Protein AF-A0A539EE06-F1 (afdb_monomer_lite)

pLDDT: mean 87.05, std 10.38, range [30.25, 98.25]

Secondary structure (DSSP, 8-state):
-TTSTT--EEEE--SSS--EEEE--SSHHHHHHHHHTTTS-BS-SS-EEEEEEETTEEEEEEEEEBSSS--EEEEEETTEEETT-BHHHHHHHHHHHHHHHHHHHHTTHHHHHT----HHHHHTTEEEEEEEE-SS--BSSTT--SB--HHHHHHHHHHHHHHHHHHHHH-HHHHHHHHHHHHHHHHHHHHHHHHHHHHHHHHTTTTT---TT-B--S---TTT-EEEEEEHHHHHHHHHHHS-TTTEEEEEE-SPPP-TTTS-HHHHHT-HHHHHHHHHH-S-SSTTT--GGG-S-SEEEEE--SSHHHHHHHHHHHHHHHHH-HHHHHTT-EEEE---SEEEEETTEEEEE-SHHHHHHHHHHHHHTTEEEESSTTSPPPPHHHHHHHHHHHHHHHHHHHHHTTTS-HHHHHHHTTSPPPPHHHHH-HHHHHHHHHHHHHHHHHH-TTSEEEEEEEE-TT-S-EEEEEEEEETTEEEEEEEEGGGGGSHHHHHHHHHHHHHTTTS-TT-EEEETTEEEE-SSHHHHHHHHHHHHHTT-EEEE--SGGGS-HHHHIIIII-TTT--EEEP--S-HHHHHHHHHHHHSS-HHHHHHHHHHHGGG-S----

Sequence (610 aa):
SFLNSGVRIELIDERGEGKSDVFEYEGGIRAFVQHLNKNKTPLHNNVFYFTAERDNIIVEVALQWNESYQESVFCFTNNIPQRDGGTHLAGFRAALTRTLNQYIDNTGVAKKAKVDTTGDDTREGLVAVLSVKVPDPKFSSQTKEKLVSSEVKGVVESTISEKLQEYLLEFPSDARAITAKIIEAARAREAARKAREMTRRKGVLDIAGLPGKLADCQEKDPALSELFLVEGDSAGGSAKQGRDRRYQAILPLKGKILNVEKARFDKMISSAEIGTLITALGCGIGREEYNPDKLRYHRVIIMTDADVDGSHIRTLLLTFFYRQMPELVERGHLYIAQPPLYKVKKGKQERYIKDDHEMSGYILQTALDGAELHVTSQAPALSPLAVEKMAQSYTTVLATITRLSRRISPAVLEKMIYMEPVSEATVKDKGLLTRWFKEIEQQLSADDLSIRYRIEVTQEGESNYCTIETTEITHSVPMVKSFGSDFFLSAEYRSIAELGRQLLGLVGEGAYIKRGEKMSPVASFKQALTWLMEEAKRGQSFQRYKGLGEMNPDQLWETTMDAAQRRLVRVQIEDVVAADEIFTTLMGDNVEPRRDFIERNALSVANLDI

Radius of gyration: 31.88 Å; chains: 1; bounding box: 74×56×91 Å

Structure (mmCIF, N/CA/C/O backbone):
data_AF-A0A539EE06-F1
#
_entry.id   AF-A0A539EE06-F1
#
loop_
_atom_site.group_PDB
_atom_site.id
_atom_site.type_symbol
_atom_site.label_atom_id
_atom_site.label_alt_id
_atom_site.label_comp_id
_atom_site.label_asym_id
_atom_site.label_entity_id
_atom_site.label_seq_id
_atom_site.pdbx_PDB_ins_code
_atom_site.Cartn_x
_atom_site.Cartn_y
_atom_site.Cartn_z
_atom_site.occupancy
_atom_site.B_iso_or_equiv
_atom_site.auth_seq_id
_atom_site.auth_comp_id
_atom_site.auth_asym_id
_atom_site.auth_atom_id
_atom_site.pdbx_PDB_model_num
ATOM 1 N N . SER A 1 1 ? 3.101 -17.396 14.926 1.00 83.06 1 SER A N 1
ATOM 2 C CA . SER A 1 1 ? 3.991 -17.740 16.051 1.00 83.06 1 SER A CA 1
ATOM 3 C C . SER A 1 1 ? 3.383 -17.322 17.392 1.00 83.06 1 SER A C 1
ATOM 5 O O . SER A 1 1 ? 3.104 -18.206 18.181 1.00 83.06 1 SER A O 1
ATOM 7 N N . PHE A 1 2 ? 3.005 -16.052 17.620 1.00 85.81 2 PHE A N 1
ATOM 8 C CA . PHE A 1 2 ? 2.425 -15.596 18.905 1.00 85.81 2 PHE A CA 1
ATOM 9 C C . PHE A 1 2 ? 1.268 -16.429 19.502 1.00 85.81 2 PHE A C 1
ATOM 11 O O . PHE A 1 2 ? 1.240 -16.644 20.706 1.00 85.81 2 PHE A O 1
ATOM 18 N N . LEU A 1 3 ? 0.310 -16.896 18.691 1.00 84.88 3 LEU A N 1
ATOM 19 C CA . LEU A 1 3 ? -0.826 -17.714 19.166 1.00 84.88 3 LEU A CA 1
ATOM 20 C C . LEU A 1 3 ? -0.429 -19.146 19.576 1.00 84.88 3 LEU A C 1
ATOM 22 O O . LEU A 1 3 ? -1.196 -19.830 20.245 1.00 84.88 3 LEU A O 1
ATOM 26 N N . ASN A 1 4 ? 0.753 -19.607 19.162 1.00 82.75 4 ASN A N 1
ATOM 27 C CA . ASN A 1 4 ? 1.250 -20.961 19.383 1.00 82.75 4 ASN A CA 1
ATOM 28 C C . ASN A 1 4 ? 2.588 -20.885 20.126 1.00 82.75 4 ASN A C 1
ATOM 30 O O . ASN A 1 4 ? 3.650 -21.029 19.518 1.00 82.75 4 ASN A O 1
ATOM 34 N N . SER A 1 5 ? 2.525 -20.626 21.434 1.00 78.06 5 SER A N 1
ATOM 35 C CA . SER A 1 5 ? 3.725 -20.589 22.276 1.00 78.06 5 SER A CA 1
ATOM 36 C C . SER A 1 5 ? 4.500 -21.910 22.171 1.00 78.06 5 SER A C 1
ATOM 38 O O . SER A 1 5 ? 3.907 -22.989 22.231 1.00 78.06 5 SER A O 1
ATOM 40 N N . GLY A 1 6 ? 5.813 -21.813 21.951 1.00 75.44 6 GLY A N 1
ATOM 41 C CA . GLY A 1 6 ? 6.714 -22.959 21.776 1.00 75.44 6 GLY A CA 1
ATOM 42 C C . GLY A 1 6 ? 6.815 -23.518 20.350 1.00 75.44 6 GLY A C 1
ATOM 43 O O . GLY A 1 6 ? 7.540 -24.485 20.134 1.00 75.44 6 GLY A O 1
ATOM 44 N N . VAL A 1 7 ? 6.123 -22.935 19.361 1.00 84.00 7 VAL A N 1
ATOM 45 C CA . VAL A 1 7 ? 6.273 -23.326 17.948 1.00 84.00 7 VAL A CA 1
ATOM 46 C C . VAL A 1 7 ? 7.217 -22.363 17.229 1.00 84.00 7 VAL A C 1
ATOM 48 O O . VAL A 1 7 ? 6.861 -21.212 16.962 1.00 84.00 7 VAL A O 1
ATOM 51 N N . ARG A 1 8 ? 8.401 -22.859 16.858 1.00 85.38 8 ARG A N 1
ATOM 52 C CA . ARG A 1 8 ? 9.356 -22.150 15.998 1.00 85.38 8 ARG A CA 1
ATOM 53 C C . ARG A 1 8 ? 8.884 -22.199 14.545 1.00 85.38 8 ARG A C 1
ATOM 55 O O . ARG A 1 8 ? 8.709 -23.276 13.980 1.00 85.38 8 ARG A O 1
ATOM 62 N N . ILE A 1 9 ? 8.678 -21.028 13.947 1.00 86.94 9 ILE A N 1
ATOM 63 C CA . ILE A 1 9 ? 8.362 -20.885 12.522 1.00 86.94 9 ILE A CA 1
ATOM 64 C C . ILE A 1 9 ? 9.550 -20.203 11.855 1.00 86.94 9 ILE A C 1
ATOM 66 O O . ILE A 1 9 ? 9.890 -19.081 12.216 1.00 86.94 9 ILE A O 1
ATOM 70 N N . GLU A 1 10 ? 10.170 -20.875 10.895 1.00 87.19 10 GLU A N 1
ATOM 71 C CA . GLU A 1 10 ? 11.279 -20.343 10.105 1.00 87.19 10 GLU A CA 1
ATOM 72 C C . GLU A 1 10 ? 10.783 -20.079 8.681 1.00 87.19 10 GLU A C 1
ATOM 74 O O . GLU A 1 10 ? 10.265 -20.981 8.020 1.00 87.19 10 GLU A O 1
ATOM 79 N N . LEU A 1 11 ? 10.878 -18.824 8.241 1.00 84.50 11 LEU A N 1
ATOM 80 C CA . LEU A 1 11 ? 10.537 -18.395 6.890 1.00 84.50 11 LEU A CA 1
ATOM 81 C C . LEU A 1 11 ? 11.832 -18.071 6.151 1.00 84.50 11 LEU A C 1
ATOM 83 O O . LEU A 1 11 ? 12.500 -17.099 6.486 1.00 84.50 11 LEU A O 1
ATOM 87 N N . ILE A 1 12 ? 12.156 -18.872 5.140 1.00 78.56 12 ILE A N 1
ATOM 88 C CA . ILE A 1 12 ? 13.342 -18.686 4.301 1.00 78.56 12 ILE A CA 1
ATOM 89 C C . ILE A 1 12 ? 12.866 -18.237 2.921 1.00 78.56 12 ILE A C 1
ATOM 91 O O . ILE A 1 12 ? 12.153 -18.975 2.241 1.00 78.56 12 ILE A O 1
ATOM 95 N N . ASP A 1 13 ? 13.242 -17.027 2.508 1.00 70.19 13 ASP A N 1
ATOM 96 C CA . ASP A 1 13 ? 13.053 -16.577 1.130 1.00 70.19 13 ASP A CA 1
ATOM 97 C C . ASP A 1 13 ? 14.279 -16.966 0.301 1.00 70.19 13 ASP A C 1
ATOM 99 O O . ASP A 1 13 ? 15.334 -16.334 0.370 1.00 70.19 13 ASP A O 1
ATOM 103 N N . GLU A 1 14 ? 14.128 -18.019 -0.500 1.00 64.06 14 GLU A N 1
ATOM 104 C CA . GLU A 1 14 ? 15.170 -18.516 -1.405 1.00 64.06 14 GLU A CA 1
ATOM 105 C C . GLU A 1 14 ? 15.429 -17.573 -2.599 1.00 64.06 14 GLU A C 1
ATOM 107 O O . GLU A 1 14 ? 16.353 -17.792 -3.384 1.00 64.06 14 GLU A O 1
ATOM 112 N N . ARG A 1 15 ? 14.637 -16.502 -2.765 1.00 56.81 15 ARG A N 1
ATOM 113 C CA . ARG A 1 15 ? 14.845 -15.486 -3.805 1.00 56.81 15 ARG A CA 1
ATOM 114 C C . ARG A 1 15 ? 15.785 -14.395 -3.278 1.00 56.81 15 ARG A C 1
ATOM 116 O O . ARG A 1 15 ? 15.513 -13.751 -2.270 1.00 56.81 15 ARG A O 1
ATOM 123 N N . GLY A 1 16 ? 16.859 -14.095 -4.009 1.00 61.44 16 GLY A N 1
ATOM 124 C CA . GLY A 1 16 ? 17.760 -12.979 -3.681 1.00 61.44 16 GLY A CA 1
ATOM 125 C C . GLY A 1 16 ? 18.808 -13.319 -2.612 1.00 61.44 16 GLY A C 1
ATOM 126 O O . GLY A 1 16 ? 19.542 -14.285 -2.770 1.00 61.44 16 GLY A O 1
ATOM 127 N N . GLU A 1 17 ? 18.936 -12.494 -1.565 1.00 55.22 17 GLU A N 1
ATOM 128 C CA . GLU A 1 17 ? 19.995 -12.592 -0.533 1.00 55.22 17 GLU A CA 1
ATOM 129 C C . GLU A 1 17 ? 19.781 -13.709 0.508 1.00 55.22 17 GLU A C 1
ATOM 131 O O . GLU A 1 17 ? 20.529 -13.779 1.478 1.00 55.22 17 GLU A O 1
ATOM 136 N N . GLY A 1 18 ? 18.778 -14.580 0.341 1.00 56.47 18 GLY A N 1
ATOM 137 C CA . GLY A 1 18 ? 18.516 -15.653 1.305 1.00 56.47 18 GLY A CA 1
ATOM 138 C C . GLY A 1 18 ? 18.054 -15.118 2.662 1.00 56.47 18 GLY A C 1
ATOM 139 O O . GLY A 1 18 ? 18.559 -15.543 3.701 1.00 56.47 18 GLY A O 1
ATOM 140 N N . LYS A 1 19 ? 17.131 -14.144 2.670 1.00 67.00 19 LYS A N 1
ATOM 141 C CA . LYS A 1 19 ? 16.569 -13.626 3.925 1.00 67.00 19 LYS A CA 1
ATOM 142 C C . LYS A 1 19 ? 15.869 -14.760 4.671 1.00 67.00 19 LYS A C 1
ATOM 144 O O . LYS A 1 19 ? 15.020 -15.442 4.104 1.00 67.00 19 LYS A O 1
ATOM 149 N N . SER A 1 20 ? 16.223 -14.924 5.940 1.00 79.12 20 SER A N 1
ATOM 150 C CA . SER A 1 20 ? 15.571 -15.854 6.855 1.00 79.12 20 SER A CA 1
ATOM 151 C C . SER A 1 20 ? 15.035 -15.080 8.051 1.00 79.12 20 SER A C 1
ATOM 153 O O . SER A 1 20 ? 15.783 -14.342 8.696 1.00 79.12 20 SER A O 1
ATOM 155 N N . ASP A 1 21 ? 13.747 -15.255 8.331 1.00 81.94 21 ASP A N 1
ATOM 156 C CA . ASP A 1 21 ? 13.087 -14.745 9.525 1.00 81.94 21 ASP A CA 1
ATOM 157 C C . ASP A 1 21 ? 12.681 -15.925 10.415 1.00 81.94 21 ASP A C 1
ATOM 159 O O . ASP A 1 21 ? 11.965 -16.840 9.997 1.00 81.94 21 ASP A O 1
ATOM 163 N N . VAL A 1 22 ? 13.124 -15.900 11.672 1.00 84.62 22 VAL A N 1
ATOM 164 C CA . VAL A 1 22 ? 12.763 -16.904 12.679 1.00 84.62 22 VAL A CA 1
ATOM 165 C C . VAL A 1 22 ? 11.781 -16.282 13.666 1.00 84.62 22 VAL A C 1
ATOM 167 O O . VAL A 1 22 ? 12.108 -15.334 14.378 1.00 84.62 22 VAL A O 1
ATOM 170 N N . PHE A 1 23 ? 10.577 -16.843 13.734 1.00 85.50 23 PHE A N 1
ATOM 171 C CA . PHE A 1 23 ? 9.515 -16.423 14.640 1.00 85.50 23 PHE A CA 1
ATOM 172 C C . PHE A 1 23 ? 9.295 -17.471 15.732 1.00 85.50 23 PHE A C 1
ATOM 174 O O . PHE A 1 23 ? 8.593 -18.468 15.533 1.00 85.50 23 PHE A O 1
ATOM 181 N N . GLU A 1 24 ? 9.827 -17.205 16.919 1.00 84.12 24 GLU A N 1
ATOM 182 C CA . GLU A 1 24 ? 9.688 -18.047 18.108 1.00 84.12 24 GLU A CA 1
ATOM 183 C C . GLU A 1 24 ? 9.358 -17.161 19.313 1.00 84.12 24 GLU A C 1
ATOM 185 O O . GLU A 1 24 ? 10.215 -16.464 19.850 1.00 84.12 24 GLU A O 1
ATOM 190 N N . TYR A 1 25 ? 8.080 -17.131 19.700 1.00 82.00 25 TYR A N 1
ATOM 191 C CA . TYR A 1 25 ? 7.610 -16.313 20.817 1.00 82.00 25 TYR A CA 1
ATOM 192 C C . TYR A 1 25 ? 7.064 -17.199 21.935 1.00 82.00 25 TYR A C 1
ATOM 194 O O . TYR A 1 25 ? 6.063 -17.890 21.755 1.00 82.00 25 TYR A O 1
ATOM 202 N N . GLU A 1 26 ? 7.675 -17.126 23.116 1.00 77.06 26 GLU A N 1
ATOM 203 C CA . GLU A 1 26 ? 7.213 -17.863 24.302 1.00 77.06 26 GLU A CA 1
ATOM 204 C C . GLU A 1 26 ? 6.085 -17.130 25.048 1.00 77.06 26 GLU A C 1
ATOM 206 O O . GLU A 1 26 ? 5.213 -17.752 25.653 1.00 77.06 26 GLU A O 1
ATOM 211 N N . GLY A 1 27 ? 6.042 -15.796 24.959 1.00 80.00 27 GLY A N 1
ATOM 212 C CA . GLY A 1 27 ? 5.110 -14.948 25.715 1.00 80.00 27 GLY A CA 1
ATOM 213 C C . GLY A 1 27 ? 3.659 -14.915 25.211 1.00 80.00 27 GLY A C 1
ATOM 214 O O . GLY A 1 27 ? 2.882 -14.079 25.678 1.00 80.00 27 GLY A O 1
ATOM 215 N N . GLY A 1 28 ? 3.288 -15.773 24.256 1.00 89.00 28 GLY A N 1
ATOM 216 C CA . GLY A 1 28 ? 1.910 -15.933 23.782 1.00 89.00 28 GLY A CA 1
ATOM 217 C C . GLY A 1 28 ? 1.269 -14.644 23.245 1.00 89.00 28 GLY A C 1
ATOM 218 O O . GLY A 1 28 ? 1.937 -13.753 22.708 1.00 89.00 28 GLY A O 1
ATOM 219 N N . ILE A 1 29 ? -0.045 -14.500 23.450 1.00 90.75 29 ILE A N 1
ATOM 220 C CA . ILE A 1 29 ? -0.785 -13.291 23.046 1.00 90.75 29 ILE A CA 1
ATOM 221 C C . ILE A 1 29 ? -0.422 -12.048 23.876 1.00 90.75 29 ILE A C 1
ATOM 223 O O . ILE A 1 29 ? -0.629 -10.924 23.418 1.00 90.75 29 ILE A O 1
ATOM 227 N N . ARG A 1 30 ? 0.177 -12.215 25.064 1.00 92.44 30 ARG A N 1
ATOM 228 C CA . ARG A 1 30 ? 0.706 -11.092 25.854 1.00 92.44 30 ARG A CA 1
ATOM 229 C C . ARG A 1 30 ? 1.873 -10.424 25.127 1.00 92.44 30 ARG A C 1
ATOM 231 O O . ARG A 1 30 ? 1.878 -9.202 24.988 1.00 92.44 30 ARG A O 1
ATOM 238 N N . ALA A 1 31 ? 2.814 -11.220 24.615 1.00 90.12 31 ALA A N 1
ATOM 239 C CA . ALA A 1 31 ? 3.896 -10.721 23.766 1.00 90.12 31 ALA A CA 1
ATOM 240 C C . ALA A 1 31 ? 3.361 -10.119 22.459 1.00 90.12 31 ALA A C 1
ATOM 242 O O . ALA A 1 31 ? 3.919 -9.142 21.964 1.00 90.12 31 ALA A O 1
ATOM 243 N N . PHE A 1 32 ? 2.246 -10.640 21.934 1.00 91.50 32 PHE A N 1
ATOM 244 C CA . PHE A 1 32 ? 1.622 -10.073 20.741 1.00 91.50 32 PHE A CA 1
ATOM 245 C C . PHE A 1 32 ? 1.093 -8.654 20.977 1.00 91.50 32 PHE A C 1
ATOM 247 O O . PHE A 1 32 ? 1.382 -7.757 20.194 1.00 91.50 32 PHE A O 1
ATOM 254 N N . VAL A 1 33 ? 0.386 -8.408 22.086 1.00 92.88 33 VAL A N 1
ATOM 255 C CA . VAL A 1 33 ? -0.073 -7.051 22.438 1.00 92.88 33 VAL A CA 1
ATOM 256 C C . VAL A 1 33 ? 1.105 -6.100 22.650 1.00 92.88 33 VAL A C 1
ATOM 258 O O . VAL A 1 33 ? 1.061 -4.964 22.182 1.00 92.88 33 VAL A O 1
ATOM 261 N N . GLN A 1 34 ? 2.185 -6.560 23.291 1.00 90.81 34 GLN A N 1
ATOM 262 C CA . GLN A 1 34 ? 3.411 -5.765 23.435 1.00 90.81 34 GLN A CA 1
ATOM 263 C C . GLN A 1 34 ? 4.033 -5.425 22.077 1.00 90.81 34 GLN A C 1
ATOM 265 O O . GLN A 1 34 ? 4.454 -4.291 21.860 1.00 90.81 34 GLN A O 1
ATOM 270 N N . HIS A 1 35 ? 4.052 -6.385 21.152 1.00 88.75 35 HIS A N 1
ATOM 271 C CA . HIS A 1 35 ? 4.539 -6.185 19.794 1.00 88.75 35 HIS A CA 1
ATOM 272 C C . HIS A 1 35 ? 3.683 -5.164 19.027 1.00 88.75 35 HIS A C 1
ATOM 274 O O . HIS A 1 35 ? 4.225 -4.211 18.474 1.00 88.75 35 HIS A O 1
ATOM 280 N N . LEU A 1 36 ? 2.353 -5.285 19.081 1.00 87.44 36 LEU A N 1
ATOM 281 C CA . LEU A 1 36 ? 1.414 -4.343 18.455 1.00 87.44 36 LEU A CA 1
ATOM 282 C C . LEU A 1 36 ? 1.504 -2.926 19.046 1.00 87.44 36 LEU A C 1
ATOM 284 O O . LEU A 1 36 ? 1.245 -1.937 18.359 1.00 87.44 36 LEU A O 1
ATOM 288 N N . ASN A 1 37 ? 1.886 -2.812 20.319 1.00 88.12 37 ASN A N 1
ATOM 289 C CA . ASN A 1 37 ? 2.131 -1.533 20.979 1.00 88.12 37 ASN A CA 1
ATOM 290 C C . ASN A 1 37 ? 3.569 -1.017 20.823 1.00 88.12 37 ASN A C 1
ATOM 292 O O . ASN A 1 37 ? 3.838 0.084 21.283 1.00 88.12 37 ASN A O 1
ATOM 296 N N . LYS A 1 38 ? 4.488 -1.726 20.148 1.00 84.62 38 LYS A N 1
ATOM 297 C CA . LYS A 1 38 ? 5.899 -1.308 20.010 1.00 84.62 38 LYS A CA 1
ATOM 298 C C . LYS A 1 38 ? 6.057 0.093 19.405 1.00 84.62 38 LYS A C 1
ATOM 300 O O . LYS A 1 38 ? 6.939 0.847 19.809 1.00 84.62 38 LYS A O 1
ATOM 305 N N . ASN A 1 39 ? 5.185 0.445 18.460 1.00 78.88 39 ASN A N 1
ATOM 306 C CA . ASN A 1 39 ? 5.190 1.742 17.776 1.00 78.88 39 ASN A CA 1
ATOM 307 C C . ASN A 1 39 ? 4.173 2.741 18.367 1.00 78.88 39 ASN A C 1
ATOM 309 O O . ASN A 1 39 ? 3.957 3.807 17.791 1.00 78.88 39 ASN A O 1
ATOM 313 N N . LYS A 1 40 ? 3.547 2.408 19.504 1.00 84.88 40 LYS A N 1
ATOM 314 C CA . LYS A 1 40 ? 2.561 3.227 20.228 1.00 84.88 40 LYS A CA 1
ATOM 315 C C . LYS A 1 40 ? 3.107 3.536 21.631 1.00 84.88 40 LYS A C 1
ATOM 317 O O . LYS A 1 40 ? 3.981 2.829 22.116 1.00 84.88 40 LYS A O 1
ATOM 322 N N . THR A 1 41 ? 2.601 4.572 22.300 1.00 86.75 41 THR A N 1
ATOM 323 C CA . THR A 1 41 ? 2.978 4.880 23.695 1.00 86.75 41 THR A CA 1
ATOM 324 C C . THR A 1 41 ? 1.979 4.221 24.649 1.00 86.75 41 THR A C 1
ATOM 326 O O . THR A 1 41 ? 0.831 4.673 24.696 1.00 86.75 41 THR A O 1
ATOM 329 N N . PRO A 1 42 ? 2.338 3.149 25.384 1.00 91.69 42 PRO A N 1
ATOM 330 C CA . PRO A 1 42 ? 1.418 2.502 26.314 1.00 91.69 42 PRO A CA 1
ATOM 331 C C . PRO A 1 42 ? 1.058 3.427 27.479 1.00 91.69 42 PRO A C 1
ATOM 333 O O . PRO A 1 42 ? 1.911 4.130 28.009 1.00 91.69 42 PRO A O 1
ATOM 336 N N . LEU A 1 43 ? -0.202 3.386 27.908 1.00 91.31 43 LEU A N 1
ATOM 337 C CA . LEU A 1 43 ? -0.712 4.203 29.011 1.00 91.31 43 LEU A CA 1
ATOM 338 C C . LEU A 1 43 ? -0.298 3.643 30.384 1.00 91.31 43 LEU A C 1
ATOM 340 O O . LEU A 1 43 ? -0.201 4.374 31.366 1.00 91.31 43 LEU A O 1
ATOM 344 N N . HIS A 1 44 ? -0.085 2.330 30.456 1.00 91.38 44 HIS A N 1
ATOM 345 C CA . HIS A 1 44 ? 0.301 1.602 31.660 1.00 91.38 44 HIS A CA 1
ATOM 346 C C . HIS A 1 44 ? 1.238 0.442 31.300 1.00 91.38 44 HIS A C 1
ATOM 348 O O . HIS A 1 44 ? 1.170 -0.114 30.201 1.00 91.38 44 HIS A O 1
ATOM 354 N N . ASN A 1 45 ? 2.112 0.061 32.236 1.00 86.75 45 ASN A N 1
ATOM 355 C CA . ASN A 1 45 ? 3.159 -0.940 31.994 1.00 86.75 45 ASN A CA 1
ATOM 356 C C . ASN A 1 45 ? 2.625 -2.378 31.999 1.00 86.75 45 ASN A C 1
ATOM 358 O O . ASN A 1 45 ? 3.124 -3.229 31.260 1.00 86.75 45 ASN A O 1
ATOM 362 N N . ASN A 1 46 ? 1.622 -2.672 32.831 1.00 90.50 46 ASN A N 1
ATOM 363 C CA . ASN A 1 46 ? 1.121 -4.034 32.974 1.00 90.50 46 ASN A CA 1
ATOM 364 C C . ASN A 1 46 ? 0.100 -4.334 31.877 1.00 90.50 46 ASN A C 1
ATOM 366 O O . ASN A 1 46 ? -0.991 -3.773 31.872 1.00 90.50 46 ASN A O 1
ATOM 370 N N . VAL A 1 47 ? 0.440 -5.236 30.959 1.00 93.38 47 VAL A N 1
ATOM 371 C CA . VAL A 1 47 ? -0.532 -5.802 30.014 1.00 93.38 47 VAL A CA 1
ATOM 372 C C . VAL A 1 47 ? -1.515 -6.664 30.800 1.00 93.38 47 VAL A C 1
ATOM 374 O O . VAL A 1 47 ? -1.092 -7.610 31.468 1.00 93.38 47 VAL A O 1
ATOM 377 N N . PHE A 1 48 ? -2.808 -6.352 30.706 1.00 95.88 48 PHE A N 1
ATOM 378 C CA . PHE A 1 48 ? -3.855 -7.205 31.254 1.00 95.88 48 PHE A CA 1
ATOM 379 C C . PHE A 1 48 ? -3.871 -8.509 30.466 1.00 95.88 48 PHE A C 1
ATOM 381 O O . PHE A 1 48 ? -3.988 -8.484 29.241 1.00 95.88 48 PHE A O 1
ATOM 388 N N . TYR A 1 49 ? -3.737 -9.633 31.160 1.00 96.25 49 TYR A N 1
ATOM 389 C CA . TYR A 1 49 ? -3.700 -10.954 30.553 1.00 96.25 49 TYR A CA 1
ATOM 390 C C . TYR A 1 49 ? -4.392 -11.968 31.453 1.00 96.25 49 TYR A C 1
ATOM 392 O O . TYR A 1 49 ? -4.131 -12.002 32.655 1.00 96.25 49 TYR A O 1
ATOM 400 N N . PHE A 1 50 ? -5.222 -12.824 30.863 1.00 96.00 50 PHE A N 1
ATOM 401 C CA . PHE A 1 50 ? -5.732 -14.007 31.543 1.00 96.00 50 PHE A CA 1
ATOM 402 C C . PHE A 1 50 ? -6.025 -15.145 30.564 1.00 96.00 50 PHE A C 1
ATOM 404 O O . PHE A 1 50 ? -6.284 -14.932 29.377 1.00 96.00 50 PHE A O 1
ATOM 411 N N . THR A 1 51 ? -6.054 -16.356 31.114 1.00 95.31 51 THR A N 1
ATOM 412 C CA . THR A 1 51 ? -6.611 -17.550 30.479 1.00 95.31 51 THR A CA 1
ATOM 413 C C . THR A 1 51 ? -7.645 -18.136 31.428 1.00 95.31 51 THR A C 1
ATOM 415 O O . THR A 1 51 ? -7.364 -18.313 32.613 1.00 95.31 51 THR A O 1
ATOM 418 N N . ALA A 1 52 ? -8.841 -18.418 30.928 1.00 95.50 52 ALA A N 1
ATOM 419 C CA . ALA A 1 52 ? -9.901 -19.057 31.694 1.00 95.50 52 ALA A CA 1
ATOM 420 C C . ALA A 1 52 ? -10.592 -20.119 30.841 1.00 95.50 52 ALA A C 1
ATOM 422 O O . ALA A 1 52 ? -10.724 -19.957 29.631 1.00 95.50 52 ALA A O 1
ATOM 423 N N . GLU A 1 53 ? -11.066 -21.182 31.478 1.00 95.06 53 GLU A N 1
ATOM 424 C CA . GLU A 1 53 ? -11.873 -22.214 30.838 1.00 95.06 53 GLU A CA 1
ATOM 425 C C . GLU A 1 53 ? -13.230 -22.290 31.535 1.00 95.06 53 GLU A C 1
ATOM 427 O O . GLU A 1 53 ? -13.310 -22.362 32.763 1.00 95.06 53 GLU A O 1
ATOM 432 N N . ARG A 1 54 ? -14.306 -22.227 30.750 1.00 93.69 54 ARG A N 1
ATOM 433 C CA . ARG A 1 54 ? -15.683 -22.363 31.234 1.00 93.69 54 ARG A CA 1
ATOM 434 C C . ARG A 1 54 ? -16.515 -22.998 30.125 1.00 93.69 54 ARG A C 1
ATOM 436 O O . ARG A 1 54 ? -16.366 -22.633 28.964 1.00 93.69 54 ARG A O 1
ATOM 443 N N . ASP A 1 55 ? -17.349 -23.971 30.476 1.00 90.94 55 ASP A N 1
ATOM 444 C CA . ASP A 1 55 ? -18.204 -24.707 29.532 1.00 90.94 55 ASP A CA 1
ATOM 445 C C . ASP A 1 55 ? -17.440 -25.311 28.330 1.00 90.94 55 ASP A C 1
ATOM 447 O O . ASP A 1 55 ? -17.897 -25.245 27.191 1.00 90.94 55 ASP A O 1
ATOM 451 N N . ASN A 1 56 ? -16.250 -25.883 28.575 1.00 92.88 56 ASN A N 1
ATOM 452 C CA . ASN A 1 56 ? -15.311 -26.400 27.560 1.00 92.88 56 ASN A CA 1
ATOM 453 C C . ASN A 1 56 ? -14.846 -25.360 26.521 1.00 92.88 56 ASN A C 1
ATOM 455 O O . ASN A 1 56 ? -14.326 -25.722 25.465 1.00 92.88 56 ASN A O 1
ATOM 459 N N . ILE A 1 57 ? -15.032 -24.068 26.798 1.00 95.06 57 ILE A N 1
ATOM 460 C CA . ILE A 1 57 ? -14.536 -22.965 25.982 1.00 95.06 57 ILE A CA 1
ATOM 461 C C . ILE A 1 57 ? -13.381 -22.310 26.733 1.00 95.06 57 ILE A C 1
ATOM 463 O O . ILE A 1 57 ? -13.547 -21.807 27.847 1.00 95.06 57 ILE A O 1
ATOM 467 N N . ILE A 1 58 ? -12.206 -22.291 26.105 1.00 96.19 58 ILE A N 1
ATOM 468 C CA . ILE A 1 58 ? -11.034 -21.597 26.642 1.00 96.19 58 ILE A CA 1
ATOM 469 C C . ILE A 1 58 ? -11.039 -20.179 26.083 1.00 96.19 58 ILE A C 1
ATOM 471 O O . ILE A 1 58 ? -11.070 -19.984 24.869 1.00 96.19 58 ILE A O 1
ATOM 475 N N . VAL A 1 59 ? -10.997 -19.190 26.965 1.00 96.75 59 VAL A N 1
ATOM 476 C CA . VAL A 1 59 ? -10.898 -17.769 26.636 1.00 96.75 59 VAL A CA 1
ATOM 477 C C . VAL A 1 59 ? -9.535 -17.273 27.091 1.00 96.75 59 VAL A C 1
ATOM 479 O O . VAL A 1 59 ? -9.208 -17.320 28.276 1.00 96.75 59 VAL A O 1
ATOM 482 N N . GLU A 1 60 ? -8.744 -16.794 26.143 1.00 96.69 60 GLU A N 1
ATOM 483 C CA . GLU A 1 60 ? -7.431 -16.206 26.368 1.00 96.69 60 GLU A CA 1
ATOM 484 C C . GLU A 1 60 ? -7.455 -14.768 25.842 1.00 96.69 60 GLU A C 1
ATOM 486 O O . GLU A 1 60 ? -7.738 -14.523 24.665 1.00 96.69 60 GLU A O 1
ATOM 491 N N . VAL A 1 61 ? -7.208 -13.797 26.720 1.00 97.19 61 VAL A N 1
ATOM 492 C CA . VAL A 1 61 ? -7.277 -12.372 26.375 1.00 97.19 61 VAL A CA 1
ATOM 493 C C . VAL A 1 61 ? -6.024 -11.670 26.852 1.00 97.19 61 VAL A C 1
ATOM 495 O O . VAL A 1 61 ? -5.630 -11.814 28.007 1.00 97.19 61 VAL A O 1
ATOM 498 N N . ALA A 1 62 ? -5.446 -10.857 25.972 1.00 97.00 62 ALA A N 1
ATOM 499 C CA . ALA A 1 62 ? -4.468 -9.843 26.328 1.00 97.00 62 ALA A CA 1
ATOM 500 C C . ALA A 1 62 ? -4.959 -8.477 25.849 1.00 97.00 62 ALA A C 1
ATOM 502 O O . ALA A 1 62 ? -5.443 -8.361 24.722 1.00 97.00 62 ALA A O 1
ATOM 503 N N . LEU A 1 63 ? -4.820 -7.436 26.667 1.00 96.50 63 LEU A N 1
ATOM 504 C CA . LEU A 1 63 ? -5.112 -6.066 26.248 1.00 96.50 63 LEU A CA 1
ATOM 505 C C . LEU A 1 63 ? -4.270 -5.030 26.989 1.00 96.50 63 LEU A C 1
ATOM 507 O O . LEU A 1 63 ? -3.796 -5.252 28.105 1.00 96.50 63 LEU A O 1
ATOM 511 N N . GLN A 1 64 ? -4.095 -3.880 26.350 1.00 96.19 64 GLN A N 1
ATOM 512 C CA . GLN A 1 64 ? -3.382 -2.739 26.904 1.00 96.19 64 GLN A CA 1
ATOM 513 C C . GLN A 1 64 ? -3.867 -1.453 26.230 1.00 96.19 64 GLN A C 1
ATOM 515 O O . GLN A 1 64 ? -4.016 -1.404 25.006 1.00 96.19 64 GLN A O 1
ATOM 520 N N . TRP A 1 65 ? -4.090 -0.407 27.027 1.00 96.12 65 TRP A N 1
ATOM 521 C CA . TRP A 1 65 ? -4.381 0.927 26.504 1.00 96.12 65 TRP A CA 1
ATOM 522 C C . TRP A 1 65 ? -3.090 1.669 26.162 1.00 96.12 65 TRP A C 1
ATOM 524 O O . TRP A 1 65 ? -2.064 1.525 26.827 1.00 96.12 65 TRP A O 1
ATOM 534 N N . ASN A 1 66 ? -3.162 2.513 25.142 1.00 93.50 66 ASN A N 1
ATOM 535 C CA . ASN A 1 66 ? -2.103 3.420 24.720 1.00 93.50 66 ASN A CA 1
ATOM 536 C C . ASN A 1 66 ? -2.655 4.844 24.538 1.00 93.50 66 ASN A C 1
ATOM 538 O O . ASN A 1 66 ? -3.850 5.097 24.690 1.00 93.50 66 ASN A O 1
ATOM 542 N N . GLU A 1 67 ? -1.789 5.802 24.235 1.00 88.88 67 GLU A N 1
ATOM 543 C CA . GLU A 1 67 ? -2.172 7.210 24.061 1.00 88.88 67 GLU A CA 1
ATOM 544 C C . GLU A 1 67 ? -2.912 7.500 22.744 1.00 88.88 67 GLU A C 1
ATOM 546 O O . GLU A 1 67 ? -3.497 8.572 22.604 1.00 88.88 67 GLU A O 1
ATOM 551 N N . SER A 1 68 ? -2.958 6.546 21.806 1.00 86.69 68 SER A N 1
ATOM 552 C CA . SER A 1 68 ? -3.653 6.723 20.528 1.00 86.69 68 SER A CA 1
ATOM 553 C C . SER A 1 68 ? -5.178 6.772 20.691 1.00 86.69 68 SER A C 1
ATOM 555 O O . SER A 1 68 ? -5.728 6.553 21.775 1.00 86.69 68 SER A O 1
ATOM 557 N N . TYR A 1 69 ? -5.866 7.060 19.589 1.00 83.00 69 TYR A N 1
ATOM 558 C CA . TYR A 1 69 ? -7.322 7.233 19.551 1.00 83.00 69 TYR A CA 1
ATOM 559 C C . TYR A 1 69 ? -8.046 6.068 18.878 1.00 83.00 69 TYR A C 1
ATOM 561 O O . TYR A 1 69 ? -9.269 6.057 18.789 1.00 83.00 69 TYR A O 1
ATOM 569 N N . GLN A 1 70 ? -7.299 5.092 18.368 1.00 81.44 70 GLN A N 1
ATOM 570 C CA . GLN A 1 70 ? -7.859 3.999 17.589 1.00 81.44 70 GLN A CA 1
ATOM 571 C C . GLN A 1 70 ? -8.035 2.752 18.451 1.00 81.44 70 GLN A C 1
ATOM 573 O O . GLN A 1 70 ? -7.221 2.460 19.326 1.00 81.44 70 GLN A O 1
ATOM 578 N N . GLU A 1 71 ? -9.112 2.021 18.184 1.00 89.06 71 GLU A N 1
ATOM 579 C CA . GLU A 1 71 ? -9.333 0.682 18.723 1.00 89.06 71 GLU A CA 1
ATOM 580 C C . GLU A 1 71 ? -8.744 -0.344 17.748 1.00 89.06 71 GLU A C 1
ATOM 582 O O . GLU A 1 71 ? -9.135 -0.376 16.581 1.00 89.06 71 GLU A O 1
ATOM 587 N N . SER A 1 72 ? -7.867 -1.220 18.239 1.00 90.06 72 SER A N 1
ATOM 588 C CA . SER A 1 72 ? -7.335 -2.365 17.492 1.00 90.06 72 SER A CA 1
ATOM 589 C C . SER A 1 72 ? -7.637 -3.651 18.263 1.00 90.06 72 SER A C 1
ATOM 591 O O . SER A 1 72 ? -6.931 -3.992 19.212 1.00 90.06 72 SER A O 1
ATOM 593 N N . VAL A 1 73 ? -8.694 -4.371 17.879 1.00 93.25 73 VAL A N 1
ATOM 594 C CA . VAL A 1 73 ? -9.066 -5.649 18.509 1.00 93.25 73 VAL A CA 1
ATOM 595 C C . VAL A 1 73 ? -8.936 -6.778 17.498 1.00 93.25 73 VAL A C 1
ATOM 597 O O . VAL A 1 73 ? -9.701 -6.850 16.540 1.00 93.25 73 VAL A O 1
ATOM 600 N N . PHE A 1 74 ? -7.989 -7.680 17.738 1.00 93.56 74 PHE A N 1
ATOM 601 C CA . PHE A 1 74 ? -7.735 -8.842 16.893 1.00 93.56 74 PHE A CA 1
ATOM 602 C C . PHE A 1 74 ? -8.440 -10.066 17.472 1.00 93.56 74 PHE A C 1
ATOM 604 O O . PHE A 1 74 ? -8.177 -10.471 18.606 1.00 93.56 74 PHE A O 1
ATOM 611 N N . CYS A 1 75 ? -9.353 -10.638 16.691 1.00 94.69 75 CYS A N 1
ATOM 612 C CA . CYS A 1 75 ? -10.199 -11.750 17.106 1.00 94.69 75 CYS A CA 1
ATOM 613 C C . CYS A 1 75 ? -9.725 -13.059 16.475 1.00 94.69 75 CYS A C 1
ATOM 615 O O . CYS A 1 75 ? -9.530 -13.125 15.260 1.00 94.69 75 CYS A O 1
ATOM 617 N N . PHE A 1 76 ? -9.578 -14.097 17.296 1.00 95.19 76 PHE A N 1
ATOM 618 C CA . PHE A 1 76 ? -9.178 -15.432 16.874 1.00 95.19 76 PHE A CA 1
ATOM 619 C C . PHE A 1 76 ? -10.071 -16.497 17.503 1.00 95.19 76 PHE A C 1
ATOM 621 O O . PHE A 1 76 ? -10.343 -16.476 18.702 1.00 95.19 76 PHE A O 1
ATOM 628 N N . THR A 1 77 ? -10.455 -17.482 16.700 1.00 95.62 77 THR A N 1
ATOM 629 C CA . THR A 1 77 ? -11.181 -18.679 17.125 1.00 95.62 77 THR A CA 1
ATOM 630 C C . THR A 1 77 ? -10.423 -19.889 16.607 1.00 95.62 77 THR A C 1
ATOM 632 O O . THR A 1 77 ? -10.265 -20.039 15.396 1.00 95.62 77 THR A O 1
ATOM 635 N N . ASN A 1 78 ? -9.937 -20.750 17.504 1.00 93.56 78 ASN A N 1
ATOM 636 C CA . ASN A 1 78 ? -9.115 -21.918 17.157 1.00 93.56 78 ASN A CA 1
ATOM 637 C C . ASN A 1 78 ? -7.932 -21.556 16.228 1.00 93.56 78 ASN A C 1
ATOM 639 O O . ASN A 1 78 ? -7.708 -22.217 15.217 1.00 93.56 78 ASN A O 1
ATOM 643 N N . ASN A 1 79 ? -7.198 -20.484 16.558 1.00 90.19 79 ASN A N 1
ATOM 644 C CA . ASN A 1 79 ? -6.071 -19.927 15.787 1.00 90.19 79 ASN A CA 1
ATOM 645 C C . ASN A 1 79 ? -6.409 -19.359 14.394 1.00 90.19 79 ASN A C 1
ATOM 647 O O . ASN A 1 79 ? -5.500 -18.992 13.651 1.00 90.19 79 ASN A O 1
ATOM 651 N N . ILE A 1 80 ? -7.688 -19.249 14.034 1.00 89.50 80 ILE A N 1
ATOM 652 C CA . ILE A 1 80 ? -8.131 -18.650 12.770 1.00 89.50 80 ILE A CA 1
ATOM 653 C C . ILE A 1 80 ? -8.534 -17.197 13.038 1.00 89.50 80 ILE A C 1
ATOM 655 O O . ILE A 1 80 ? -9.339 -16.990 13.948 1.00 89.50 80 ILE A O 1
ATOM 659 N N . PRO A 1 81 ? -8.029 -16.202 12.284 1.00 91.56 81 PRO A N 1
ATOM 660 C CA . PRO A 1 81 ? -8.434 -14.806 12.443 1.00 91.56 81 PRO A CA 1
ATOM 661 C C . PRO A 1 81 ? -9.866 -14.566 11.947 1.00 91.56 81 PRO A C 1
ATOM 663 O O . PRO A 1 81 ? -10.242 -15.033 10.873 1.00 91.56 81 PRO A O 1
ATOM 666 N N . GLN A 1 82 ? -10.647 -13.793 12.702 1.00 90.44 82 GLN A N 1
ATOM 667 C CA . GLN A 1 82 ? -11.968 -13.293 12.302 1.00 90.44 82 GLN A CA 1
ATOM 668 C C . GLN A 1 82 ? -11.887 -11.789 12.041 1.00 90.44 82 GLN A C 1
ATOM 670 O O . GLN A 1 82 ? -11.815 -11.003 12.987 1.00 90.44 82 GLN A O 1
ATOM 675 N N . ARG A 1 83 ? -11.919 -11.385 10.765 1.00 82.06 83 ARG A N 1
ATOM 676 C CA . ARG A 1 83 ? -11.869 -9.966 10.360 1.00 82.06 83 ARG A CA 1
ATOM 677 C C . ARG A 1 83 ? -13.115 -9.199 10.801 1.00 82.06 83 ARG A C 1
ATOM 679 O O . ARG A 1 83 ? -12.997 -8.142 11.410 1.00 82.06 83 ARG A O 1
ATOM 686 N N . ASP A 1 84 ? -14.287 -9.805 10.631 1.00 82.69 84 ASP A N 1
ATOM 687 C CA . ASP A 1 84 ? -15.586 -9.223 11.001 1.00 82.69 84 ASP A CA 1
ATOM 688 C C . ASP A 1 84 ? -15.920 -9.420 12.493 1.00 82.69 84 ASP A C 1
ATOM 690 O O . ASP A 1 84 ? -17.019 -9.096 12.965 1.00 82.69 84 ASP A O 1
ATOM 694 N N . GLY A 1 85 ? -15.002 -10.027 13.252 1.00 90.25 85 GLY A N 1
ATOM 695 C CA . GLY A 1 85 ? -15.207 -10.410 14.642 1.00 90.25 85 GLY A CA 1
ATOM 696 C C . GLY A 1 85 ? -16.310 -11.460 14.799 1.00 90.25 85 GLY A C 1
ATOM 697 O O . GLY A 1 85 ? -16.225 -12.575 14.286 1.00 90.25 85 GLY A O 1
ATOM 698 N N . GLY A 1 86 ? -17.351 -11.152 15.576 1.00 93.56 86 GLY A N 1
ATOM 699 C CA . GLY A 1 86 ? -18.475 -12.064 15.809 1.00 93.56 86 GLY A CA 1
ATOM 700 C C . GLY A 1 86 ? -19.027 -12.017 17.230 1.00 93.56 86 GLY A C 1
ATOM 701 O O . GLY A 1 86 ? -18.891 -11.020 17.940 1.00 93.56 86 GLY A O 1
ATOM 702 N N . THR A 1 87 ? -19.652 -13.113 17.658 1.00 95.50 87 THR A N 1
ATOM 703 C CA . THR A 1 87 ? -20.307 -13.237 18.975 1.00 95.50 87 THR A CA 1
ATOM 704 C C . THR A 1 87 ? -19.347 -13.032 20.148 1.00 95.50 87 THR A C 1
ATOM 706 O O . THR A 1 87 ? -19.662 -12.281 21.069 1.00 95.50 87 THR A O 1
ATOM 709 N N . HIS A 1 88 ? -18.156 -13.628 20.086 1.00 95.56 88 HIS A N 1
ATOM 710 C CA . HIS A 1 88 ? -17.052 -13.404 21.025 1.00 95.56 88 HIS A CA 1
ATOM 711 C C . HIS A 1 88 ? -16.641 -11.924 21.148 1.00 95.56 88 HIS A C 1
ATOM 713 O O . HIS A 1 88 ? -16.605 -11.406 22.262 1.00 95.56 88 HIS A O 1
ATOM 719 N N . LEU A 1 89 ? -16.426 -11.206 20.036 1.00 95.62 89 LEU A N 1
ATOM 720 C CA . LEU A 1 89 ? -16.118 -9.767 20.058 1.00 95.62 89 LEU A CA 1
ATOM 721 C C . LEU A 1 89 ? -17.250 -8.946 20.692 1.00 95.62 89 LEU A C 1
ATOM 723 O O . LEU A 1 89 ? -16.998 -8.028 21.472 1.00 95.62 89 LEU A O 1
ATOM 727 N N . ALA A 1 90 ? -18.506 -9.277 20.383 1.00 94.94 90 ALA A N 1
ATOM 728 C CA . ALA A 1 90 ? -19.659 -8.610 20.983 1.00 94.94 90 ALA A CA 1
ATOM 729 C C . ALA A 1 90 ? -19.720 -8.828 22.507 1.00 94.94 90 ALA A C 1
ATOM 731 O O . ALA A 1 90 ? -19.992 -7.880 23.243 1.00 94.94 90 ALA A O 1
ATOM 732 N N . GLY A 1 91 ? -19.435 -10.049 22.979 1.00 95.50 91 GLY A N 1
ATOM 733 C CA . GLY A 1 91 ? -19.323 -10.368 24.408 1.00 95.50 91 GLY A CA 1
ATOM 734 C C . GLY A 1 91 ? -18.178 -9.612 25.083 1.00 95.50 91 GLY A C 1
ATOM 735 O O . GLY A 1 91 ? -18.383 -8.987 26.121 1.00 95.50 91 GLY A O 1
ATOM 736 N N . PHE A 1 92 ? -17.006 -9.571 24.441 1.00 96.94 92 PHE A N 1
ATOM 737 C CA . PHE A 1 92 ? -15.844 -8.810 24.904 1.00 96.94 92 PHE A CA 1
ATOM 738 C C . PHE A 1 92 ? -16.162 -7.323 25.079 1.00 96.94 92 PHE A C 1
ATOM 740 O O . PHE A 1 92 ? -15.947 -6.761 26.153 1.00 96.94 92 PHE A O 1
ATOM 747 N N . ARG A 1 93 ? -16.737 -6.687 24.050 1.00 95.31 93 ARG A N 1
ATOM 748 C CA . ARG A 1 93 ? -17.081 -5.258 24.089 1.00 95.31 93 ARG A CA 1
ATOM 749 C C . ARG A 1 93 ? -18.123 -4.948 25.163 1.00 95.31 93 ARG A C 1
ATOM 751 O O . ARG A 1 93 ? -17.986 -3.941 25.853 1.00 95.31 93 ARG A O 1
ATOM 758 N N . ALA A 1 94 ? -19.137 -5.801 25.315 1.00 94.88 94 ALA A N 1
ATOM 759 C CA . ALA A 1 94 ? -20.175 -5.626 26.327 1.00 94.88 94 ALA A CA 1
ATOM 760 C C . ALA A 1 94 ? -19.607 -5.719 27.754 1.00 94.88 94 ALA A C 1
ATOM 762 O O . ALA A 1 94 ? -19.866 -4.831 28.570 1.00 94.88 94 ALA A O 1
ATOM 763 N N . ALA A 1 95 ? -18.797 -6.746 28.035 1.00 96.25 95 ALA A N 1
ATOM 764 C CA . ALA A 1 95 ? -18.161 -6.927 29.339 1.00 96.25 95 ALA A CA 1
ATOM 765 C C . ALA A 1 95 ? -17.228 -5.770 29.690 1.00 96.25 95 ALA A C 1
ATOM 767 O O . ALA A 1 95 ? -17.338 -5.206 30.777 1.00 96.25 95 ALA A O 1
ATOM 768 N N . LEU A 1 96 ? -16.360 -5.383 28.751 1.00 96.06 96 LEU A N 1
ATOM 769 C CA . LEU A 1 96 ? -15.406 -4.295 28.931 1.00 96.06 96 LEU A CA 1
ATOM 770 C C . LEU A 1 96 ? -16.118 -2.986 29.303 1.00 96.06 96 LEU A C 1
ATOM 772 O O . LEU A 1 96 ? -15.798 -2.369 30.318 1.00 96.06 96 LEU A O 1
ATOM 776 N N . THR A 1 97 ? -17.123 -2.590 28.515 1.00 94.38 97 THR A N 1
ATOM 777 C CA . THR A 1 97 ? -17.878 -1.355 28.755 1.00 94.38 97 THR A CA 1
ATOM 778 C C . THR A 1 97 ? -18.620 -1.394 30.090 1.00 94.38 97 THR A C 1
ATOM 780 O O . THR A 1 97 ? -18.546 -0.432 30.852 1.00 94.38 97 THR A O 1
ATOM 783 N N . ARG A 1 98 ? -19.305 -2.501 30.411 1.00 95.12 98 ARG A N 1
ATOM 784 C CA . ARG A 1 98 ? -20.054 -2.628 31.670 1.00 95.12 98 ARG A CA 1
ATOM 785 C C . ARG A 1 98 ? -19.133 -2.551 32.887 1.00 95.12 98 ARG A C 1
ATOM 787 O O . ARG A 1 98 ? -19.413 -1.779 33.800 1.00 95.12 98 ARG A O 1
ATOM 794 N N . THR A 1 99 ? -18.046 -3.321 32.896 1.00 95.50 99 THR A N 1
ATOM 795 C CA . THR A 1 99 ? -17.128 -3.401 34.041 1.00 95.50 99 THR A CA 1
ATOM 796 C C . THR A 1 99 ? -16.401 -2.075 34.277 1.00 95.50 99 THR A C 1
ATOM 798 O O . THR A 1 99 ? -16.311 -1.626 35.419 1.00 95.50 99 THR A O 1
ATOM 801 N N . LEU A 1 100 ? -15.943 -1.398 33.217 1.00 94.94 100 LEU A N 1
ATOM 802 C CA . LEU A 1 100 ? -15.282 -0.095 33.350 1.00 94.94 100 LEU A CA 1
ATOM 803 C C . LEU A 1 100 ? -16.245 0.995 33.826 1.00 94.94 100 LEU A C 1
ATOM 805 O O . LEU A 1 100 ? -15.894 1.750 34.731 1.00 94.94 100 LEU A O 1
ATOM 809 N N . ASN A 1 101 ? -17.465 1.052 33.286 1.00 92.06 101 ASN A N 1
ATOM 810 C CA . ASN A 1 101 ? -18.471 2.016 33.742 1.00 92.06 101 ASN A CA 1
ATOM 811 C C . ASN A 1 101 ? -18.837 1.790 35.214 1.00 92.06 101 ASN A C 1
ATOM 813 O O . ASN A 1 101 ? -18.827 2.735 35.998 1.00 92.06 101 ASN A O 1
ATOM 817 N N . GLN A 1 102 ? -19.048 0.535 35.623 1.00 92.62 102 GLN A N 1
ATOM 818 C CA . GLN A 1 102 ? -19.317 0.202 37.022 1.00 92.62 102 GLN A CA 1
ATOM 819 C C . GLN A 1 102 ? -18.167 0.634 37.946 1.00 92.62 102 GLN A C 1
ATOM 821 O O . GLN A 1 102 ? -18.406 1.172 39.028 1.00 92.62 102 GLN A O 1
ATOM 826 N N . TYR A 1 103 ? -16.913 0.445 37.526 1.00 92.50 103 TYR A N 1
ATOM 827 C CA . TYR A 1 103 ? -15.751 0.906 38.286 1.00 92.50 103 TYR A CA 1
ATOM 828 C C . TYR A 1 103 ? -15.691 2.442 38.384 1.00 92.50 103 TYR A C 1
ATOM 830 O O . TYR A 1 103 ? -15.451 2.989 39.464 1.00 92.50 103 TYR A O 1
ATOM 838 N N . ILE A 1 104 ? -15.952 3.155 37.285 1.00 90.56 104 ILE A N 1
ATOM 839 C CA . ILE A 1 104 ? -15.987 4.628 37.233 1.00 90.56 104 ILE A CA 1
ATOM 840 C C . ILE A 1 104 ? -17.087 5.197 38.145 1.00 90.56 104 ILE A C 1
ATOM 842 O O . ILE A 1 104 ? -16.857 6.186 38.853 1.00 90.56 104 ILE A O 1
ATOM 846 N N . ASP A 1 105 ? -18.261 4.566 38.162 1.00 88.44 105 ASP A N 1
ATOM 847 C CA . ASP A 1 105 ? -19.392 4.967 38.999 1.00 88.44 105 ASP A CA 1
ATOM 848 C C . ASP A 1 105 ? -19.108 4.730 40.484 1.00 88.44 105 ASP A C 1
ATOM 850 O O . ASP A 1 105 ? -19.299 5.634 41.306 1.00 88.44 105 ASP A O 1
ATOM 854 N N . ASN A 1 106 ? -18.576 3.552 40.826 1.00 88.50 106 ASN A N 1
ATOM 855 C CA . ASN A 1 106 ? -18.237 3.177 42.201 1.00 88.50 106 ASN A CA 1
ATOM 856 C C . ASN A 1 106 ? -17.124 4.054 42.793 1.00 88.50 106 ASN A C 1
ATOM 858 O O . ASN A 1 106 ? -17.153 4.382 43.978 1.00 88.50 106 ASN A O 1
ATOM 862 N N . THR A 1 107 ? -16.156 4.473 41.974 1.00 86.25 107 THR A N 1
ATOM 863 C CA . THR A 1 107 ? -15.071 5.381 42.391 1.00 86.25 107 THR A CA 1
ATOM 864 C C . THR A 1 107 ? -15.484 6.860 42.390 1.00 86.25 107 THR A C 1
ATOM 866 O O . THR A 1 107 ? -14.736 7.722 42.860 1.00 86.25 107 THR A O 1
ATOM 869 N N . GLY A 1 108 ? -16.683 7.185 41.887 1.00 80.75 108 GLY A N 1
ATOM 870 C CA . GLY A 1 108 ? -17.236 8.541 41.854 1.00 80.75 108 GLY A CA 1
ATOM 871 C C . GLY A 1 108 ? -16.549 9.488 40.862 1.00 80.75 108 GLY A C 1
ATOM 872 O O . GLY A 1 108 ? -16.739 10.707 40.945 1.00 80.75 108 GLY A O 1
ATOM 873 N N . VAL A 1 109 ? -15.750 8.962 39.929 1.00 78.75 109 VAL A N 1
ATOM 874 C CA . VAL A 1 109 ? -14.978 9.759 38.961 1.00 78.75 109 VAL A CA 1
ATOM 875 C C . VAL A 1 109 ? -15.903 10.437 37.940 1.00 78.75 109 VAL A C 1
ATOM 877 O O . VAL A 1 109 ? -15.744 11.634 37.685 1.00 78.75 109 VAL A O 1
ATOM 880 N N . ALA A 1 110 ? -16.930 9.739 37.438 1.00 73.62 110 ALA A N 1
ATOM 881 C CA . ALA A 1 110 ? -17.907 10.309 36.497 1.00 73.62 110 ALA A CA 1
ATOM 882 C C . ALA A 1 110 ? -18.674 11.503 37.089 1.00 73.62 110 ALA A C 1
ATOM 884 O O . ALA A 1 110 ? -18.785 12.555 36.456 1.00 73.62 110 ALA A O 1
ATOM 885 N N . LYS A 1 111 ? -19.123 11.401 38.349 1.00 75.12 111 LYS A N 1
ATOM 886 C CA . LYS A 1 111 ? -19.844 12.489 39.042 1.00 75.12 111 LYS A CA 1
ATOM 887 C C . LYS A 1 111 ? -19.005 13.763 39.164 1.00 75.12 111 LYS A C 1
ATOM 889 O O . LYS A 1 111 ? -19.534 14.862 39.010 1.00 75.12 111 LYS A O 1
ATOM 894 N N . LYS A 1 112 ? -17.694 13.630 39.402 1.00 78.38 112 LYS A N 1
ATOM 895 C CA . LYS A 1 112 ? -16.758 14.769 39.414 1.00 78.38 112 LYS A CA 1
ATOM 896 C C . LYS A 1 112 ? -16.568 15.360 38.018 1.00 78.38 112 LYS A C 1
ATOM 898 O O . LYS A 1 112 ? -16.434 16.574 37.881 1.00 78.38 112 LYS A O 1
ATOM 903 N N . ALA A 1 113 ? -16.556 14.515 36.990 1.00 77.81 113 ALA A N 1
ATOM 904 C CA . ALA A 1 113 ? -16.338 14.937 35.615 1.00 77.81 113 ALA A CA 1
ATOM 905 C C . ALA A 1 113 ? -17.584 15.520 34.925 1.00 77.81 113 ALA A C 1
ATOM 907 O O . ALA A 1 113 ? -17.401 16.269 33.967 1.00 77.81 113 ALA A O 1
ATOM 908 N N . LYS A 1 114 ? -18.798 15.223 35.422 1.00 82.25 114 LYS A N 1
ATOM 909 C CA . LYS A 1 114 ? -20.105 15.604 34.844 1.00 82.25 114 LYS A CA 1
ATOM 910 C C . LYS A 1 114 ? -20.267 15.179 33.377 1.00 82.25 114 LYS A C 1
ATOM 912 O O . LYS A 1 114 ? -20.785 15.943 32.564 1.00 82.25 114 LYS A O 1
ATOM 917 N N . VAL A 1 115 ? -19.780 13.988 33.040 1.00 83.00 115 VAL A N 1
ATOM 918 C CA . VAL A 1 115 ? -19.858 13.418 31.692 1.00 83.00 115 VAL A CA 1
ATOM 919 C C . VAL A 1 115 ? -20.219 11.945 31.802 1.00 83.00 115 VAL A C 1
ATOM 921 O O . VAL A 1 115 ? -19.618 11.234 32.606 1.00 83.00 115 VAL A O 1
ATOM 924 N N . ASP A 1 116 ? -21.173 11.517 30.980 1.00 85.62 116 ASP A N 1
ATOM 925 C CA . ASP A 1 116 ? -21.557 10.115 30.848 1.00 85.62 116 ASP A CA 1
ATOM 926 C C . ASP A 1 116 ? -20.605 9.407 29.881 1.00 85.62 116 ASP A C 1
ATOM 928 O O . ASP A 1 116 ? -20.299 9.931 28.805 1.00 85.62 116 ASP A O 1
ATOM 932 N N . THR A 1 117 ? -20.138 8.219 30.259 1.00 87.62 117 THR A N 1
ATOM 933 C CA . THR A 1 117 ? -19.230 7.396 29.455 1.00 87.62 117 THR A CA 1
ATOM 934 C C . THR A 1 117 ? -20.004 6.386 28.615 1.00 87.62 117 THR A C 1
ATOM 936 O O . THR A 1 117 ? -20.950 5.740 29.065 1.00 87.62 117 THR A O 1
ATOM 939 N N . THR A 1 118 ? -19.583 6.226 27.367 1.00 89.12 118 THR A N 1
ATOM 940 C CA . THR A 1 118 ? -20.144 5.264 26.412 1.00 89.12 118 THR A CA 1
ATOM 941 C C . THR A 1 118 ? -19.150 4.145 26.130 1.00 89.12 118 THR A C 1
ATOM 943 O O . THR A 1 118 ? -17.979 4.213 26.504 1.00 89.12 118 THR A O 1
ATOM 946 N N . GLY A 1 119 ? -19.597 3.094 25.438 1.00 87.31 119 GLY A N 1
ATOM 947 C CA . GLY A 1 119 ? -18.706 1.995 25.083 1.00 87.31 119 GLY A CA 1
ATOM 948 C C . GLY A 1 119 ? -17.541 2.414 24.186 1.00 87.31 119 GLY A C 1
ATOM 949 O O . GLY A 1 119 ? -16.448 1.876 24.340 1.00 87.31 119 GLY A O 1
ATOM 950 N N . ASP A 1 120 ? -17.737 3.374 23.284 1.00 86.06 120 ASP A N 1
ATOM 951 C CA . ASP A 1 120 ? -16.653 3.850 22.421 1.00 86.06 120 ASP A CA 1
ATOM 952 C C . ASP A 1 120 ? -15.578 4.589 23.222 1.00 86.06 120 ASP A C 1
ATOM 954 O O . ASP A 1 120 ? -14.395 4.318 23.029 1.00 86.06 120 ASP A O 1
ATOM 958 N N . ASP A 1 121 ? -15.982 5.386 24.218 1.00 90.81 121 ASP A N 1
ATOM 959 C CA . ASP A 1 121 ? -15.049 6.065 25.127 1.00 90.81 121 ASP A CA 1
ATOM 960 C C . ASP A 1 121 ? -14.167 5.046 25.883 1.00 90.81 121 ASP A C 1
ATOM 962 O O . ASP A 1 121 ? -12.982 5.281 26.108 1.00 90.81 121 ASP A O 1
ATOM 966 N N . THR A 1 122 ? -14.720 3.876 26.241 1.00 92.81 122 THR A N 1
ATOM 967 C CA . THR A 1 122 ? -13.964 2.811 26.937 1.00 92.81 122 THR A CA 1
ATOM 968 C C . THR A 1 122 ? -12.923 2.103 26.064 1.00 92.81 122 THR A C 1
ATOM 970 O O . THR A 1 122 ? -11.979 1.507 26.586 1.00 92.81 122 THR A O 1
ATOM 973 N N . ARG A 1 123 ? -13.094 2.149 24.738 1.00 93.38 123 ARG A N 1
ATOM 974 C CA . ARG A 1 123 ? -12.271 1.416 23.763 1.00 93.38 123 ARG A CA 1
ATOM 975 C C . ARG A 1 123 ? -11.271 2.302 23.024 1.00 93.38 123 ARG A C 1
ATOM 977 O O . ARG A 1 123 ? -10.435 1.780 22.291 1.00 93.38 123 ARG A O 1
ATOM 984 N N . GLU A 1 124 ? -11.332 3.617 23.209 1.00 90.94 124 GLU A N 1
ATOM 985 C CA . GLU A 1 124 ? -10.384 4.546 22.600 1.00 90.94 124 GLU A CA 1
ATOM 986 C C . GLU A 1 124 ? -8.942 4.214 23.027 1.00 90.94 124 GLU A C 1
ATOM 988 O O . GLU A 1 124 ? -8.633 4.131 24.218 1.00 90.94 124 GLU A O 1
ATOM 993 N N . GLY A 1 125 ? -8.052 4.000 22.052 1.00 91.19 125 GLY A N 1
ATOM 994 C CA . GLY A 1 125 ? -6.650 3.642 22.293 1.00 91.19 125 GLY A CA 1
ATOM 995 C C . GLY A 1 125 ? -6.435 2.236 22.858 1.00 91.19 125 GLY A C 1
ATOM 996 O O . GLY A 1 125 ? -5.366 1.957 23.401 1.00 91.19 125 GLY A O 1
ATOM 997 N N . LEU A 1 126 ? -7.437 1.358 22.787 1.00 95.31 126 LEU A N 1
ATOM 998 C CA . LEU A 1 126 ? -7.326 -0.030 23.220 1.00 95.31 126 LEU A CA 1
ATOM 999 C C . LEU A 1 126 ? -6.678 -0.887 22.130 1.00 95.31 126 LEU A C 1
ATOM 1001 O O . LEU A 1 126 ? -7.176 -0.945 21.006 1.00 95.31 126 LEU A O 1
ATOM 1005 N N . VAL A 1 127 ? -5.633 -1.630 22.494 1.00 95.56 127 VAL A N 1
ATOM 1006 C CA . VAL A 1 127 ? -5.135 -2.763 21.706 1.00 95.56 127 VAL A CA 1
ATOM 1007 C C . VAL A 1 127 ? -5.456 -4.044 22.458 1.00 95.56 127 VAL A C 1
ATOM 1009 O O . VAL A 1 127 ? -5.068 -4.188 23.618 1.00 95.56 127 VAL A O 1
ATOM 1012 N N . ALA A 1 128 ? -6.164 -4.969 21.814 1.00 96.12 128 ALA A N 1
ATOM 1013 C CA . ALA A 1 128 ? -6.532 -6.245 22.411 1.00 96.12 128 ALA A CA 1
ATOM 1014 C C . ALA A 1 128 ? -6.385 -7.407 21.426 1.00 96.12 128 ALA A C 1
ATOM 1016 O O . ALA A 1 128 ? -6.649 -7.278 20.232 1.00 96.12 128 ALA A O 1
ATOM 1017 N N . VAL A 1 129 ? -6.009 -8.563 21.960 1.00 96.69 129 VAL A N 1
ATOM 1018 C CA . VAL A 1 129 ? -6.021 -9.852 21.273 1.00 96.69 129 VAL A CA 1
ATOM 1019 C C . VAL A 1 129 ? -6.963 -10.764 22.050 1.00 96.69 129 VAL A C 1
ATOM 1021 O O . VAL A 1 129 ? -6.729 -11.049 23.225 1.00 96.69 129 VAL A O 1
ATOM 1024 N N . LEU A 1 130 ? -8.038 -11.193 21.393 1.00 96.69 130 LEU A N 1
ATOM 1025 C CA . LEU A 1 130 ? -9.042 -12.113 21.922 1.00 96.69 130 LEU A CA 1
ATOM 1026 C C . LEU A 1 130 ? -8.904 -13.445 21.190 1.00 96.69 130 LEU A C 1
ATOM 1028 O O . LEU A 1 130 ? -9.237 -13.528 20.010 1.00 96.69 130 LEU A O 1
ATOM 1032 N N . SER A 1 131 ? -8.436 -14.476 21.887 1.00 96.38 131 SER A N 1
ATOM 1033 C CA . SER A 1 131 ? -8.321 -15.836 21.364 1.00 96.38 131 SER A CA 1
ATOM 1034 C C . SER A 1 131 ? -9.271 -16.759 22.118 1.00 96.38 131 SER A C 1
ATOM 1036 O O . SER A 1 131 ? -9.197 -16.885 23.339 1.00 96.38 131 SER A O 1
ATOM 1038 N N . VAL A 1 132 ? -10.189 -17.400 21.398 1.00 96.44 132 VAL A N 1
ATOM 1039 C CA . VAL A 1 132 ? -11.110 -18.389 21.966 1.00 96.44 132 VAL A CA 1
ATOM 1040 C C . VAL A 1 132 ? -10.853 -19.766 21.364 1.00 96.44 132 VAL A C 1
ATOM 1042 O O . VAL A 1 132 ? -10.677 -19.907 20.151 1.00 96.44 132 VAL A O 1
ATOM 1045 N N . LYS A 1 133 ? -10.841 -20.802 22.203 1.00 95.75 133 LYS A N 1
ATOM 1046 C CA . LYS A 1 133 ? -10.816 -22.201 21.767 1.00 95.75 133 LYS A CA 1
ATOM 1047 C C . LYS A 1 133 ? -12.174 -22.810 22.055 1.00 95.75 133 LYS A C 1
ATOM 1049 O O . LYS A 1 133 ? -12.594 -22.859 23.207 1.00 95.75 133 LYS A O 1
ATOM 1054 N N . VAL A 1 134 ? -12.871 -23.203 20.996 1.00 95.06 134 VAL A N 1
ATOM 1055 C CA . VAL A 1 134 ? -14.283 -23.599 21.043 1.00 95.06 134 VAL A CA 1
ATOM 1056 C C . VAL A 1 134 ? -14.437 -24.976 20.395 1.00 95.06 134 VAL A C 1
ATOM 1058 O O . VAL A 1 134 ? -13.921 -25.167 19.285 1.00 95.06 134 VAL A O 1
ATOM 1061 N N . PRO A 1 135 ? -15.142 -25.926 21.038 1.00 90.50 135 PRO A N 1
ATOM 1062 C CA . PRO A 1 135 ? -15.545 -27.170 20.399 1.00 90.50 135 PRO A CA 1
ATOM 1063 C C . PRO A 1 135 ? -16.647 -26.883 19.369 1.00 90.50 135 PRO A C 1
ATOM 1065 O O . PRO A 1 135 ? -17.641 -26.244 19.690 1.00 90.50 135 PRO A O 1
ATOM 1068 N N . ASP A 1 136 ? -16.457 -27.347 18.132 1.00 90.69 136 ASP A N 1
ATOM 1069 C CA . ASP A 1 136 ? -17.409 -27.189 17.014 1.00 90.69 136 ASP A CA 1
ATOM 1070 C C . ASP A 1 136 ? -17.879 -25.732 16.742 1.00 90.69 136 ASP A C 1
ATOM 1072 O O . ASP A 1 136 ? -19.064 -25.405 16.853 1.00 90.69 136 ASP A O 1
ATOM 1076 N N . PRO A 1 137 ? -16.961 -24.803 16.397 1.00 93.81 137 PRO A N 1
ATOM 1077 C CA . PRO A 1 137 ? -17.310 -23.403 16.161 1.00 93.81 137 PRO A CA 1
ATOM 1078 C C . PRO A 1 137 ? -18.145 -23.214 14.888 1.00 93.81 137 PRO A C 1
ATOM 1080 O O . PRO A 1 137 ? -17.827 -23.753 13.825 1.00 93.81 137 PRO A O 1
ATOM 1083 N N . LYS A 1 138 ? -19.160 -22.345 14.960 1.00 93.81 138 LYS A N 1
ATOM 1084 C CA . LYS A 1 138 ? -20.008 -21.984 13.814 1.00 93.81 138 LYS A CA 1
ATOM 1085 C C . LYS A 1 138 ? -19.603 -20.633 13.235 1.00 93.81 138 LYS A C 1
ATOM 1087 O O . LYS A 1 138 ? -19.570 -19.631 13.953 1.00 93.81 138 LYS A O 1
ATOM 1092 N N . PHE A 1 139 ? -19.370 -20.592 11.925 1.00 94.06 139 PHE A N 1
ATOM 1093 C CA . PHE A 1 139 ? -19.003 -19.381 11.185 1.00 94.06 139 PHE A CA 1
ATOM 1094 C C . PHE A 1 139 ? -20.070 -19.001 10.155 1.00 94.06 139 PHE A C 1
ATOM 1096 O O . PHE A 1 139 ? -20.825 -19.856 9.696 1.00 94.06 139 PHE A O 1
ATOM 1103 N N . SER A 1 140 ? -20.131 -17.720 9.783 1.00 88.94 140 SER A N 1
ATOM 1104 C CA . SER A 1 140 ? -21.068 -17.220 8.763 1.00 88.94 140 SER A CA 1
ATOM 1105 C C . SER A 1 140 ? -20.723 -17.654 7.335 1.00 88.94 140 SER A C 1
ATOM 1107 O O . SER A 1 140 ? -21.602 -17.675 6.477 1.00 88.94 140 SER A O 1
ATOM 1109 N N . SER A 1 141 ? -19.451 -17.952 7.065 1.00 87.62 141 SER A N 1
ATOM 1110 C CA . SER A 1 141 ? -18.920 -18.231 5.730 1.00 87.62 141 SER A CA 1
ATOM 1111 C C . SER A 1 141 ? -17.780 -19.252 5.776 1.00 87.62 141 SER A C 1
ATOM 1113 O O . SER A 1 141 ? -17.183 -19.508 6.826 1.00 87.62 141 SER A O 1
ATOM 1115 N N . GLN A 1 142 ? -17.427 -19.790 4.605 1.00 83.06 142 GLN A N 1
ATOM 1116 C CA . GLN A 1 142 ? -16.266 -20.669 4.436 1.00 83.06 142 GLN A CA 1
ATOM 1117 C C . GLN A 1 142 ? -14.936 -19.963 4.741 1.00 83.06 142 GLN A C 1
ATOM 1119 O O . GLN A 1 142 ? -14.001 -20.604 5.216 1.00 83.06 142 GLN A O 1
ATOM 1124 N N . THR A 1 143 ? -14.850 -18.650 4.500 1.00 80.94 143 THR A N 1
ATOM 1125 C CA . THR A 1 143 ? -13.675 -17.831 4.838 1.00 80.94 143 THR A CA 1
ATOM 1126 C C . THR A 1 143 ? -13.527 -17.605 6.344 1.00 80.94 143 THR A C 1
ATOM 1128 O O . THR A 1 143 ? -12.494 -17.113 6.784 1.00 80.94 143 THR A O 1
ATOM 1131 N N . LYS A 1 144 ? -14.518 -18.030 7.149 1.00 89.06 144 LYS A N 1
ATOM 1132 C CA . LYS A 1 144 ? -14.518 -17.972 8.620 1.00 89.06 144 LYS A CA 1
ATOM 1133 C C . LYS A 1 144 ? -14.283 -16.561 9.168 1.00 89.06 144 LYS A C 1
ATOM 1135 O O . LYS A 1 144 ? -13.697 -16.396 10.235 1.00 89.06 144 LYS A O 1
ATOM 1140 N N . GLU A 1 145 ? -14.785 -15.556 8.452 1.00 85.75 145 GLU A N 1
ATOM 1141 C CA . GLU A 1 145 ? -14.603 -14.135 8.776 1.00 85.75 145 GLU A CA 1
ATOM 1142 C C . GLU A 1 145 ? -15.357 -13.705 10.036 1.00 85.75 145 GLU A C 1
ATOM 1144 O O . GLU A 1 145 ? -14.869 -12.836 10.757 1.00 85.75 145 GLU A O 1
ATOM 1149 N N . LYS A 1 146 ? -16.500 -14.344 10.340 1.00 92.00 146 LYS A N 1
ATOM 1150 C CA . LYS A 1 146 ? -17.346 -14.013 11.494 1.00 92.00 146 LYS A CA 1
ATOM 1151 C C . LYS A 1 146 ? -17.791 -15.242 12.282 1.00 92.00 146 LYS A C 1
ATOM 1153 O O . LYS A 1 146 ? -18.386 -16.166 11.723 1.00 92.00 146 LYS A O 1
ATOM 1158 N N . LEU A 1 147 ? -17.579 -15.219 13.600 1.00 93.94 147 LEU A N 1
ATOM 1159 C CA . LEU A 1 147 ? -18.092 -16.241 14.525 1.00 93.94 147 LEU A CA 1
ATOM 1160 C C . LEU A 1 147 ? -19.566 -15.981 14.877 1.00 93.94 147 LEU A C 1
ATOM 1162 O O . LEU A 1 147 ? -19.912 -14.880 15.317 1.00 93.94 147 LEU A O 1
ATOM 1166 N N . VAL A 1 148 ? -20.419 -17.002 14.746 1.00 95.50 148 VAL A N 1
ATOM 1167 C CA . VAL A 1 148 ? -21.868 -16.923 15.029 1.00 95.50 148 VAL A CA 1
ATOM 1168 C C . VAL A 1 148 ? -22.335 -17.822 16.183 1.00 95.50 148 VAL A C 1
ATOM 1170 O O . VAL A 1 148 ? -23.509 -17.786 16.541 1.00 95.50 148 VAL A O 1
ATOM 1173 N N . SER A 1 149 ? -21.431 -18.582 16.810 1.00 92.31 149 SER A N 1
ATOM 1174 C CA . SER A 1 149 ? -21.700 -19.382 18.017 1.00 92.31 149 SER A CA 1
ATOM 1175 C C . SER A 1 149 ? -22.166 -18.511 19.192 1.00 92.31 149 SER A C 1
ATOM 1177 O O . SER A 1 149 ? -21.385 -17.744 19.761 1.00 92.31 149 SER A O 1
ATOM 1179 N N . SER A 1 150 ? -23.448 -18.598 19.551 1.00 91.62 150 SER A N 1
ATOM 1180 C CA . SER A 1 150 ? -24.092 -17.752 20.568 1.00 91.62 150 SER A CA 1
ATOM 1181 C C . SER A 1 150 ? -23.614 -18.028 21.995 1.00 91.62 150 SER A C 1
ATOM 1183 O O . SER A 1 150 ? -23.473 -17.100 22.789 1.00 91.62 150 SER A O 1
ATOM 1185 N N . GLU A 1 151 ? -23.320 -19.288 22.298 1.00 92.31 151 GLU A N 1
ATOM 1186 C CA . GLU A 1 151 ? -22.834 -19.798 23.581 1.00 92.31 151 GLU A CA 1
ATOM 1187 C C . GLU A 1 151 ? -21.510 -19.142 23.999 1.00 92.31 151 GLU A C 1
ATOM 1189 O O . GLU A 1 151 ? -21.313 -18.802 25.165 1.00 92.31 151 GLU A O 1
ATOM 1194 N N . VAL A 1 152 ? -20.654 -18.828 23.022 1.00 95.00 152 VAL A N 1
ATOM 1195 C CA . VAL A 1 152 ? -19.351 -18.190 23.249 1.00 95.00 152 VAL A CA 1
ATOM 1196 C C . VAL A 1 152 ? -19.507 -16.781 23.824 1.00 95.00 152 VAL A C 1
ATOM 1198 O O . VAL A 1 152 ? -18.683 -16.353 24.630 1.00 95.00 152 VAL A O 1
ATOM 1201 N N . LYS A 1 153 ? -20.575 -16.053 23.460 1.00 95.31 153 LYS A N 1
ATOM 1202 C CA . LYS A 1 153 ? -20.792 -14.676 23.932 1.00 95.31 153 LYS A CA 1
ATOM 1203 C C . LYS A 1 153 ? -20.882 -14.620 25.457 1.00 95.31 153 LYS A C 1
ATOM 1205 O O . LYS A 1 153 ? -20.201 -13.800 26.063 1.00 95.31 153 LYS A O 1
ATOM 1210 N N . GLY A 1 154 ? -21.710 -15.478 26.059 1.00 94.88 154 GLY A N 1
ATOM 1211 C CA . GLY A 1 154 ? -21.935 -15.486 27.508 1.00 94.88 154 GLY A CA 1
ATOM 1212 C C . GLY A 1 154 ? -20.680 -15.877 28.287 1.00 94.88 154 GLY A C 1
ATOM 1213 O O . GLY A 1 154 ? -20.337 -15.228 29.277 1.00 94.88 154 GLY A O 1
ATOM 1214 N N . VAL A 1 155 ? -19.947 -16.878 27.790 1.00 95.88 155 VAL A N 1
ATOM 1215 C CA . VAL A 1 155 ? -18.685 -17.318 28.396 1.00 95.88 155 VAL A CA 1
ATOM 1216 C C . VAL A 1 155 ? -17.653 -16.192 28.383 1.00 95.88 155 VAL A C 1
ATOM 1218 O O . VAL A 1 155 ? -17.153 -15.827 29.446 1.00 95.88 155 VAL A O 1
ATOM 1221 N N . VAL A 1 156 ? -17.397 -15.585 27.219 1.00 96.56 156 VAL A N 1
ATOM 1222 C CA . VAL A 1 156 ? -16.447 -14.469 27.072 1.00 96.56 156 VAL A CA 1
ATOM 1223 C C . VAL A 1 156 ? -16.855 -13.271 27.930 1.00 96.56 156 VAL A C 1
ATOM 1225 O O . VAL A 1 156 ? -16.019 -12.682 28.609 1.00 96.56 156 VAL A O 1
ATOM 1228 N N . GLU A 1 157 ? -18.142 -12.918 27.942 1.00 96.12 157 GLU A N 1
ATOM 1229 C CA . GLU A 1 157 ? -18.630 -11.776 28.715 1.00 96.12 157 GLU A CA 1
ATOM 1230 C C . GLU A 1 157 ? -18.408 -11.977 30.226 1.00 96.12 157 GLU A C 1
ATOM 1232 O O . GLU A 1 157 ? -17.941 -11.075 30.923 1.00 96.12 157 GLU A O 1
ATOM 1237 N N . SER A 1 158 ? -18.706 -13.176 30.730 1.00 96.12 158 SER A N 1
ATOM 1238 C CA . SER A 1 158 ? -18.579 -13.493 32.154 1.00 96.12 158 SER A CA 1
ATOM 1239 C C . SER A 1 158 ? -17.124 -13.554 32.632 1.00 96.12 158 SER A C 1
ATOM 1241 O O . SER A 1 158 ? -16.814 -12.998 33.685 1.00 96.12 158 SER A O 1
ATOM 1243 N N . THR A 1 159 ? -16.222 -14.173 31.860 1.00 96.75 159 THR A N 1
ATOM 1244 C CA . THR A 1 159 ? -14.804 -14.312 32.233 1.00 96.75 159 THR A CA 1
ATOM 1245 C C . THR A 1 159 ? -14.076 -12.973 32.201 1.00 96.75 159 THR A C 1
ATOM 1247 O O . THR A 1 159 ? -13.309 -12.674 33.115 1.00 96.75 159 THR A O 1
ATOM 1250 N N . ILE A 1 160 ? -14.366 -12.121 31.211 1.00 96.25 160 ILE A N 1
ATOM 1251 C CA . ILE A 1 160 ? -13.790 -10.773 31.140 1.00 96.25 160 ILE A CA 1
ATOM 1252 C C . ILE A 1 160 ? -14.289 -9.911 32.290 1.00 96.25 160 ILE A C 1
ATOM 1254 O O . ILE A 1 160 ? -13.475 -9.241 32.917 1.00 96.25 160 ILE A O 1
ATOM 1258 N N . SER A 1 161 ? -15.596 -9.906 32.581 1.00 96.31 161 SER A N 1
ATOM 1259 C CA . SER A 1 161 ? -16.123 -9.081 33.672 1.00 96.31 161 SER A CA 1
ATOM 1260 C C . SER A 1 161 ? -15.485 -9.439 35.017 1.00 96.31 161 SER A C 1
ATOM 1262 O O . SER A 1 161 ? -15.103 -8.529 35.748 1.00 96.31 161 SER A O 1
ATOM 1264 N N . GLU A 1 162 ? -15.325 -10.733 35.305 1.00 96.38 162 GLU A N 1
ATOM 1265 C CA . GLU A 1 162 ? -14.676 -11.245 36.519 1.00 96.38 162 GLU A CA 1
ATOM 1266 C C . GLU A 1 162 ? -13.199 -10.824 36.589 1.00 96.38 162 GLU A C 1
ATOM 1268 O O . GLU A 1 162 ? -12.793 -10.112 37.510 1.00 96.38 162 GLU A O 1
ATOM 1273 N N . LYS A 1 163 ? -12.400 -11.179 35.574 1.00 97.31 163 LYS A N 1
ATOM 1274 C CA . LYS A 1 163 ? -10.948 -10.937 35.586 1.00 97.31 163 LYS A CA 1
ATOM 1275 C C . LYS A 1 163 ? -10.571 -9.470 35.467 1.00 97.31 163 LYS A C 1
ATOM 1277 O O . LYS A 1 163 ? -9.620 -9.027 36.105 1.00 97.31 163 LYS A O 1
ATOM 1282 N N . LEU A 1 164 ? -11.325 -8.687 34.702 1.00 96.06 164 LEU A N 1
ATOM 1283 C CA . LEU A 1 164 ? -11.088 -7.251 34.611 1.00 96.06 164 LEU A CA 1
ATOM 1284 C C . LEU A 1 164 ? -11.410 -6.546 35.933 1.00 96.06 164 LEU A C 1
ATOM 1286 O O . LEU A 1 164 ? -10.700 -5.618 36.311 1.00 96.06 164 LEU A O 1
ATOM 1290 N N . GLN A 1 165 ? -12.443 -6.987 36.656 1.00 95.56 165 GLN A N 1
ATOM 1291 C CA . GLN A 1 165 ? -12.754 -6.434 37.971 1.00 95.56 165 GLN A CA 1
ATOM 1292 C C . GLN A 1 165 ? -11.649 -6.743 38.991 1.00 95.56 165 GLN A C 1
ATOM 1294 O O . GLN A 1 165 ? -11.254 -5.837 39.723 1.00 95.56 165 GLN A O 1
ATOM 1299 N N . GLU A 1 166 ? -11.126 -7.975 39.005 1.00 95.56 166 GLU A N 1
ATOM 1300 C CA . GLU A 1 166 ? -9.952 -8.352 39.812 1.00 95.56 166 GLU A CA 1
ATOM 1301 C C . GLU A 1 166 ? -8.760 -7.432 39.497 1.00 95.56 166 GLU A C 1
ATOM 1303 O O . GLU A 1 166 ? -8.235 -6.765 40.388 1.00 95.56 166 GLU A O 1
ATOM 1308 N N . TYR A 1 167 ? -8.410 -7.280 38.218 1.00 96.19 167 TYR A N 1
ATOM 1309 C CA . TYR A 1 167 ? -7.283 -6.449 37.787 1.00 96.19 167 TYR A CA 1
ATOM 1310 C C . TYR A 1 167 ? -7.414 -4.969 38.181 1.00 96.19 167 TYR A C 1
ATOM 1312 O O . TYR A 1 167 ? -6.452 -4.363 38.654 1.00 96.19 167 TYR A O 1
ATOM 1320 N N . LEU A 1 168 ? -8.598 -4.366 38.023 1.00 94.25 168 LEU A N 1
ATOM 1321 C CA . LEU A 1 168 ? -8.817 -2.958 38.384 1.00 94.25 168 LEU A CA 1
ATOM 1322 C C . LEU A 1 168 ? -8.695 -2.703 39.898 1.00 94.25 168 LEU A C 1
ATOM 1324 O O . LEU A 1 168 ? -8.436 -1.568 40.312 1.00 94.25 168 LEU A O 1
ATOM 1328 N N . LEU A 1 169 ? -8.902 -3.736 40.720 1.00 92.44 169 LEU A N 1
ATOM 1329 C CA . LEU A 1 169 ? -8.713 -3.683 42.169 1.00 92.44 169 LEU A CA 1
ATOM 1330 C C . LEU A 1 169 ? -7.256 -3.959 42.565 1.00 92.44 169 LEU A C 1
ATOM 1332 O O . LEU A 1 169 ? -6.736 -3.281 43.450 1.00 92.44 169 LEU A O 1
ATOM 1336 N N . GLU A 1 170 ? -6.592 -4.904 41.896 1.00 94.75 170 GLU A N 1
ATOM 1337 C CA . GLU A 1 170 ? -5.191 -5.268 42.145 1.00 94.75 170 GLU A CA 1
ATOM 1338 C C . GLU A 1 170 ? -4.193 -4.195 41.687 1.00 94.75 170 GLU A C 1
ATOM 1340 O O . GLU A 1 170 ? -3.171 -3.988 42.344 1.00 94.75 170 GLU A O 1
ATOM 1345 N N . PHE A 1 171 ? -4.502 -3.458 40.610 1.00 94.31 171 PHE A N 1
ATOM 1346 C CA . PHE A 1 171 ? -3.617 -2.444 40.022 1.00 94.31 171 PHE A CA 1
ATOM 1347 C C . PHE A 1 171 ? -4.235 -1.026 40.017 1.00 94.31 171 PHE A C 1
ATOM 1349 O O . PHE A 1 171 ? -4.582 -0.490 38.959 1.00 94.31 171 PHE A O 1
ATOM 1356 N N . PRO A 1 172 ? -4.326 -0.334 41.176 1.00 91.88 172 PRO A N 1
ATOM 1357 C CA . PRO A 1 172 ? -4.962 0.986 41.267 1.00 91.88 172 PRO A CA 1
ATOM 1358 C C . PRO A 1 172 ? -4.276 2.115 40.480 1.00 91.88 172 PRO A C 1
ATOM 1360 O O . PRO A 1 172 ? -4.912 3.128 40.180 1.00 91.88 172 PRO A O 1
ATOM 1363 N N . SER A 1 173 ? -2.971 2.027 40.186 1.00 92.62 173 SER A N 1
ATOM 1364 C CA . SER A 1 173 ? -2.304 3.005 39.304 1.00 92.62 173 SER A CA 1
ATOM 1365 C C . SER A 1 173 ? -2.836 2.908 37.882 1.00 92.62 173 SER A C 1
ATOM 1367 O O . SER A 1 173 ? -3.212 3.922 37.297 1.00 92.62 173 SER A O 1
ATOM 1369 N N . ASP A 1 174 ? -2.923 1.684 37.373 1.00 94.19 174 ASP A N 1
ATOM 1370 C CA . ASP A 1 174 ? -3.289 1.388 35.994 1.00 94.19 174 ASP A CA 1
ATOM 1371 C C . ASP A 1 174 ? -4.776 1.683 35.800 1.00 94.19 174 ASP A C 1
ATOM 1373 O O . ASP A 1 174 ? -5.150 2.396 34.872 1.00 94.19 174 ASP A O 1
ATOM 1377 N N . ALA A 1 175 ? -5.616 1.277 36.758 1.00 93.56 175 ALA A N 1
ATOM 1378 C CA . ALA A 1 175 ? -7.036 1.613 36.780 1.00 93.56 175 ALA A CA 1
ATOM 1379 C C . ALA A 1 175 ? -7.287 3.135 36.754 1.00 93.56 175 ALA A C 1
ATOM 1381 O O . ALA A 1 175 ? -8.157 3.616 36.024 1.00 93.56 175 ALA A O 1
ATOM 1382 N N . ARG A 1 176 ? -6.503 3.931 37.500 1.00 91.75 176 ARG A N 1
ATOM 1383 C CA . ARG A 1 176 ? -6.591 5.404 37.454 1.00 91.75 176 ARG A CA 1
ATOM 1384 C C . ARG A 1 176 ? -6.180 5.973 36.098 1.00 91.75 176 ARG A C 1
ATOM 1386 O O . ARG A 1 176 ? -6.855 6.873 35.609 1.00 91.75 176 ARG A O 1
ATOM 1393 N N . ALA A 1 177 ? -5.112 5.457 35.493 1.00 93.25 177 ALA A N 1
ATOM 1394 C CA . ALA A 1 177 ? -4.676 5.899 34.171 1.00 93.25 177 ALA A CA 1
ATOM 1395 C C . ALA A 1 177 ? -5.742 5.590 33.103 1.00 93.25 177 ALA A C 1
ATOM 1397 O O . ALA A 1 177 ? -6.155 6.487 32.367 1.00 93.25 177 ALA A O 1
ATOM 1398 N N . ILE A 1 178 ? -6.262 4.357 33.092 1.00 94.38 178 ILE A N 1
ATOM 1399 C CA . ILE A 1 178 ? -7.322 3.907 32.177 1.00 94.38 178 ILE A CA 1
ATOM 1400 C C . ILE A 1 178 ? -8.571 4.780 32.336 1.00 94.38 178 ILE A C 1
ATOM 1402 O O . ILE A 1 178 ? -9.056 5.356 31.365 1.00 94.38 178 ILE A O 1
ATOM 1406 N N . THR A 1 179 ? -9.074 4.948 33.562 1.00 92.75 179 THR A N 1
ATOM 1407 C CA . THR A 1 179 ? -10.273 5.768 33.808 1.00 92.75 179 THR A CA 1
ATOM 1408 C C . THR A 1 179 ? -10.077 7.239 33.440 1.00 92.75 179 THR A C 1
ATOM 1410 O O . THR A 1 179 ? -10.994 7.843 32.886 1.00 92.75 179 THR A O 1
ATOM 1413 N N . ALA A 1 180 ? -8.896 7.820 33.676 1.00 91.44 180 ALA A N 1
ATOM 1414 C CA . ALA A 1 180 ? -8.591 9.186 33.254 1.00 91.44 180 ALA A CA 1
ATOM 1415 C C . ALA A 1 180 ? -8.675 9.345 31.727 1.00 91.44 180 ALA A C 1
ATOM 1417 O O . ALA A 1 180 ? -9.326 10.282 31.258 1.00 91.44 180 ALA A O 1
ATOM 1418 N N . LYS A 1 181 ? -8.103 8.402 30.964 1.00 92.75 181 LYS A N 1
ATOM 1419 C CA . LYS A 1 181 ? -8.189 8.387 29.496 1.00 92.75 181 LYS A CA 1
ATOM 1420 C C . LYS A 1 181 ? -9.638 8.284 29.010 1.00 92.75 181 LYS A C 1
ATOM 1422 O O . LYS A 1 181 ? -10.045 9.054 28.147 1.00 92.75 181 LYS A O 1
ATOM 1427 N N . ILE A 1 182 ? -10.441 7.398 29.602 1.00 93.38 182 ILE A N 1
ATOM 1428 C CA . ILE A 1 182 ? -11.860 7.222 29.234 1.00 93.38 182 ILE A CA 1
ATOM 1429 C C . ILE A 1 182 ? -12.655 8.516 29.462 1.00 93.38 182 ILE A C 1
ATOM 1431 O O . ILE A 1 182 ? -13.466 8.918 28.628 1.00 93.38 182 ILE A O 1
ATOM 1435 N N . ILE A 1 183 ? -12.417 9.201 30.582 1.00 91.44 183 ILE A N 1
ATOM 1436 C CA . ILE A 1 183 ? -13.083 10.473 30.891 1.00 91.44 183 ILE A CA 1
ATOM 1437 C C . ILE A 1 183 ? -12.645 11.584 29.930 1.00 91.44 183 ILE A C 1
ATOM 1439 O O . ILE A 1 183 ? -13.461 12.433 29.560 1.00 91.44 183 ILE A O 1
ATOM 1443 N N . GLU A 1 184 ? -11.376 11.600 29.524 1.00 89.00 184 GLU A N 1
ATOM 1444 C CA . GLU A 1 184 ? -10.877 12.530 28.513 1.00 89.00 184 GLU A CA 1
ATOM 1445 C C . GLU A 1 184 ? -11.561 12.306 27.156 1.00 89.00 184 GLU A C 1
ATOM 1447 O O . GLU A 1 184 ? -12.075 13.268 26.577 1.00 89.00 184 GLU A O 1
ATOM 1452 N N . ALA A 1 185 ? -11.651 11.050 26.706 1.00 88.62 185 ALA A N 1
ATOM 1453 C CA . ALA A 1 185 ? -12.352 10.664 25.482 1.00 88.62 185 ALA A CA 1
ATOM 1454 C C . ALA A 1 185 ? -13.830 11.093 25.523 1.00 88.62 185 ALA A C 1
ATOM 1456 O O . ALA A 1 185 ? -14.313 11.794 24.630 1.00 88.62 185 ALA A O 1
ATOM 1457 N N . ALA A 1 186 ? -14.527 10.802 26.627 1.00 89.38 186 ALA A N 1
ATOM 1458 C CA . ALA A 1 186 ? -15.931 11.169 26.798 1.00 89.38 186 ALA A CA 1
ATOM 1459 C C . ALA A 1 186 ? -16.150 12.697 26.791 1.00 89.38 186 ALA A C 1
ATOM 1461 O O . ALA A 1 186 ? -17.109 13.200 26.196 1.00 89.38 186 ALA A O 1
ATOM 1462 N N . ARG A 1 187 ? -15.243 13.470 27.409 1.00 86.12 187 ARG A N 1
ATOM 1463 C CA . ARG A 1 187 ? -15.273 14.944 27.361 1.00 86.12 187 ARG A CA 1
ATOM 1464 C C . ARG A 1 187 ? -15.067 15.469 25.946 1.00 86.12 187 ARG A C 1
ATOM 1466 O O . ARG A 1 187 ? -15.787 16.383 25.537 1.00 86.12 187 ARG A O 1
ATOM 1473 N N . ALA A 1 188 ? -14.107 14.907 25.214 1.00 82.88 188 ALA A N 1
ATOM 1474 C CA . ALA A 1 188 ? -13.840 15.277 23.829 1.00 82.88 188 ALA A CA 1
ATOM 1475 C C . ALA A 1 188 ? -15.053 14.977 22.933 1.00 82.88 188 ALA A C 1
ATOM 1477 O O . ALA A 1 188 ? -15.474 15.844 22.163 1.00 82.88 188 ALA A O 1
ATOM 1478 N N . ARG A 1 189 ? -15.692 13.811 23.101 1.00 85.81 189 ARG A N 1
ATOM 1479 C CA . ARG A 1 189 ? -16.931 13.438 22.402 1.00 85.81 189 ARG A CA 1
ATOM 1480 C C . ARG A 1 189 ? -18.068 14.421 22.679 1.00 85.81 189 ARG A C 1
ATOM 1482 O O . ARG A 1 189 ? -18.690 14.907 21.737 1.00 85.81 189 ARG A O 1
ATOM 1489 N N . GLU A 1 190 ? -18.333 14.758 23.941 1.00 84.06 190 GLU A N 1
ATOM 1490 C CA . GLU A 1 190 ? -19.383 15.725 24.296 1.00 84.06 190 GLU A CA 1
ATOM 1491 C C . GLU A 1 190 ? -19.098 17.133 23.751 1.00 84.06 190 GLU A C 1
ATOM 1493 O O . GLU A 1 190 ? -20.012 17.819 23.283 1.00 84.06 190 GLU A O 1
ATOM 1498 N N . ALA A 1 191 ? -17.834 17.567 23.761 1.00 79.56 191 ALA A N 1
ATOM 1499 C CA . ALA A 1 191 ? -17.427 18.828 23.148 1.00 79.56 191 ALA A CA 1
ATOM 1500 C C . ALA A 1 191 ? -17.659 18.816 21.627 1.00 79.56 191 ALA A C 1
ATOM 1502 O O . ALA A 1 191 ? -18.240 19.759 21.084 1.00 79.56 191 ALA A O 1
ATOM 1503 N N . ALA A 1 192 ? -17.288 17.724 20.951 1.00 72.56 192 ALA A N 1
ATOM 1504 C CA . ALA A 1 192 ? -17.509 17.539 19.521 1.00 72.56 192 ALA A CA 1
ATOM 1505 C C . ALA A 1 192 ? -19.003 17.502 19.170 1.00 72.56 192 ALA A C 1
ATOM 1507 O O . ALA A 1 192 ? -19.426 18.160 18.219 1.00 72.56 192 ALA A O 1
ATOM 1508 N N . ARG A 1 193 ? -19.824 16.794 19.958 1.00 78.06 193 ARG A N 1
ATOM 1509 C CA . ARG A 1 193 ? -21.284 16.742 19.791 1.00 78.06 193 ARG A CA 1
ATOM 1510 C C . ARG A 1 193 ? -21.901 18.133 19.893 1.00 78.06 193 ARG A C 1
ATOM 1512 O O . ARG A 1 193 ? -22.644 18.532 19.002 1.00 78.06 193 ARG A O 1
ATOM 1519 N N . LYS A 1 194 ? -21.536 18.912 20.916 1.00 77.69 194 LYS A N 1
ATOM 1520 C CA . LYS A 1 194 ? -22.003 20.301 21.077 1.00 77.69 194 LYS A CA 1
ATOM 1521 C C . LYS A 1 194 ? -21.563 21.196 19.919 1.00 77.69 194 LYS A C 1
ATOM 1523 O O . LYS A 1 194 ? -22.366 21.988 19.428 1.00 77.69 194 LYS A O 1
ATOM 1528 N N . ALA A 1 195 ? -20.319 21.060 19.456 1.00 66.25 195 ALA A N 1
ATOM 1529 C CA . ALA A 1 195 ? -19.815 21.805 18.304 1.00 66.25 195 ALA A CA 1
ATOM 1530 C C . ALA A 1 195 ? -20.604 21.481 17.022 1.00 66.25 195 ALA A C 1
ATOM 1532 O O . ALA A 1 195 ? -20.996 22.404 16.300 1.00 66.25 195 ALA A O 1
ATOM 1533 N N . ARG A 1 196 ? -20.909 20.195 16.784 1.00 63.56 196 ARG A N 1
ATOM 1534 C CA . ARG A 1 196 ? -21.746 19.727 15.665 1.00 63.56 196 ARG A CA 1
ATOM 1535 C C . ARG A 1 196 ? -23.193 20.187 15.777 1.00 63.56 196 ARG A C 1
ATOM 1537 O O . ARG A 1 196 ? -23.749 20.675 14.803 1.00 63.56 196 ARG A O 1
ATOM 1544 N N . GLU A 1 197 ? -23.823 20.074 16.944 1.00 68.75 197 GLU A N 1
ATOM 1545 C CA . GLU A 1 197 ? -25.209 20.520 17.143 1.00 68.75 197 GLU A CA 1
ATOM 1546 C C . GLU A 1 197 ? -25.352 22.037 16.944 1.00 68.75 197 GLU A C 1
ATOM 1548 O O . GLU A 1 197 ? -26.323 22.486 16.334 1.00 68.75 197 GLU A O 1
ATOM 1553 N N . MET A 1 198 ? -24.372 22.837 17.384 1.00 54.69 198 MET A N 1
ATOM 1554 C CA . MET A 1 198 ? -24.353 24.285 17.140 1.00 54.69 198 MET A CA 1
ATOM 1555 C C . MET A 1 198 ? -24.223 24.638 15.651 1.00 54.69 198 MET A C 1
ATOM 1557 O O . MET A 1 198 ? -24.864 25.586 15.194 1.00 54.69 198 MET A O 1
ATOM 1561 N N . THR A 1 199 ? -23.440 23.878 14.880 1.00 52.94 199 THR A N 1
ATOM 1562 C CA . THR A 1 199 ? -23.336 24.055 13.419 1.00 52.94 199 THR A CA 1
ATOM 1563 C C . THR A 1 199 ? -24.582 23.542 12.696 1.00 52.94 199 THR A C 1
ATOM 1565 O O . THR A 1 199 ? -25.090 24.220 11.806 1.00 52.94 199 THR A O 1
ATOM 1568 N N . ARG A 1 200 ? -25.158 22.417 13.137 1.00 50.62 200 ARG A N 1
ATOM 1569 C CA . ARG A 1 200 ? -26.395 21.841 12.588 1.00 50.62 200 ARG A CA 1
ATOM 1570 C C . ARG A 1 200 ? -27.601 22.753 12.811 1.00 50.62 200 ARG A C 1
ATOM 1572 O O . ARG A 1 200 ? -28.378 22.941 11.885 1.00 50.62 200 ARG A O 1
ATOM 1579 N N . ARG A 1 201 ? -27.728 23.383 13.988 1.00 45.97 201 ARG A N 1
ATOM 1580 C CA . ARG A 1 201 ? -28.793 24.363 14.288 1.00 45.97 201 ARG A CA 1
ATOM 1581 C C . ARG A 1 201 ? -28.685 25.645 13.460 1.00 45.97 201 ARG A C 1
ATOM 1583 O O . ARG A 1 201 ? -29.718 26.201 13.111 1.00 45.97 201 ARG A O 1
ATOM 1590 N N . LYS A 1 202 ? -27.474 26.094 13.108 1.00 47.41 202 LYS A N 1
ATOM 1591 C CA . LYS A 1 202 ? -27.287 27.198 12.146 1.00 47.41 202 LYS A CA 1
ATOM 1592 C C . LYS A 1 202 ? -27.583 26.781 10.697 1.00 47.41 202 LYS A C 1
ATOM 1594 O O . LYS A 1 202 ? -27.957 27.630 9.903 1.00 47.41 202 LYS A O 1
ATOM 1599 N N . GLY A 1 203 ? -27.448 25.495 10.365 1.00 40.38 203 GLY A N 1
ATOM 1600 C CA . GLY A 1 203 ? -27.594 24.967 9.006 1.00 40.38 203 GLY A CA 1
ATOM 1601 C C . GLY A 1 203 ? -28.989 24.481 8.590 1.00 40.38 203 GLY A C 1
ATOM 1602 O O . GLY A 1 203 ? -29.178 24.184 7.416 1.00 40.38 203 GLY A O 1
ATOM 1603 N N . VAL A 1 204 ? -29.988 24.408 9.481 1.00 37.19 204 VAL A N 1
ATOM 1604 C CA . VAL A 1 204 ? -31.345 23.931 9.104 1.00 37.19 204 VAL A CA 1
ATOM 1605 C C . VAL A 1 204 ? -32.006 24.817 8.032 1.00 37.19 204 VAL A C 1
ATOM 1607 O O . VAL A 1 204 ? -32.866 24.340 7.300 1.00 37.19 204 VAL A O 1
ATOM 1610 N N . LEU A 1 205 ? -31.573 26.074 7.884 1.00 38.09 205 LEU A N 1
ATOM 1611 C CA . LEU A 1 205 ? -32.036 26.974 6.820 1.00 38.09 205 LEU A CA 1
ATOM 1612 C C . LEU A 1 205 ? -31.189 26.928 5.526 1.00 38.09 205 LEU A C 1
ATOM 1614 O O . LEU A 1 205 ? -31.674 27.416 4.514 1.00 38.09 205 LEU A O 1
ATOM 1618 N N . ASP A 1 206 ? -29.997 26.306 5.520 1.00 40.28 206 ASP A N 1
ATOM 1619 C CA . ASP A 1 206 ? -29.033 26.365 4.393 1.00 40.28 206 ASP A CA 1
ATOM 1620 C C . ASP A 1 206 ? -28.548 24.995 3.847 1.00 40.28 206 ASP A C 1
ATOM 1622 O O . ASP A 1 206 ? -27.891 24.936 2.806 1.00 40.28 206 ASP A O 1
ATOM 1626 N N . ILE A 1 207 ? -28.861 23.856 4.485 1.00 38.53 207 ILE A N 1
ATOM 1627 C CA . ILE A 1 207 ? -28.338 22.527 4.084 1.00 38.53 207 ILE A CA 1
ATOM 1628 C C . ILE A 1 207 ? -29.337 21.771 3.190 1.00 38.53 207 ILE A C 1
ATOM 1630 O O . ILE A 1 207 ? -29.850 20.707 3.527 1.00 38.53 207 ILE A O 1
ATOM 1634 N N . ALA A 1 208 ? -29.591 22.323 2.007 1.00 40.25 208 ALA A N 1
ATOM 1635 C CA . ALA A 1 208 ? -29.930 21.527 0.820 1.00 40.25 208 ALA A CA 1
ATOM 1636 C C . ALA A 1 208 ? -28.805 21.576 -0.237 1.00 40.25 208 ALA A C 1
ATOM 1638 O O . ALA A 1 208 ? -28.926 20.989 -1.311 1.00 40.25 208 ALA A O 1
ATOM 1639 N N . GLY A 1 209 ? -27.700 22.272 0.054 1.00 48.19 209 GLY A N 1
ATOM 1640 C CA . GLY A 1 209 ? -26.562 22.400 -0.846 1.00 48.19 209 GLY A CA 1
ATOM 1641 C C . GLY A 1 209 ? -25.532 21.304 -0.611 1.00 48.19 209 GLY A C 1
ATOM 1642 O O . GLY A 1 209 ? -24.846 21.298 0.410 1.00 48.19 209 GLY A O 1
ATOM 1643 N N . LEU A 1 210 ? -25.375 20.410 -1.590 1.00 58.12 210 LEU A N 1
ATOM 1644 C CA . LEU A 1 210 ? -24.120 19.682 -1.796 1.00 58.12 210 LEU A CA 1
ATOM 1645 C C . LEU A 1 210 ? -22.941 20.671 -1.687 1.00 58.12 210 LEU A C 1
ATOM 1647 O O . LEU A 1 210 ? -23.101 21.834 -2.072 1.00 58.12 210 LEU A O 1
ATOM 1651 N N . PRO A 1 211 ? -21.762 20.253 -1.191 1.00 62.59 211 PRO A N 1
ATOM 1652 C CA . PRO A 1 211 ? -20.622 21.154 -1.080 1.00 62.59 211 PRO A CA 1
ATOM 1653 C C . PRO A 1 211 ? -20.377 21.850 -2.420 1.00 62.59 211 PRO A C 1
ATOM 1655 O O . PRO A 1 211 ? -20.283 21.169 -3.436 1.00 62.59 211 PRO A O 1
ATOM 1658 N N . GLY A 1 212 ? -20.234 23.179 -2.445 1.00 66.94 212 GLY A N 1
ATOM 1659 C CA . GLY A 1 212 ? -20.067 23.931 -3.703 1.00 66.94 212 GLY A CA 1
ATOM 1660 C C . GLY A 1 212 ? -18.859 23.497 -4.553 1.00 66.94 212 GLY A C 1
ATOM 1661 O O . GLY A 1 212 ? -18.774 23.838 -5.729 1.00 66.94 212 GLY A O 1
ATOM 1662 N N . LYS A 1 213 ? -17.938 22.719 -3.965 1.00 81.69 213 LYS A N 1
ATOM 1663 C CA . LYS A 1 213 ? -16.803 22.075 -4.639 1.00 81.69 213 LYS A CA 1
ATOM 1664 C C . LYS A 1 213 ? -17.174 20.809 -5.420 1.00 81.69 213 LYS A C 1
ATOM 1666 O O . LYS A 1 213 ? -16.513 20.504 -6.407 1.00 81.69 213 LYS A O 1
ATOM 1671 N N . LEU A 1 214 ? -18.181 20.058 -4.973 1.00 91.19 214 LEU A N 1
ATOM 1672 C CA . LEU A 1 214 ? -18.579 18.801 -5.598 1.00 91.19 214 LEU A CA 1
ATOM 1673 C C . LEU A 1 214 ? -19.320 19.101 -6.900 1.00 91.19 214 LEU A C 1
ATOM 1675 O O . LEU A 1 214 ? -20.426 19.640 -6.901 1.00 91.19 214 LEU A O 1
ATOM 1679 N N . ALA A 1 215 ? -18.730 18.697 -8.018 1.00 93.06 215 ALA A N 1
ATOM 1680 C CA . ALA A 1 215 ? -19.457 18.608 -9.268 1.00 93.06 215 ALA A CA 1
ATOM 1681 C C . ALA A 1 215 ? -20.154 17.242 -9.298 1.00 93.06 215 ALA A C 1
ATOM 1683 O O . ALA A 1 215 ? -19.515 16.231 -9.566 1.00 93.06 215 ALA A O 1
ATOM 1684 N N . ASP A 1 216 ? -21.452 17.194 -9.015 1.00 93.12 216 ASP A N 1
ATOM 1685 C CA . ASP A 1 216 ? -22.217 15.938 -8.978 1.00 93.12 216 ASP A CA 1
ATOM 1686 C C . ASP A 1 216 ? -22.503 15.387 -10.395 1.00 93.12 216 ASP A C 1
ATOM 1688 O O . ASP A 1 216 ? -22.338 16.113 -11.389 1.00 93.12 216 ASP A O 1
ATOM 1692 N N . CYS A 1 217 ? -22.906 14.118 -10.490 1.00 92.44 217 CYS A N 1
ATOM 1693 C CA . CYS A 1 217 ? -23.406 13.478 -11.710 1.00 92.44 217 CYS A CA 1
ATOM 1694 C C . CYS A 1 217 ? -24.944 13.493 -11.781 1.00 92.44 217 CYS A C 1
ATOM 1696 O O . CYS A 1 217 ? -25.640 13.827 -10.818 1.00 92.44 217 CYS A O 1
ATOM 1698 N N . GLN A 1 218 ? -25.485 13.185 -12.961 1.00 91.56 218 GLN A N 1
ATOM 1699 C CA . GLN A 1 218 ? -26.935 13.115 -13.184 1.00 91.56 218 GLN A CA 1
ATOM 1700 C C . GLN A 1 218 ? -27.531 11.793 -12.691 1.00 91.56 218 GLN A C 1
ATOM 1702 O O . GLN A 1 218 ? -28.657 11.783 -12.194 1.00 91.56 218 GLN A O 1
ATOM 1707 N N . GLU A 1 219 ? -26.764 10.712 -12.810 1.00 93.06 219 GLU A N 1
ATOM 1708 C CA . GLU A 1 219 ? -27.110 9.374 -12.353 1.00 93.06 219 GLU A CA 1
ATOM 1709 C C . GLU A 1 219 ? -27.301 9.356 -10.834 1.00 93.06 219 GLU A C 1
ATOM 1711 O O . GLU A 1 219 ? -26.602 10.046 -10.084 1.00 93.06 219 GLU A O 1
ATOM 1716 N N . LYS A 1 220 ? -28.311 8.603 -10.398 1.00 88.31 220 LYS A N 1
ATOM 1717 C CA . LYS A 1 220 ? -28.679 8.436 -8.991 1.00 88.31 220 LYS A CA 1
ATOM 1718 C C . LYS A 1 220 ? -28.482 7.011 -8.509 1.00 88.31 220 LYS A C 1
ATOM 1720 O O . LYS A 1 220 ? -28.418 6.830 -7.297 1.00 88.31 220 LYS A O 1
ATOM 1725 N N . ASP A 1 221 ? -28.372 6.039 -9.414 1.00 90.81 221 ASP A N 1
ATOM 1726 C CA . ASP A 1 221 ? -27.979 4.681 -9.056 1.00 90.81 221 ASP A CA 1
ATOM 1727 C C . ASP A 1 221 ? -26.498 4.659 -8.627 1.00 90.81 221 ASP A C 1
ATOM 1729 O O . ASP A 1 221 ? -25.608 4.921 -9.453 1.00 90.81 221 ASP A O 1
ATOM 1733 N N . PRO A 1 222 ? -26.192 4.326 -7.358 1.00 92.12 222 PRO A N 1
ATOM 1734 C CA . PRO A 1 222 ? -24.817 4.235 -6.887 1.00 92.12 222 PRO A CA 1
ATOM 1735 C C . PRO A 1 222 ? -23.966 3.225 -7.659 1.00 92.12 222 PRO A C 1
ATOM 1737 O O . PRO A 1 222 ? -22.762 3.439 -7.791 1.00 92.12 222 PRO A O 1
ATOM 1740 N N . ALA A 1 223 ? -24.562 2.154 -8.198 1.00 94.12 223 ALA A N 1
ATOM 1741 C CA . ALA A 1 223 ? -23.845 1.109 -8.928 1.00 94.12 223 ALA A CA 1
ATOM 1742 C C . ALA A 1 223 ? -23.286 1.584 -10.273 1.00 94.12 223 ALA A C 1
ATOM 1744 O O . ALA A 1 223 ? -22.269 1.064 -10.738 1.00 94.12 223 ALA A O 1
ATOM 1745 N N . LEU A 1 224 ? -23.941 2.574 -10.876 1.00 93.62 224 LEU A N 1
ATOM 1746 C CA . LEU A 1 224 ? -23.542 3.174 -12.147 1.00 93.62 224 LEU A CA 1
ATOM 1747 C C . LEU A 1 224 ? -22.715 4.450 -11.953 1.00 93.62 224 LEU A C 1
ATOM 1749 O O . LEU A 1 224 ? -22.031 4.877 -12.880 1.00 93.62 224 LEU A O 1
ATOM 1753 N N . SER A 1 225 ? -22.756 5.039 -10.757 1.00 95.81 225 SER A N 1
ATOM 1754 C CA . SER A 1 225 ? -22.142 6.331 -10.464 1.00 95.81 225 SER A CA 1
ATOM 1755 C C . SER A 1 225 ? -20.697 6.209 -9.970 1.00 95.81 225 SER A C 1
ATOM 1757 O O . SER A 1 225 ? -20.333 5.312 -9.204 1.00 95.81 225 SER A O 1
ATOM 1759 N N . GLU A 1 226 ? -19.868 7.169 -10.372 1.00 97.81 226 GLU A N 1
ATOM 1760 C CA . GLU A 1 226 ? -18.438 7.223 -10.065 1.00 97.81 226 GLU A CA 1
ATOM 1761 C C . GLU A 1 226 ? -18.076 8.551 -9.408 1.00 97.81 226 GLU A C 1
ATOM 1763 O O . GLU A 1 226 ? -18.584 9.597 -9.802 1.00 97.81 226 GLU A O 1
ATOM 1768 N N . LEU A 1 227 ? -17.159 8.526 -8.445 1.00 97.69 227 LEU A N 1
ATOM 1769 C CA . LEU A 1 227 ? -16.614 9.717 -7.804 1.00 97.69 227 LEU A CA 1
ATOM 1770 C C . LEU A 1 227 ? -15.101 9.760 -7.993 1.00 97.69 227 LEU A C 1
ATOM 1772 O O . LEU A 1 227 ? -14.395 8.899 -7.478 1.00 97.69 227 LEU A O 1
ATOM 1776 N N . PHE A 1 228 ? -14.603 10.793 -8.665 1.00 97.50 228 PHE A N 1
ATOM 1777 C CA . PHE A 1 228 ? -13.173 11.070 -8.770 1.00 97.50 228 PHE A CA 1
ATOM 1778 C C . PHE A 1 228 ? -12.743 12.047 -7.677 1.00 97.50 228 PHE A C 1
ATOM 1780 O O . PHE A 1 228 ? -13.248 13.170 -7.601 1.00 97.50 228 PHE A O 1
ATOM 1787 N N . LEU A 1 229 ? -11.791 11.620 -6.851 1.00 96.38 229 LEU A N 1
ATOM 1788 C CA . LEU A 1 229 ? -11.091 12.458 -5.882 1.00 96.38 229 LEU A CA 1
ATOM 1789 C C . LEU A 1 229 ? -9.832 12.999 -6.553 1.00 96.38 229 LEU A C 1
ATOM 1791 O O . LEU A 1 229 ? -8.928 12.221 -6.858 1.00 96.38 229 LEU A O 1
ATOM 1795 N N . VAL A 1 230 ? -9.804 14.306 -6.816 1.00 93.69 230 VAL A N 1
ATOM 1796 C CA . VAL A 1 230 ? -8.775 14.932 -7.658 1.00 93.69 230 VAL A CA 1
ATOM 1797 C C . VAL A 1 230 ? -7.906 15.879 -6.846 1.00 93.69 230 VAL A C 1
ATOM 1799 O O . VAL A 1 230 ? -8.408 16.637 -6.014 1.00 93.69 230 VAL A O 1
ATOM 1802 N N . GLU A 1 231 ? -6.603 15.845 -7.099 1.00 90.19 231 GLU A N 1
ATOM 1803 C CA . GLU A 1 231 ? -5.630 16.742 -6.483 1.00 90.19 231 GLU A CA 1
ATOM 1804 C C . GLU A 1 231 ? -5.744 18.175 -7.034 1.00 90.19 231 GLU A C 1
ATOM 1806 O O . GLU A 1 231 ? -5.430 18.460 -8.187 1.00 90.19 231 GLU A O 1
ATOM 1811 N N . GLY A 1 232 ? -6.202 19.103 -6.192 1.00 87.25 232 GLY A N 1
ATOM 1812 C CA . GLY A 1 232 ? -6.257 20.530 -6.499 1.00 87.25 232 GLY A CA 1
ATOM 1813 C C . GLY A 1 232 ? -7.387 20.967 -7.441 1.00 87.25 232 GLY A C 1
ATOM 1814 O O . GLY A 1 232 ? -8.020 20.187 -8.154 1.00 87.25 232 GLY A O 1
ATOM 1815 N N . ASP A 1 233 ? -7.638 22.280 -7.461 1.00 85.06 233 ASP A N 1
ATOM 1816 C CA . ASP A 1 233 ? -8.670 22.882 -8.319 1.00 85.06 233 ASP A CA 1
ATOM 1817 C C . ASP A 1 233 ? -8.289 22.854 -9.807 1.00 85.06 233 ASP A C 1
ATOM 1819 O O . ASP A 1 233 ? -9.177 22.854 -10.656 1.00 85.06 233 ASP A O 1
ATOM 1823 N N . SER A 1 234 ? -6.989 22.837 -10.130 1.00 84.44 234 SER A N 1
ATOM 1824 C CA . SER A 1 234 ? -6.498 22.846 -11.515 1.00 84.44 234 SER A CA 1
ATOM 1825 C C . SER A 1 234 ? -6.886 21.557 -12.242 1.00 84.44 234 SER A C 1
ATOM 1827 O O . SER A 1 234 ? -7.686 21.587 -13.180 1.00 84.44 234 SER A O 1
ATOM 1829 N N . ALA A 1 235 ? -6.427 20.406 -11.736 1.00 86.81 235 ALA A N 1
ATOM 1830 C CA . ALA A 1 235 ? -6.814 19.106 -12.274 1.00 86.81 235 ALA A CA 1
ATOM 1831 C C . ALA A 1 235 ? -8.321 18.853 -12.098 1.00 86.81 235 ALA A C 1
ATOM 1833 O O . ALA A 1 235 ? -8.962 18.301 -12.993 1.00 86.81 235 ALA A O 1
ATOM 1834 N N . GLY A 1 236 ? -8.926 19.334 -11.002 1.00 90.44 236 GLY A N 1
ATOM 1835 C CA . GLY A 1 236 ? -10.378 19.304 -10.809 1.00 90.44 236 GLY A CA 1
ATOM 1836 C C . GLY A 1 236 ? -11.159 20.048 -11.901 1.00 90.44 236 GLY A C 1
ATOM 1837 O O . GLY A 1 236 ? -12.221 19.588 -12.323 1.00 90.44 236 GLY A O 1
ATOM 1838 N N . GLY A 1 237 ? -10.629 21.167 -12.402 1.00 90.75 237 GLY A N 1
ATOM 1839 C CA . GLY A 1 237 ? -11.190 21.934 -13.512 1.00 90.75 237 GLY A CA 1
ATOM 1840 C C . GLY A 1 237 ? -11.158 21.164 -14.831 1.00 90.75 237 GLY A C 1
ATOM 1841 O O . GLY A 1 237 ? -12.200 21.044 -15.481 1.00 90.75 237 GLY A O 1
ATOM 1842 N N . SER A 1 238 ? -10.004 20.594 -15.190 1.00 91.56 238 SER A N 1
ATOM 1843 C CA . SER A 1 238 ? -9.854 19.757 -16.390 1.00 91.56 238 SER A CA 1
ATOM 1844 C C . SER A 1 238 ? -10.734 18.507 -16.323 1.00 91.56 238 SER A C 1
ATOM 1846 O O . SER A 1 238 ? -11.466 18.217 -17.270 1.00 91.56 238 SER A O 1
ATOM 1848 N N . ALA A 1 239 ? -10.760 17.822 -15.175 1.00 94.00 239 ALA A N 1
ATOM 1849 C CA . ALA A 1 239 ? -11.608 16.653 -14.950 1.00 94.00 239 ALA A CA 1
ATOM 1850 C C . ALA A 1 239 ? -13.100 17.000 -15.042 1.00 94.00 239 ALA A C 1
ATOM 1852 O O . ALA A 1 239 ? -13.876 16.275 -15.658 1.00 94.00 239 ALA A O 1
ATOM 1853 N N . LYS A 1 240 ? -13.525 18.144 -14.490 1.00 94.19 240 LYS A N 1
ATOM 1854 C CA . LYS A 1 240 ? -14.918 18.605 -14.590 1.00 94.19 240 LYS A CA 1
ATOM 1855 C C . LYS A 1 240 ? -15.348 18.876 -16.033 1.00 94.19 240 LYS A C 1
ATOM 1857 O O . LYS A 1 240 ? -16.519 18.663 -16.346 1.00 94.19 240 LYS A O 1
ATOM 1862 N N . GLN A 1 241 ? -14.438 19.366 -16.874 1.00 93.56 241 GLN A N 1
ATOM 1863 C CA . GLN A 1 241 ? -14.704 19.641 -18.287 1.00 93.56 241 GLN A CA 1
ATOM 1864 C C . GLN A 1 241 ? -14.712 18.363 -19.137 1.00 93.56 241 GLN A C 1
ATOM 1866 O O . GLN A 1 241 ? -15.577 18.237 -19.997 1.00 93.56 241 GLN A O 1
ATOM 1871 N N . GLY A 1 242 ? -13.791 17.427 -18.879 1.00 92.56 242 GLY A N 1
ATOM 1872 C CA . GLY A 1 242 ? -13.627 16.205 -19.677 1.00 92.56 242 GLY A CA 1
ATOM 1873 C C . GLY A 1 242 ? -14.543 15.041 -19.286 1.00 92.56 242 GLY A C 1
ATOM 1874 O O . GLY A 1 242 ? -14.712 14.114 -20.067 1.00 92.56 242 GLY A O 1
ATOM 1875 N N . ARG A 1 243 ? -15.142 15.058 -18.090 1.00 95.25 243 ARG A N 1
ATOM 1876 C CA . ARG A 1 243 ? -15.979 13.952 -17.594 1.00 95.25 243 ARG A CA 1
ATOM 1877 C C . ARG A 1 243 ? -17.240 13.705 -18.421 1.00 95.25 243 ARG A C 1
ATOM 1879 O O . ARG A 1 243 ? -17.873 14.640 -18.921 1.00 95.25 243 ARG A O 1
ATOM 1886 N N . ASP A 1 244 ? -17.754 12.481 -18.331 1.00 95.94 244 ASP A N 1
ATOM 1887 C CA . ASP A 1 244 ? -19.161 12.234 -18.633 1.00 95.94 244 ASP A CA 1
ATOM 1888 C C . ASP A 1 244 ? -20.036 12.629 -17.434 1.00 95.94 244 ASP A C 1
ATOM 1890 O O . ASP A 1 244 ? -20.169 11.914 -16.437 1.00 95.94 244 ASP A O 1
ATOM 1894 N N . ARG A 1 245 ? -20.685 13.793 -17.546 1.00 95.56 245 ARG A N 1
ATOM 1895 C CA . ARG A 1 245 ? -21.604 14.330 -16.527 1.00 95.56 245 ARG A CA 1
ATOM 1896 C C . ARG A 1 245 ? -22.786 13.413 -16.200 1.00 95.56 245 ARG A C 1
ATOM 1898 O O . ARG A 1 245 ? -23.453 13.660 -15.195 1.00 95.56 245 ARG A O 1
ATOM 1905 N N . ARG A 1 246 ? -23.083 12.416 -17.043 1.00 95.31 246 ARG A N 1
ATOM 1906 C CA . ARG A 1 246 ? -24.155 11.451 -16.788 1.00 95.31 246 ARG A CA 1
ATOM 1907 C C . ARG A 1 246 ? -23.857 10.667 -15.523 1.00 95.31 246 ARG A C 1
ATOM 1909 O O . ARG A 1 246 ? -24.694 10.682 -14.636 1.00 95.31 246 ARG A O 1
ATOM 1916 N N . TYR A 1 247 ? -22.663 10.093 -15.389 1.00 95.94 247 TYR A N 1
ATOM 1917 C CA . TYR A 1 247 ? -22.362 9.151 -14.305 1.00 95.94 247 TYR A CA 1
ATOM 1918 C C . TYR A 1 247 ? -21.098 9.474 -13.490 1.00 95.94 247 TYR A C 1
ATOM 1920 O O . TYR A 1 247 ? -20.847 8.817 -12.486 1.00 95.94 247 TYR A O 1
ATOM 1928 N N . GLN A 1 248 ? -20.310 10.490 -13.865 1.00 97.75 248 GLN A N 1
ATOM 1929 C CA . GLN A 1 248 ? -19.064 10.832 -13.166 1.00 97.75 248 GLN A CA 1
ATOM 1930 C C . GLN A 1 248 ? -19.178 12.125 -12.356 1.00 97.75 248 GLN A C 1
ATOM 1932 O O . GLN A 1 248 ? -19.400 13.211 -12.899 1.00 97.75 248 GLN A O 1
ATOM 1937 N N . ALA A 1 249 ? -18.966 12.024 -11.049 1.00 97.06 249 ALA A N 1
ATOM 1938 C CA . ALA A 1 249 ? -18.829 13.128 -10.112 1.00 97.06 249 ALA A CA 1
ATOM 1939 C C . ALA A 1 249 ? -17.348 13.455 -9.860 1.00 97.06 249 ALA A C 1
ATOM 1941 O O . ALA A 1 249 ? -16.506 12.561 -9.830 1.00 97.06 249 ALA A O 1
ATOM 1942 N N . ILE A 1 250 ? -17.025 14.737 -9.666 1.00 96.56 250 ILE A N 1
ATOM 1943 C CA . ILE A 1 250 ? -15.657 15.212 -9.403 1.00 96.56 250 ILE A CA 1
ATOM 1944 C C . ILE A 1 250 ? -15.639 15.960 -8.077 1.00 96.56 250 ILE A C 1
ATOM 1946 O O . ILE A 1 250 ? -16.401 16.916 -7.893 1.00 96.56 250 ILE A O 1
ATOM 1950 N N . LEU A 1 251 ? -14.737 15.560 -7.184 1.00 95.50 251 LEU A N 1
ATOM 1951 C CA . LEU A 1 251 ? -14.449 16.256 -5.941 1.00 95.50 251 LEU A CA 1
ATOM 1952 C C . LEU A 1 251 ? -12.972 16.687 -5.898 1.00 95.50 251 LEU A C 1
ATOM 1954 O O . LEU A 1 251 ? -12.102 15.857 -5.625 1.00 95.50 251 LEU A O 1
ATOM 1958 N N . PRO A 1 252 ? -12.681 17.976 -6.144 1.00 93.00 252 PRO A N 1
ATOM 1959 C CA . PRO A 1 252 ? -11.345 18.536 -5.968 1.00 93.00 252 PRO A CA 1
ATOM 1960 C C . PRO A 1 252 ? -10.989 18.669 -4.482 1.00 93.00 252 PRO A C 1
ATOM 1962 O O . PRO A 1 252 ? -11.786 19.189 -3.693 1.00 93.00 252 PRO A O 1
ATOM 1965 N N . LEU A 1 253 ? -9.781 18.247 -4.114 1.00 89.69 253 LEU A N 1
ATOM 1966 C CA . LEU A 1 253 ? -9.233 18.333 -2.760 1.00 89.69 253 LEU A CA 1
ATOM 1967 C C . LEU A 1 253 ? -8.127 19.387 -2.712 1.00 89.69 253 LEU A C 1
ATOM 1969 O O . LEU A 1 253 ? -7.235 19.399 -3.560 1.00 89.69 253 LEU A O 1
ATOM 1973 N N . LYS A 1 254 ? -8.178 20.296 -1.731 1.00 82.81 254 LYS A N 1
ATOM 1974 C CA . LYS A 1 254 ? -7.177 21.368 -1.605 1.00 82.81 254 LYS A CA 1
ATOM 1975 C C . LYS A 1 254 ? -6.090 21.016 -0.602 1.00 82.81 254 LYS A C 1
ATOM 1977 O O . LYS A 1 254 ? -6.366 20.874 0.587 1.00 82.81 254 LYS A O 1
ATOM 1982 N N . GLY A 1 255 ? -4.846 21.019 -1.074 1.00 80.75 255 GLY A N 1
ATOM 1983 C CA . GLY A 1 255 ? -3.674 20.789 -0.237 1.00 80.75 255 GLY A CA 1
ATOM 1984 C C . GLY A 1 255 ? -3.630 19.377 0.348 1.00 80.75 255 GLY A C 1
ATOM 1985 O O . GLY A 1 255 ? -4.351 18.474 -0.073 1.00 80.75 255 GLY A O 1
ATOM 1986 N N . LYS A 1 256 ? -2.755 19.186 1.337 1.00 84.38 256 LYS A N 1
ATOM 1987 C CA . LYS A 1 256 ? -2.581 17.895 2.010 1.00 84.38 256 LYS A CA 1
ATOM 1988 C C . LYS A 1 256 ? -3.725 17.659 2.990 1.00 84.38 256 LYS A C 1
ATOM 1990 O O . LYS A 1 256 ? -4.026 18.507 3.830 1.00 84.38 256 LYS A O 1
ATOM 1995 N N . ILE A 1 257 ? -4.345 16.489 2.888 1.00 87.31 257 ILE A N 1
ATOM 1996 C CA . ILE A 1 257 ? -5.409 16.065 3.799 1.00 87.31 257 ILE A CA 1
ATOM 1997 C C . ILE A 1 257 ? -4.821 15.862 5.199 1.00 87.31 257 ILE A C 1
ATOM 1999 O O . ILE A 1 257 ? -3.661 15.484 5.364 1.00 87.31 257 ILE A O 1
ATOM 2003 N N . LEU A 1 258 ? -5.626 16.115 6.228 1.00 89.25 258 LEU A N 1
ATOM 2004 C CA . LEU A 1 258 ? -5.236 15.832 7.603 1.00 89.25 258 LEU A CA 1
ATOM 2005 C C . LEU A 1 258 ? -4.921 14.337 7.763 1.00 89.25 258 LEU A C 1
ATOM 2007 O O . LEU A 1 258 ? -5.751 13.487 7.447 1.00 89.25 258 LEU A O 1
ATOM 2011 N N . ASN A 1 259 ? -3.747 14.022 8.307 1.00 90.62 259 ASN A N 1
ATOM 2012 C CA . ASN A 1 259 ? -3.399 12.652 8.659 1.00 90.62 259 ASN A CA 1
ATOM 2013 C C . ASN A 1 259 ? -4.281 12.165 9.821 1.00 90.62 259 ASN A C 1
ATOM 2015 O O . ASN A 1 259 ? -4.101 12.589 10.965 1.00 90.62 259 ASN A O 1
ATOM 2019 N N . VAL A 1 260 ? -5.219 11.270 9.515 1.00 88.31 260 VAL A N 1
ATOM 2020 C CA . VAL A 1 260 ? -6.175 10.732 10.492 1.00 88.31 260 VAL A CA 1
ATOM 2021 C C . VAL A 1 260 ? -5.578 9.697 11.441 1.00 88.31 260 VAL A C 1
ATOM 2023 O O . VAL A 1 260 ? -6.190 9.403 12.459 1.00 88.31 260 VAL A O 1
ATOM 2026 N N . GLU A 1 261 ? -4.377 9.184 11.162 1.00 85.69 261 GLU A N 1
ATOM 2027 C CA . GLU A 1 261 ? -3.671 8.298 12.096 1.00 85.69 261 GLU A CA 1
ATOM 2028 C C . GLU A 1 261 ? -3.276 9.048 13.375 1.00 85.69 261 GLU A C 1
ATOM 2030 O O . GLU A 1 261 ? -3.374 8.515 14.475 1.00 85.69 261 GLU A O 1
ATOM 2035 N N . LYS A 1 262 ? -2.877 10.317 13.224 1.00 81.12 262 LYS A N 1
ATOM 2036 C CA . LYS A 1 262 ? -2.397 11.186 14.312 1.00 81.12 262 LYS A CA 1
ATOM 2037 C C . LYS A 1 262 ? -3.489 12.058 14.925 1.00 81.12 262 LYS A C 1
ATOM 2039 O O . LYS A 1 262 ? -3.288 12.698 15.957 1.00 81.12 262 LYS A O 1
ATOM 2044 N N . ALA A 1 263 ? -4.619 12.198 14.238 1.00 82.12 263 ALA A N 1
ATOM 2045 C CA . ALA A 1 263 ? -5.662 13.137 14.617 1.00 82.12 263 ALA A CA 1
ATOM 2046 C C . ALA A 1 263 ? -6.780 12.447 15.399 1.00 82.12 263 ALA A C 1
ATOM 2048 O O . ALA A 1 263 ? -7.279 11.397 15.006 1.00 82.12 263 ALA A O 1
ATOM 2049 N N . ARG A 1 264 ? -7.232 13.099 16.474 1.00 76.19 264 ARG A N 1
ATOM 2050 C CA . ARG A 1 264 ? -8.474 12.737 17.161 1.00 76.19 264 ARG A CA 1
ATOM 2051 C C . ARG A 1 264 ? -9.685 12.920 16.244 1.00 76.19 264 ARG A C 1
ATOM 2053 O O . ARG A 1 264 ? -9.681 13.754 15.333 1.00 76.19 264 ARG A O 1
ATOM 2060 N N . PHE A 1 265 ? -10.751 12.178 16.535 1.00 77.00 265 PHE A N 1
ATOM 2061 C CA . PHE A 1 265 ? -11.991 12.180 15.756 1.00 77.00 265 PHE A CA 1
ATOM 2062 C C . PHE A 1 265 ? -12.666 13.565 15.674 1.00 77.00 265 PHE A C 1
ATOM 2064 O O . PHE A 1 265 ? -13.213 13.940 14.637 1.00 77.00 265 PHE A O 1
ATOM 2071 N N . ASP A 1 266 ? -12.601 14.369 16.736 1.00 72.50 266 ASP A N 1
ATOM 2072 C CA . ASP A 1 266 ? -13.133 15.737 16.780 1.00 72.50 266 ASP A CA 1
ATOM 2073 C C . ASP A 1 266 ? -12.375 16.689 15.840 1.00 72.50 266 ASP A C 1
ATOM 2075 O O . ASP A 1 266 ? -12.994 17.420 15.061 1.00 72.50 266 ASP A O 1
ATOM 2079 N N . LYS A 1 267 ? -11.038 16.624 15.845 1.00 79.12 267 LYS A N 1
ATOM 2080 C CA . LYS A 1 267 ? -10.171 17.383 14.932 1.00 79.12 267 LYS A CA 1
ATOM 2081 C C . LYS A 1 267 ? -10.335 16.933 13.480 1.00 79.12 267 LYS A C 1
ATOM 2083 O O . LYS A 1 267 ? -10.248 17.742 12.561 1.00 79.12 267 LYS A O 1
ATOM 2088 N N . MET A 1 268 ? -10.584 15.645 13.269 1.00 82.50 268 MET A N 1
ATOM 2089 C CA . MET A 1 268 ? -10.866 15.099 11.948 1.00 82.50 268 MET A CA 1
ATOM 2090 C C . MET A 1 268 ? -12.146 15.699 11.355 1.00 82.50 268 MET A C 1
ATOM 2092 O O . MET A 1 268 ? -12.161 16.072 10.187 1.00 82.50 268 MET A O 1
ATOM 2096 N N . ILE A 1 269 ? -13.203 15.852 12.154 1.00 76.94 269 ILE A N 1
ATOM 2097 C CA . ILE A 1 269 ? -14.508 16.328 11.664 1.00 76.94 269 ILE A CA 1
ATOM 2098 C C . ILE A 1 269 ? -14.593 17.850 11.568 1.00 76.94 269 ILE A C 1
ATOM 2100 O O . ILE A 1 269 ? -15.388 18.370 10.788 1.00 76.94 269 ILE A O 1
ATOM 2104 N N . SER A 1 270 ? -13.737 18.580 12.283 1.00 77.00 270 SER A N 1
ATOM 2105 C CA . SER A 1 270 ? -13.565 20.016 12.047 1.00 77.00 270 SER A CA 1
ATOM 2106 C C . SER A 1 270 ? -12.797 20.333 10.755 1.00 77.00 270 SER A C 1
ATOM 2108 O O . SER A 1 270 ? -12.816 21.480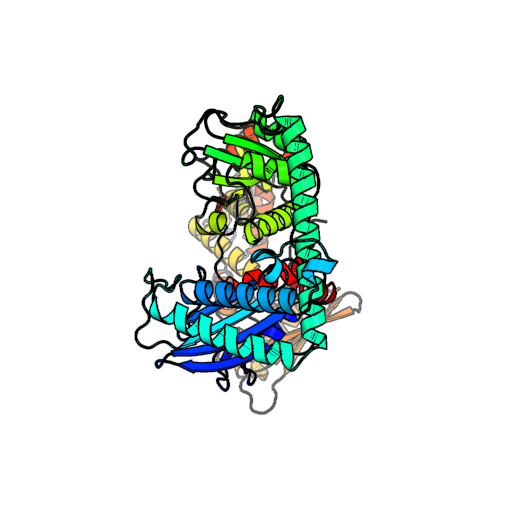 10.307 1.00 77.00 270 SER A O 1
ATOM 2110 N N . SER A 1 271 ? -12.160 19.340 10.117 1.00 83.94 271 SER A N 1
ATOM 2111 C CA . SER A 1 271 ? -11.503 19.515 8.819 1.00 83.94 271 SER A CA 1
ATOM 2112 C C . SER A 1 271 ? -12.524 19.693 7.694 1.00 83.94 271 SER A C 1
ATOM 2114 O O . SER A 1 271 ? -13.347 18.815 7.430 1.00 83.94 271 SER A O 1
ATOM 2116 N N . ALA A 1 272 ? -12.424 20.813 6.977 1.00 82.81 272 ALA A N 1
ATOM 2117 C CA . ALA A 1 272 ? -13.321 21.138 5.871 1.00 82.81 272 ALA A CA 1
ATOM 2118 C C . ALA A 1 272 ? -13.230 20.132 4.708 1.00 82.81 272 ALA A C 1
ATOM 2120 O O . ALA A 1 272 ? -14.260 19.760 4.144 1.00 82.81 272 ALA A O 1
ATOM 2121 N N . GLU A 1 273 ? -12.024 19.663 4.361 1.00 86.00 273 GLU A N 1
ATOM 2122 C CA . GLU A 1 273 ? -11.830 18.695 3.268 1.00 86.00 273 GLU A CA 1
ATOM 2123 C C . GLU A 1 273 ? -12.431 17.328 3.627 1.00 86.00 273 GLU A C 1
ATOM 2125 O O . GLU A 1 273 ? -13.145 16.738 2.819 1.00 86.00 273 GLU A O 1
ATOM 2130 N N . ILE A 1 274 ? -12.231 16.862 4.867 1.00 87.25 274 ILE A N 1
ATOM 2131 C CA . ILE A 1 274 ? -12.802 15.590 5.336 1.00 87.25 274 ILE A CA 1
ATOM 2132 C C . ILE A 1 274 ? -14.327 15.694 5.444 1.00 87.25 274 ILE A C 1
ATOM 2134 O O . ILE A 1 274 ? -15.033 14.810 4.963 1.00 87.25 274 ILE A O 1
ATOM 2138 N N . GLY A 1 275 ? -14.858 16.790 5.997 1.00 84.19 275 GLY A N 1
ATOM 2139 C CA . GLY A 1 275 ? -16.304 17.026 6.048 1.00 84.19 275 GLY A CA 1
ATOM 2140 C C . GLY A 1 275 ? -16.946 17.047 4.656 1.00 84.19 275 GLY A C 1
ATOM 2141 O O . GLY A 1 275 ? -18.009 16.458 4.446 1.00 84.19 275 GLY A O 1
ATOM 2142 N N . THR A 1 276 ? -16.267 17.655 3.680 1.00 86.19 276 THR A N 1
ATOM 2143 C CA . THR A 1 276 ? -16.693 17.664 2.273 1.00 86.19 276 THR A CA 1
ATOM 2144 C C . THR A 1 276 ? -16.694 16.252 1.682 1.00 86.19 276 THR A C 1
ATOM 2146 O O . THR A 1 276 ? -17.677 15.862 1.052 1.00 86.19 276 THR A O 1
ATOM 2149 N N . LEU A 1 277 ? -15.636 15.472 1.921 1.00 90.50 277 LEU A N 1
ATOM 2150 C CA . LEU A 1 277 ? -15.512 14.088 1.458 1.00 90.50 277 LEU A CA 1
ATOM 2151 C C . LEU A 1 277 ? -16.620 13.190 2.027 1.00 90.50 277 LEU A C 1
ATOM 2153 O O . LEU A 1 277 ? -17.291 12.494 1.270 1.00 90.50 277 LEU A O 1
ATOM 2157 N N . ILE A 1 278 ? -16.874 13.257 3.337 1.00 88.62 278 ILE A N 1
ATOM 2158 C CA . ILE A 1 278 ? -17.941 12.487 4.000 1.00 88.62 278 ILE A CA 1
ATOM 2159 C C . ILE A 1 278 ? -19.311 12.846 3.414 1.00 88.62 278 ILE A C 1
ATOM 2161 O O . ILE A 1 278 ? -20.114 11.964 3.104 1.00 88.62 278 ILE A O 1
ATOM 2165 N N . THR A 1 279 ? -19.568 14.142 3.219 1.00 85.94 279 THR A N 1
ATOM 2166 C CA . THR A 1 279 ? -20.828 14.632 2.639 1.00 85.94 279 THR A CA 1
ATOM 2167 C C . THR A 1 279 ? -20.999 14.163 1.191 1.00 85.94 279 THR A C 1
ATOM 2169 O O . THR A 1 279 ? -22.104 13.806 0.778 1.00 85.94 279 THR A O 1
ATOM 2172 N N . ALA A 1 280 ? -19.913 14.133 0.413 1.00 90.44 280 ALA A N 1
ATOM 2173 C CA . ALA A 1 280 ? -19.934 13.621 -0.951 1.00 90.44 280 ALA A CA 1
ATOM 2174 C C . ALA A 1 280 ? -20.248 12.119 -0.979 1.00 90.44 280 ALA A C 1
ATOM 2176 O O . ALA A 1 280 ? -21.149 11.720 -1.710 1.00 90.44 280 ALA A O 1
ATOM 2177 N N . LEU A 1 281 ? -19.576 11.308 -0.156 1.00 92.06 281 LEU A N 1
ATOM 2178 C CA . LEU A 1 281 ? -19.777 9.855 -0.093 1.00 92.06 281 LEU A CA 1
ATOM 2179 C C . LEU A 1 281 ? -21.184 9.469 0.390 1.00 92.06 281 LEU A C 1
ATOM 2181 O O . LEU A 1 281 ? -21.750 8.493 -0.097 1.00 92.06 281 LEU A O 1
ATOM 2185 N N . GLY A 1 282 ? -21.764 10.236 1.319 1.00 87.81 282 GLY A N 1
ATOM 2186 C CA . GLY A 1 282 ? -23.146 10.065 1.787 1.00 87.81 282 GLY A CA 1
ATOM 2187 C C . GLY A 1 282 ? -23.375 8.909 2.769 1.00 87.81 282 GLY A C 1
ATOM 2188 O O . GLY A 1 282 ? -24.477 8.766 3.294 1.00 87.81 282 GLY A O 1
ATOM 2189 N N . CYS A 1 283 ? -22.338 8.130 3.077 1.00 87.75 283 CYS A N 1
ATOM 2190 C CA . CYS A 1 283 ? -22.398 7.017 4.022 1.00 87.75 283 CYS A CA 1
ATOM 2191 C C . CYS A 1 283 ? -22.248 7.433 5.494 1.00 87.75 283 CYS A C 1
ATOM 2193 O O . CYS A 1 283 ? -22.340 6.572 6.356 1.00 87.75 283 CYS A O 1
ATOM 2195 N N . GLY A 1 284 ? -22.017 8.714 5.809 1.00 83.50 284 GLY A N 1
ATOM 2196 C CA . GLY A 1 284 ? -21.713 9.160 7.178 1.00 83.50 284 GLY A CA 1
ATOM 2197 C C . GLY A 1 284 ? -20.299 8.772 7.631 1.00 83.50 284 GLY A C 1
ATOM 2198 O O . GLY A 1 284 ? -19.505 8.273 6.835 1.00 83.50 284 GLY A O 1
ATOM 2199 N N . ILE A 1 285 ? -19.959 9.036 8.897 1.00 82.62 285 ILE A N 1
ATOM 2200 C CA . ILE A 1 285 ? -18.674 8.643 9.500 1.00 82.62 285 ILE A CA 1
ATOM 2201 C C . ILE A 1 285 ? -18.846 8.280 10.977 1.00 82.62 285 ILE A C 1
ATOM 2203 O O . ILE A 1 285 ? -19.683 8.854 11.674 1.00 82.62 285 ILE A O 1
ATOM 2207 N N . GLY A 1 286 ? -17.997 7.381 11.474 1.00 73.56 286 GLY A N 1
ATOM 2208 C CA . GLY A 1 286 ? -18.037 6.923 12.861 1.00 73.56 286 GLY A CA 1
ATOM 2209 C C . GLY A 1 286 ? -19.184 5.950 13.123 1.00 73.56 286 GLY A C 1
ATOM 2210 O O . GLY A 1 286 ? -20.123 5.831 12.347 1.00 73.56 286 GLY A O 1
ATOM 2211 N N . ARG A 1 287 ? -19.113 5.231 14.239 1.00 66.00 287 ARG A N 1
ATOM 2212 C CA . ARG A 1 287 ? -19.910 4.013 14.463 1.00 66.00 287 ARG A CA 1
ATOM 2213 C C . ARG A 1 287 ? -21.425 4.207 14.506 1.00 66.00 287 ARG A C 1
ATOM 2215 O O . ARG A 1 287 ? -22.148 3.270 14.194 1.00 66.00 287 ARG A O 1
ATOM 2222 N N . GLU A 1 288 ? -21.901 5.388 14.895 1.00 66.75 288 GLU A N 1
ATOM 2223 C CA . GLU A 1 288 ? -23.340 5.658 15.036 1.00 66.75 288 GLU A CA 1
ATOM 2224 C C . GLU A 1 288 ? -24.003 6.130 13.732 1.00 66.75 288 GLU A C 1
ATOM 2226 O O . GLU A 1 288 ? -25.182 5.862 13.510 1.00 66.75 288 GLU A O 1
ATOM 2231 N N . GLU A 1 289 ? -23.265 6.834 12.867 1.00 76.44 289 GLU A N 1
ATOM 2232 C CA . GLU A 1 289 ? -23.811 7.436 11.640 1.00 76.44 289 GLU A CA 1
ATOM 2233 C C . GLU A 1 289 ? -23.342 6.728 10.363 1.00 76.44 289 GLU A C 1
ATOM 2235 O O . GLU A 1 289 ? -23.978 6.879 9.317 1.00 76.44 289 GLU A O 1
ATOM 2240 N N . TYR A 1 290 ? -22.246 5.967 10.435 1.00 86.69 290 TYR A N 1
ATOM 2241 C CA . TYR A 1 290 ? -21.672 5.284 9.287 1.00 86.69 290 TYR A CA 1
ATOM 2242 C C . TYR A 1 290 ? -22.536 4.103 8.845 1.00 86.69 290 TYR A C 1
ATOM 2244 O O . TYR A 1 290 ? -22.792 3.164 9.598 1.00 86.69 290 TYR A O 1
ATOM 2252 N N . ASN A 1 291 ? -22.969 4.149 7.591 1.00 87.12 291 ASN A N 1
ATOM 2253 C CA . ASN A 1 291 ? -23.670 3.073 6.922 1.00 87.12 291 ASN A CA 1
ATOM 2254 C C . ASN A 1 291 ? -23.113 2.908 5.495 1.00 87.12 291 ASN A C 1
ATOM 2256 O O . ASN A 1 291 ? -23.404 3.749 4.635 1.00 87.12 291 ASN A O 1
ATOM 2260 N N . PRO A 1 292 ? -22.363 1.827 5.213 1.00 90.44 292 PRO A N 1
ATOM 2261 C CA . PRO A 1 292 ? -21.775 1.593 3.895 1.00 90.44 292 PRO A CA 1
ATOM 2262 C C . PRO A 1 292 ? -22.821 1.372 2.790 1.00 90.44 292 PRO A C 1
ATOM 2264 O O . PRO A 1 292 ? -22.530 1.641 1.629 1.00 90.44 292 PRO A O 1
ATOM 2267 N N . ASP A 1 293 ? -24.048 0.956 3.117 1.00 90.38 293 ASP A N 1
ATOM 2268 C CA . ASP A 1 293 ? -25.126 0.749 2.135 1.00 90.38 293 ASP A CA 1
ATOM 2269 C C . ASP A 1 293 ? -25.713 2.071 1.613 1.00 90.38 293 ASP A C 1
ATOM 2271 O O . ASP A 1 293 ? -26.413 2.092 0.605 1.00 90.38 293 ASP A O 1
ATOM 2275 N N . LYS A 1 294 ? -25.426 3.193 2.286 1.00 91.62 294 LYS A N 1
ATOM 2276 C CA . LYS A 1 294 ? -25.813 4.543 1.842 1.00 91.62 294 LYS A CA 1
ATOM 2277 C C . LYS A 1 294 ? -24.761 5.210 0.956 1.00 91.62 294 LYS A C 1
ATOM 2279 O O . LYS A 1 294 ? -24.877 6.403 0.667 1.00 91.62 294 LYS A O 1
ATOM 2284 N N . LEU A 1 295 ? -23.718 4.479 0.561 1.00 94.69 295 LEU A N 1
ATOM 2285 C CA . LEU A 1 295 ? -22.692 4.997 -0.330 1.00 94.69 295 LEU A CA 1
ATOM 2286 C C . LEU A 1 295 ? -23.324 5.467 -1.645 1.00 94.69 295 LEU A C 1
ATOM 2288 O O . LEU A 1 295 ? -24.029 4.722 -2.315 1.00 94.69 295 LEU A O 1
ATOM 2292 N N . ARG A 1 296 ? -23.045 6.713 -2.028 1.00 94.12 296 ARG A N 1
ATOM 2293 C CA . ARG A 1 296 ? -23.615 7.332 -3.234 1.00 94.12 296 ARG A CA 1
ATOM 2294 C C . ARG A 1 296 ? -22.943 6.914 -4.541 1.00 94.12 296 ARG A C 1
ATOM 2296 O O . ARG A 1 296 ? -23.537 7.093 -5.595 1.00 94.12 296 ARG A O 1
ATOM 2303 N N . TYR A 1 297 ? -21.718 6.395 -4.474 1.00 96.62 297 TYR A N 1
ATOM 2304 C CA . TYR A 1 297 ? -20.909 6.033 -5.639 1.00 96.62 297 TYR A CA 1
ATOM 2305 C C . TYR A 1 297 ? -20.183 4.717 -5.366 1.00 96.62 297 TYR A C 1
ATOM 2307 O O . TYR A 1 297 ? -19.292 4.676 -4.522 1.00 96.62 297 TYR A O 1
ATOM 2315 N N . HIS A 1 298 ? -20.515 3.645 -6.084 1.00 96.19 298 HIS A N 1
ATOM 2316 C CA . HIS A 1 298 ? -19.868 2.337 -5.909 1.00 96.19 298 HIS A CA 1
ATOM 2317 C C . HIS A 1 298 ? -18.455 2.276 -6.502 1.00 96.19 298 HIS A C 1
ATOM 2319 O O . HIS A 1 298 ? -17.755 1.276 -6.326 1.00 96.19 298 HIS A O 1
ATOM 2325 N N . ARG A 1 299 ? -18.022 3.327 -7.205 1.00 97.38 299 ARG A N 1
ATOM 2326 C CA . ARG A 1 299 ? -16.646 3.492 -7.678 1.00 97.38 299 ARG A CA 1
ATOM 2327 C C . ARG A 1 299 ? -16.102 4.829 -7.202 1.00 97.38 299 ARG A C 1
ATOM 2329 O O . ARG A 1 299 ? -16.392 5.872 -7.781 1.00 97.38 299 ARG A O 1
ATOM 2336 N N . VAL A 1 300 ? -15.297 4.785 -6.152 1.00 98.06 300 VAL A N 1
ATOM 2337 C CA . VAL A 1 300 ? -14.528 5.920 -5.646 1.00 98.06 300 VAL A CA 1
ATOM 2338 C C . VAL A 1 300 ? -13.111 5.794 -6.193 1.00 98.06 300 VAL A C 1
ATOM 2340 O O . VAL A 1 300 ? -12.403 4.840 -5.881 1.00 98.06 300 VAL A O 1
ATOM 2343 N N . ILE A 1 301 ? -12.708 6.728 -7.048 1.00 98.25 301 ILE A N 1
ATOM 2344 C CA . ILE A 1 301 ? -11.458 6.686 -7.805 1.00 98.25 301 ILE A CA 1
ATOM 2345 C C . ILE A 1 301 ? -10.549 7.814 -7.313 1.00 98.25 301 ILE A C 1
ATOM 2347 O O . ILE A 1 301 ? -10.875 8.993 -7.444 1.00 98.25 301 ILE A O 1
ATOM 2351 N N . ILE A 1 302 ? -9.395 7.458 -6.757 1.00 97.12 302 ILE A N 1
ATOM 2352 C CA . ILE A 1 302 ? -8.338 8.399 -6.385 1.00 97.12 302 ILE A CA 1
ATOM 2353 C C . ILE A 1 302 ? -7.525 8.720 -7.640 1.00 97.12 302 ILE A C 1
ATOM 2355 O O . ILE A 1 302 ? -6.910 7.827 -8.226 1.00 97.12 302 ILE A O 1
ATOM 2359 N N . MET A 1 303 ? -7.524 9.988 -8.046 1.00 94.50 303 MET A N 1
ATOM 2360 C CA . MET A 1 303 ? -6.815 10.486 -9.221 1.00 94.50 303 MET A CA 1
ATOM 2361 C C . MET A 1 303 ? -5.873 11.620 -8.797 1.00 94.50 303 MET A C 1
ATOM 2363 O O . MET A 1 303 ? -6.265 12.784 -8.726 1.00 94.50 303 MET A O 1
ATOM 2367 N N . THR A 1 304 ? -4.641 11.244 -8.460 1.00 91.06 304 THR A N 1
ATOM 2368 C CA . THR A 1 304 ? -3.562 12.138 -8.004 1.00 91.06 304 THR A CA 1
ATOM 2369 C C . THR A 1 304 ? -2.452 12.214 -9.042 1.00 91.06 304 THR A C 1
ATOM 2371 O O . THR A 1 304 ? -2.345 11.320 -9.889 1.00 91.06 304 THR A O 1
ATOM 2374 N N . ASP A 1 305 ? -1.603 13.233 -8.939 1.00 87.00 305 ASP A N 1
ATOM 2375 C CA . ASP A 1 305 ? -0.458 13.385 -9.831 1.00 87.00 305 ASP A CA 1
ATOM 2376 C C . ASP A 1 305 ? 0.584 12.273 -9.606 1.00 87.00 305 ASP A C 1
ATOM 2378 O O . ASP A 1 305 ? 0.620 11.599 -8.566 1.00 87.00 305 ASP A O 1
ATOM 2382 N N . ALA A 1 306 ? 1.408 12.031 -10.629 1.00 80.50 306 ALA A N 1
ATOM 2383 C CA . ALA A 1 306 ? 2.463 11.018 -10.617 1.00 80.50 306 ALA A CA 1
ATOM 2384 C C . ALA A 1 306 ? 3.762 11.546 -9.982 1.00 80.50 306 ALA A C 1
ATOM 2386 O O . ALA A 1 306 ? 4.846 11.144 -10.390 1.00 80.50 306 ALA A O 1
ATOM 2387 N N . ASP A 1 307 ? 3.643 12.437 -8.998 1.00 82.56 307 ASP A N 1
ATOM 2388 C CA . ASP A 1 307 ? 4.753 13.072 -8.299 1.00 82.56 307 ASP A CA 1
ATOM 2389 C C . ASP A 1 307 ? 4.775 12.697 -6.798 1.00 82.56 307 ASP A C 1
ATOM 2391 O O . ASP A 1 307 ? 4.049 11.813 -6.306 1.00 82.56 307 ASP A O 1
ATOM 2395 N N . VAL A 1 308 ? 5.668 13.351 -6.052 1.00 82.06 308 VAL A N 1
ATOM 2396 C CA . VAL A 1 308 ? 5.845 13.132 -4.611 1.00 82.06 308 VAL A CA 1
ATOM 2397 C C . VAL A 1 308 ? 4.649 13.615 -3.786 1.00 82.06 308 VAL A C 1
ATOM 2399 O O . VAL A 1 308 ? 4.312 12.988 -2.776 1.00 82.06 308 VAL A O 1
ATOM 2402 N N . ASP A 1 309 ? 3.988 14.698 -4.200 1.00 84.50 309 ASP A N 1
ATOM 2403 C CA . ASP A 1 309 ? 2.860 15.278 -3.473 1.00 84.50 309 ASP A CA 1
ATOM 2404 C C . ASP A 1 309 ? 1.580 14.466 -3.710 1.00 84.50 309 ASP A C 1
ATOM 2406 O O . ASP A 1 309 ? 0.903 14.106 -2.740 1.00 84.50 309 ASP A O 1
ATOM 2410 N N . GLY A 1 310 ? 1.333 14.025 -4.941 1.00 87.88 310 GLY A N 1
ATOM 2411 C CA . GLY A 1 310 ? 0.256 13.110 -5.291 1.00 87.88 310 GLY A CA 1
ATOM 2412 C C . GLY A 1 310 ? 0.401 11.756 -4.605 1.00 87.88 310 GLY A C 1
ATOM 2413 O O . GLY A 1 310 ? -0.564 11.232 -4.038 1.00 87.88 310 GLY A O 1
ATOM 2414 N N . SER A 1 311 ? 1.622 11.215 -4.519 1.00 88.38 311 SER A N 1
ATOM 2415 C CA . SER A 1 311 ? 1.895 9.998 -3.738 1.00 88.38 311 SER A CA 1
ATOM 2416 C C . SER A 1 311 ? 1.607 10.181 -2.241 1.00 88.38 311 SER A C 1
ATOM 2418 O O . SER A 1 311 ? 1.085 9.268 -1.588 1.00 88.38 311 SER A O 1
ATOM 2420 N N . HIS A 1 312 ? 1.881 11.364 -1.689 1.00 89.56 312 HIS A N 1
ATOM 2421 C CA . HIS A 1 312 ? 1.568 11.697 -0.301 1.00 89.56 312 HIS A CA 1
ATOM 2422 C C . HIS A 1 312 ? 0.052 11.827 -0.076 1.00 89.56 312 HIS A C 1
ATOM 2424 O O . HIS A 1 312 ? -0.480 11.213 0.852 1.00 89.56 312 HIS A O 1
ATOM 2430 N N . ILE A 1 313 ? -0.672 12.553 -0.934 1.00 91.62 313 ILE A N 1
ATOM 2431 C CA . ILE A 1 313 ? -2.136 12.688 -0.851 1.00 91.62 313 ILE A CA 1
ATOM 2432 C C . ILE A 1 313 ? -2.815 11.328 -0.996 1.00 91.62 313 ILE A C 1
ATOM 2434 O O . ILE A 1 313 ? -3.703 10.998 -0.205 1.00 91.62 313 ILE A O 1
ATOM 2438 N N . ARG A 1 314 ? -2.361 10.502 -1.943 1.00 93.31 314 ARG A N 1
ATOM 2439 C CA . ARG A 1 314 ? -2.836 9.126 -2.112 1.00 93.31 314 ARG A CA 1
ATOM 2440 C C . ARG A 1 314 ? -2.655 8.318 -0.832 1.00 93.31 314 ARG A C 1
ATOM 2442 O O . ARG A 1 314 ? -3.597 7.664 -0.399 1.00 93.31 314 ARG A O 1
ATOM 2449 N N . THR A 1 315 ? -1.490 8.408 -0.191 1.00 93.56 315 THR A N 1
ATOM 2450 C CA . THR A 1 315 ? -1.229 7.722 1.084 1.00 93.56 315 THR A CA 1
ATOM 2451 C C . THR A 1 315 ? -2.178 8.206 2.185 1.00 93.56 315 THR A C 1
ATOM 2453 O O . THR A 1 315 ? -2.766 7.389 2.883 1.00 93.56 315 THR A O 1
ATOM 2456 N N . LEU A 1 316 ? -2.408 9.517 2.306 1.00 93.94 316 LEU A N 1
ATOM 2457 C CA . LEU A 1 316 ? -3.346 10.089 3.284 1.00 93.94 316 LEU A CA 1
ATOM 2458 C C . LEU A 1 316 ? -4.795 9.632 3.057 1.00 93.94 316 LEU A C 1
ATOM 2460 O O . LEU A 1 316 ? -5.491 9.314 4.022 1.00 93.94 316 LEU A O 1
ATOM 2464 N N . LEU A 1 317 ? -5.244 9.573 1.800 1.00 95.12 317 LEU A N 1
ATOM 2465 C CA . LEU A 1 317 ? -6.568 9.061 1.436 1.00 95.12 317 LEU A CA 1
ATOM 2466 C C . LEU A 1 317 ? -6.704 7.571 1.743 1.00 95.12 317 LEU A C 1
ATOM 2468 O O . LEU A 1 317 ? -7.710 7.164 2.317 1.00 95.12 317 LEU A O 1
ATOM 2472 N N . LEU A 1 318 ? -5.694 6.765 1.406 1.00 95.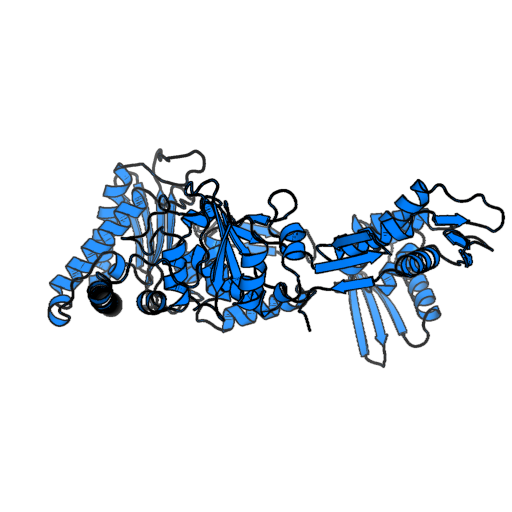25 318 LEU A N 1
ATOM 2473 C CA . LEU A 1 318 ? -5.681 5.338 1.727 1.00 95.25 318 LEU A CA 1
ATOM 2474 C C . LEU A 1 318 ? -5.771 5.116 3.239 1.00 95.25 318 LEU A C 1
ATOM 2476 O O . LEU A 1 318 ? -6.598 4.323 3.680 1.00 95.25 318 LEU A O 1
ATOM 2480 N N . THR A 1 319 ? -5.015 5.879 4.033 1.00 93.56 319 THR A N 1
ATOM 2481 C CA . THR A 1 319 ? -5.120 5.858 5.499 1.00 93.56 319 THR A CA 1
ATOM 2482 C C . THR A 1 319 ? -6.519 6.253 5.965 1.00 93.56 319 THR A C 1
ATOM 2484 O O . THR A 1 319 ? -7.076 5.604 6.845 1.00 93.56 319 THR A O 1
ATOM 2487 N N . PHE A 1 320 ? -7.125 7.288 5.372 1.00 93.19 320 PHE A N 1
ATOM 2488 C CA . PHE A 1 320 ? -8.491 7.697 5.706 1.00 93.19 320 PHE A CA 1
ATOM 2489 C C . PHE A 1 320 ? -9.507 6.578 5.466 1.00 93.19 320 PHE A C 1
ATOM 2491 O O . PHE A 1 320 ? -10.243 6.224 6.388 1.00 93.19 320 PHE A O 1
ATOM 2498 N N . PHE A 1 321 ? -9.525 5.995 4.265 1.00 94.25 321 PHE A N 1
ATOM 2499 C CA . PHE A 1 321 ? -10.452 4.913 3.938 1.00 94.25 321 PHE A CA 1
ATOM 2500 C C . PHE A 1 321 ? -10.194 3.670 4.790 1.00 94.25 321 PHE A C 1
ATOM 2502 O O . PHE A 1 321 ? -11.144 3.110 5.321 1.00 94.25 321 PHE A O 1
ATOM 2509 N N . TYR A 1 322 ? -8.933 3.289 5.002 1.00 91.75 322 TYR A N 1
ATOM 2510 C CA . TYR A 1 322 ? -8.582 2.142 5.840 1.00 91.75 322 TYR A CA 1
ATOM 2511 C C . TYR A 1 322 ? -9.036 2.315 7.297 1.00 91.75 322 TYR A C 1
ATOM 2513 O O . TYR A 1 322 ? -9.584 1.392 7.892 1.00 91.75 322 TYR A O 1
ATOM 2521 N N . ARG A 1 323 ? -8.843 3.506 7.880 1.00 87.62 323 ARG A N 1
ATOM 2522 C CA . ARG A 1 323 ? -9.156 3.759 9.296 1.00 87.62 323 ARG A CA 1
ATOM 2523 C C . ARG A 1 323 ? -10.624 4.048 9.570 1.00 87.62 323 ARG A C 1
ATOM 2525 O O . ARG A 1 323 ? -11.100 3.728 10.654 1.00 87.62 323 ARG A O 1
ATOM 2532 N N . GLN A 1 324 ? -11.314 4.715 8.648 1.00 88.19 324 GLN A N 1
ATOM 2533 C CA . GLN A 1 324 ? -12.660 5.241 8.897 1.00 88.19 324 GLN A CA 1
ATOM 2534 C C . GLN A 1 324 ? -13.756 4.496 8.135 1.00 88.19 324 GLN A C 1
ATOM 2536 O O . GLN A 1 324 ? -14.913 4.572 8.539 1.00 88.19 324 GLN A O 1
ATOM 2541 N N . MET A 1 325 ? -13.415 3.839 7.023 1.00 91.12 325 MET A N 1
ATOM 2542 C CA . MET A 1 325 ? -14.371 3.214 6.105 1.00 91.12 325 MET A CA 1
ATOM 2543 C C . MET A 1 325 ? -13.825 1.899 5.500 1.00 91.12 325 MET A C 1
ATOM 2545 O O . MET A 1 325 ? -13.852 1.750 4.269 1.00 91.12 325 MET A O 1
ATOM 2549 N N . PRO A 1 326 ? -13.287 0.965 6.314 1.00 89.50 326 PRO A N 1
ATOM 2550 C CA . PRO A 1 326 ? -12.646 -0.251 5.808 1.00 89.50 326 PRO A CA 1
ATOM 2551 C C . PRO A 1 326 ? -13.596 -1.097 4.949 1.00 89.50 326 PRO A C 1
ATOM 2553 O O . PRO A 1 326 ? -13.179 -1.627 3.919 1.00 89.50 326 PRO A O 1
ATOM 2556 N N . GLU A 1 327 ? -14.891 -1.114 5.272 1.00 90.25 327 GLU A N 1
ATOM 2557 C CA . GLU A 1 327 ? -15.912 -1.868 4.544 1.00 90.25 327 GLU A CA 1
ATOM 2558 C C . GLU A 1 327 ? -16.043 -1.413 3.082 1.00 90.25 327 GLU A C 1
ATOM 2560 O O . GLU A 1 327 ? -16.395 -2.210 2.213 1.00 90.25 327 GLU A O 1
ATOM 2565 N N . LEU A 1 328 ? -15.741 -0.146 2.763 1.00 93.69 328 LEU A N 1
ATOM 2566 C CA . LEU A 1 328 ? -15.746 0.320 1.370 1.00 93.69 328 LEU A CA 1
ATOM 2567 C C . LEU A 1 328 ? -14.586 -0.271 0.566 1.00 93.69 328 LEU A C 1
ATOM 2569 O O . LEU A 1 328 ? -14.730 -0.530 -0.631 1.00 93.69 328 LEU A O 1
ATOM 2573 N N . VAL A 1 329 ? -13.442 -0.482 1.216 1.00 93.44 329 VAL A N 1
ATOM 2574 C CA . VAL A 1 329 ? -12.273 -1.112 0.597 1.00 93.44 329 VAL A CA 1
ATOM 2575 C C . VAL A 1 329 ? -12.539 -2.602 0.401 1.00 93.44 329 VAL A C 1
ATOM 2577 O O . VAL A 1 329 ? -12.319 -3.124 -0.689 1.00 93.44 329 VAL A O 1
ATOM 2580 N N . GLU A 1 330 ? -13.097 -3.270 1.409 1.00 89.81 330 GLU A N 1
ATOM 2581 C CA . GLU A 1 330 ? -13.431 -4.699 1.361 1.00 89.81 330 GLU A CA 1
ATOM 2582 C C . GLU A 1 330 ? -14.498 -5.022 0.310 1.00 89.81 330 GLU A C 1
ATOM 2584 O O . GLU A 1 330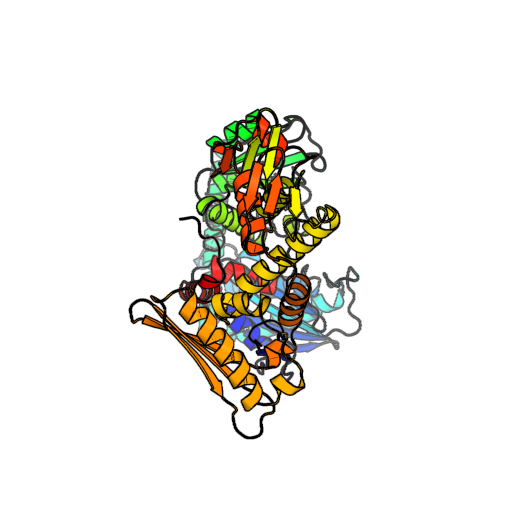 ? -14.346 -5.972 -0.459 1.00 89.81 330 GLU A O 1
ATOM 2589 N N . ARG A 1 331 ? -15.535 -4.182 0.193 1.00 92.75 331 ARG A N 1
ATOM 2590 C CA . ARG A 1 331 ? -16.550 -4.284 -0.871 1.00 92.75 331 ARG A CA 1
ATOM 2591 C C . ARG A 1 331 ? -16.006 -3.939 -2.264 1.00 92.75 331 ARG A C 1
ATOM 2593 O O . ARG A 1 331 ? -16.726 -4.061 -3.254 1.00 92.75 331 ARG A O 1
ATOM 2600 N N . GLY A 1 332 ? -14.744 -3.518 -2.369 1.00 94.56 332 GLY A N 1
ATOM 2601 C CA . GLY A 1 332 ? -14.086 -3.220 -3.636 1.00 94.56 332 GLY A CA 1
ATOM 2602 C C . GLY A 1 332 ? -14.593 -1.939 -4.297 1.00 94.56 332 GLY A C 1
ATOM 2603 O O . GLY A 1 332 ? -14.640 -1.870 -5.525 1.00 94.56 332 GLY A O 1
ATOM 2604 N N . HIS A 1 333 ? -14.987 -0.934 -3.510 1.00 97.00 333 HIS A N 1
ATOM 2605 C CA . HIS A 1 333 ? -15.454 0.356 -4.025 1.00 97.00 333 HIS A CA 1
ATOM 2606 C C . HIS A 1 333 ? -14.328 1.374 -4.243 1.00 97.00 333 HIS A C 1
ATOM 2608 O 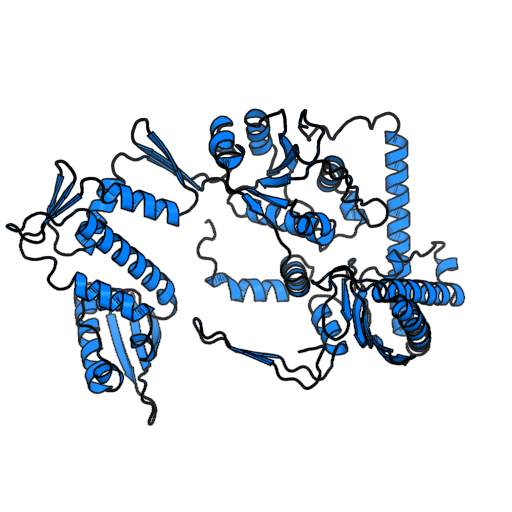O . HIS A 1 333 ? -14.562 2.383 -4.907 1.00 97.00 333 HIS A O 1
ATOM 2614 N N . LEU A 1 334 ? -13.120 1.130 -3.720 1.00 97.88 334 LEU A N 1
ATOM 2615 C CA . LEU A 1 334 ? -11.985 2.053 -3.811 1.00 97.88 334 LEU A CA 1
ATOM 2616 C C . LEU A 1 334 ? -10.994 1.660 -4.918 1.00 97.88 334 LEU A C 1
ATOM 2618 O O . LEU A 1 334 ? -10.502 0.530 -4.973 1.00 97.88 334 LEU A O 1
ATOM 2622 N N . TYR A 1 335 ? -10.663 2.628 -5.770 1.00 98.06 335 TYR A N 1
ATOM 2623 C CA . TYR A 1 335 ? -9.793 2.469 -6.931 1.00 98.06 335 TYR A CA 1
ATOM 2624 C C . TYR A 1 335 ? -8.751 3.588 -7.001 1.00 98.06 335 TYR A C 1
ATOM 2626 O O . TYR A 1 335 ? -8.975 4.693 -6.514 1.00 98.06 335 TYR A O 1
ATOM 2634 N N . ILE A 1 336 ? -7.628 3.321 -7.663 1.00 96.75 336 ILE A N 1
ATOM 2635 C CA . ILE A 1 336 ? -6.584 4.301 -7.977 1.00 96.75 336 ILE A CA 1
ATOM 2636 C C . ILE A 1 336 ? -6.472 4.393 -9.500 1.00 96.75 336 ILE A C 1
ATOM 2638 O O . ILE A 1 336 ? -6.302 3.375 -10.176 1.00 96.75 336 ILE A O 1
ATOM 2642 N N . ALA A 1 337 ? -6.577 5.605 -10.043 1.00 94.25 337 ALA A N 1
ATOM 2643 C CA . ALA A 1 337 ? -6.388 5.856 -11.467 1.00 94.25 337 ALA A CA 1
ATOM 2644 C C . ALA A 1 337 ? -4.917 5.675 -11.877 1.00 94.25 337 ALA A C 1
ATOM 2646 O O . ALA A 1 337 ? -4.007 5.917 -11.084 1.00 94.25 337 ALA A O 1
ATOM 2647 N N . GLN A 1 338 ? -4.682 5.239 -13.116 1.00 90.25 338 GLN A N 1
ATOM 2648 C CA . GLN A 1 338 ? -3.344 5.089 -13.697 1.00 90.25 338 GLN A CA 1
ATOM 2649 C C . GLN A 1 338 ? -3.226 5.961 -14.957 1.00 90.25 338 GLN A C 1
ATOM 2651 O O . GLN A 1 338 ? -3.382 5.440 -16.066 1.00 90.25 338 GLN A O 1
ATOM 2656 N N . PRO A 1 339 ? -3.015 7.283 -14.803 1.00 88.50 339 PRO A N 1
ATOM 2657 C CA . PRO A 1 339 ? -2.785 8.168 -15.939 1.00 88.50 339 PRO A CA 1
ATOM 2658 C C . PRO A 1 339 ? -1.488 7.786 -16.675 1.00 88.50 339 PRO A C 1
ATOM 2660 O O . PRO A 1 339 ? -0.582 7.205 -16.070 1.00 88.50 339 PRO A O 1
ATOM 2663 N N . PRO A 1 340 ? -1.370 8.085 -17.979 1.00 88.38 340 PRO A N 1
ATOM 2664 C CA . PRO A 1 340 ? -0.171 7.765 -18.738 1.00 88.38 340 PRO A CA 1
ATOM 2665 C C . PRO A 1 340 ? 0.998 8.679 -18.362 1.00 88.38 340 PRO A C 1
ATOM 2667 O O . PRO A 1 340 ? 0.829 9.888 -18.214 1.00 88.38 340 PRO A O 1
ATOM 2670 N N . LEU A 1 341 ? 2.203 8.115 -18.292 1.00 86.25 341 LEU A N 1
ATOM 2671 C CA . LEU A 1 341 ? 3.424 8.868 -18.008 1.00 86.25 341 LEU A CA 1
ATOM 2672 C C . LEU A 1 341 ? 3.961 9.609 -19.243 1.00 86.25 341 LEU A C 1
ATOM 2674 O O . LEU A 1 341 ? 4.564 10.675 -19.112 1.00 86.25 341 LEU A O 1
ATOM 2678 N N . TYR A 1 342 ? 3.716 9.082 -20.449 1.00 88.19 342 TYR A N 1
ATOM 2679 C CA . TYR A 1 342 ? 4.210 9.674 -21.692 1.00 88.19 342 TYR A CA 1
ATOM 2680 C C . TYR A 1 342 ? 3.143 9.788 -22.778 1.00 88.19 342 TYR A C 1
ATOM 2682 O O . TYR A 1 342 ? 2.271 8.931 -22.937 1.00 88.19 342 TYR A O 1
ATOM 2690 N N . LYS A 1 343 ? 3.303 10.812 -23.612 1.00 90.19 343 LYS A N 1
ATOM 2691 C CA . LYS A 1 343 ? 2.682 10.946 -24.925 1.00 90.19 343 LYS A CA 1
ATOM 2692 C C . LYS A 1 343 ? 3.766 10.930 -25.994 1.00 90.19 343 LYS A C 1
ATOM 2694 O O . LYS A 1 343 ? 4.680 11.754 -25.982 1.00 90.19 343 LYS A O 1
ATOM 2699 N N . VAL A 1 344 ? 3.642 10.005 -26.936 1.00 91.50 344 VAL A N 1
ATOM 2700 C CA . VAL A 1 344 ? 4.528 9.893 -28.092 1.00 91.50 344 VAL A CA 1
ATOM 2701 C C . VAL A 1 344 ? 3.789 10.340 -29.339 1.00 91.50 344 VAL A C 1
ATOM 2703 O O . VAL A 1 344 ? 2.683 9.876 -29.617 1.00 91.50 344 VAL A O 1
ATOM 2706 N N . LYS A 1 345 ? 4.404 11.241 -30.105 1.00 91.19 345 LYS A N 1
ATOM 2707 C CA . LYS A 1 345 ? 3.849 11.766 -31.351 1.00 91.19 345 LYS A CA 1
ATOM 2708 C C . LYS A 1 345 ? 4.793 11.517 -32.519 1.00 91.19 345 LYS A C 1
ATOM 2710 O O . LYS A 1 345 ? 5.942 11.957 -32.498 1.00 91.19 345 LYS A O 1
ATOM 2715 N N . LYS A 1 346 ? 4.281 10.869 -33.568 1.00 86.94 346 LYS A N 1
ATOM 2716 C CA . LYS A 1 346 ? 4.972 10.638 -34.846 1.00 86.94 346 LYS A CA 1
ATOM 2717 C C . LYS A 1 346 ? 4.089 11.146 -35.986 1.00 86.94 346 LYS A C 1
ATOM 2719 O O . LYS A 1 346 ? 3.127 10.498 -36.398 1.00 86.94 346 LYS A O 1
ATOM 2724 N N . GLY A 1 347 ? 4.385 12.346 -36.485 1.00 86.62 347 GLY A N 1
ATOM 2725 C CA . GLY A 1 347 ? 3.537 13.021 -37.473 1.00 86.62 347 GLY A CA 1
ATOM 2726 C C . GLY A 1 347 ? 2.134 13.308 -36.920 1.00 86.62 347 GLY A C 1
ATOM 2727 O O . GLY A 1 347 ? 1.989 14.084 -35.977 1.00 86.62 347 GLY A O 1
ATOM 2728 N N . LYS A 1 348 ? 1.102 12.688 -37.514 1.00 84.00 348 LYS A N 1
ATOM 2729 C CA . LYS A 1 348 ? -0.303 12.796 -37.066 1.00 84.00 348 LYS A CA 1
ATOM 2730 C C . LYS A 1 348 ? -0.722 11.718 -36.058 1.00 84.00 348 LYS A C 1
ATOM 2732 O O . LYS A 1 348 ? -1.803 11.831 -35.496 1.00 84.00 348 LYS A O 1
ATOM 2737 N N . GLN A 1 349 ? 0.088 10.678 -35.859 1.00 86.00 349 GLN A N 1
ATOM 2738 C CA . GLN A 1 349 ? -0.220 9.612 -34.908 1.00 86.00 349 GLN A CA 1
ATOM 2739 C C . GLN A 1 349 ? 0.253 10.006 -33.511 1.00 86.00 349 GLN A C 1
ATOM 2741 O O . GLN A 1 349 ? 1.389 10.455 -33.336 1.00 86.00 349 GLN A O 1
ATOM 2746 N N . GLU A 1 350 ? -0.619 9.812 -32.529 1.00 88.81 350 GLU A N 1
ATOM 2747 C CA . GLU A 1 350 ? -0.353 10.052 -31.115 1.00 88.81 350 GLU A CA 1
ATOM 2748 C C . GLU A 1 350 ? -0.629 8.759 -30.344 1.00 88.81 350 GLU A C 1
ATOM 2750 O O . GLU A 1 350 ? -1.577 8.036 -30.652 1.00 88.81 350 GLU A O 1
ATOM 2755 N N . ARG A 1 351 ? 0.227 8.437 -29.375 1.00 89.19 351 ARG A N 1
ATOM 2756 C CA . ARG A 1 351 ? 0.087 7.252 -28.529 1.00 89.19 351 ARG A CA 1
ATOM 2757 C C . ARG A 1 351 ? 0.439 7.592 -27.090 1.00 89.19 351 ARG A C 1
ATOM 2759 O O . ARG A 1 351 ? 1.448 8.246 -26.835 1.00 89.19 351 ARG A O 1
ATOM 2766 N N . TYR A 1 352 ? -0.381 7.117 -26.164 1.00 89.50 352 TYR A N 1
ATOM 2767 C CA . TYR A 1 352 ? -0.164 7.255 -24.728 1.00 89.50 352 TYR A CA 1
ATOM 2768 C C . TYR A 1 352 ? 0.509 6.003 -24.173 1.00 89.50 352 TYR A C 1
ATOM 2770 O O . TYR A 1 352 ? 0.183 4.888 -24.582 1.00 89.50 352 TYR A O 1
ATOM 2778 N N . ILE A 1 353 ? 1.472 6.194 -23.276 1.00 88.44 353 ILE A N 1
ATOM 2779 C CA . ILE A 1 353 ? 2.310 5.135 -22.711 1.00 88.44 353 ILE A CA 1
ATOM 2780 C C . ILE A 1 353 ? 2.316 5.287 -21.191 1.00 88.44 353 ILE A C 1
ATOM 2782 O O . ILE A 1 353 ? 2.552 6.385 -20.683 1.00 88.44 353 ILE A O 1
ATOM 2786 N N . LYS A 1 354 ? 2.040 4.195 -20.466 1.00 82.62 354 LYS A N 1
ATOM 2787 C CA . LYS A 1 354 ? 1.813 4.249 -19.016 1.00 82.62 354 LYS A CA 1
ATOM 2788 C C . LYS A 1 354 ? 3.089 4.368 -18.191 1.00 82.62 354 LYS A C 1
ATOM 2790 O O . LYS A 1 354 ? 3.085 5.065 -17.190 1.00 82.62 354 LYS A O 1
ATOM 2795 N N . ASP A 1 355 ? 4.142 3.664 -18.586 1.00 81.81 355 ASP A N 1
ATOM 2796 C CA . ASP A 1 355 ? 5.356 3.485 -17.793 1.00 81.81 355 ASP A CA 1
ATOM 2797 C C . ASP A 1 355 ? 6.583 3.274 -18.691 1.00 81.81 355 ASP A C 1
ATOM 2799 O O . ASP A 1 355 ? 6.478 3.114 -19.912 1.00 81.81 355 ASP A O 1
ATOM 2803 N N . ASP A 1 356 ? 7.764 3.270 -18.073 1.00 82.94 356 ASP A N 1
ATOM 2804 C CA . ASP A 1 356 ? 9.050 3.064 -18.749 1.00 82.94 356 ASP A CA 1
ATOM 2805 C C . ASP A 1 356 ? 9.152 1.706 -19.454 1.00 82.94 356 ASP A C 1
ATOM 2807 O O . ASP A 1 356 ? 9.824 1.570 -20.482 1.00 82.94 356 ASP A O 1
ATOM 2811 N N . HIS A 1 357 ? 8.468 0.688 -18.927 1.00 82.00 357 HIS A N 1
ATOM 2812 C CA . HIS A 1 357 ? 8.452 -0.644 -19.518 1.00 82.00 357 HIS A CA 1
ATOM 2813 C C . HIS A 1 357 ? 7.676 -0.645 -20.843 1.00 82.00 357 HIS A C 1
ATOM 2815 O O . HIS A 1 357 ? 8.176 -1.126 -21.862 1.00 82.00 357 HIS A O 1
ATOM 2821 N N . GLU A 1 358 ? 6.472 -0.066 -20.862 1.00 85.25 358 GLU A N 1
ATOM 2822 C CA . GLU A 1 358 ? 5.672 0.114 -22.076 1.00 85.25 358 GLU A CA 1
ATOM 2823 C C . GLU A 1 358 ? 6.391 1.038 -23.077 1.00 85.25 358 GLU A C 1
ATOM 2825 O O . GLU A 1 358 ? 6.364 0.762 -24.277 1.00 85.25 358 GLU A O 1
ATOM 2830 N N . MET A 1 359 ? 7.118 2.060 -22.602 1.00 87.44 359 MET A N 1
ATOM 2831 C CA . MET A 1 359 ? 7.965 2.916 -23.447 1.00 87.44 359 MET A CA 1
ATOM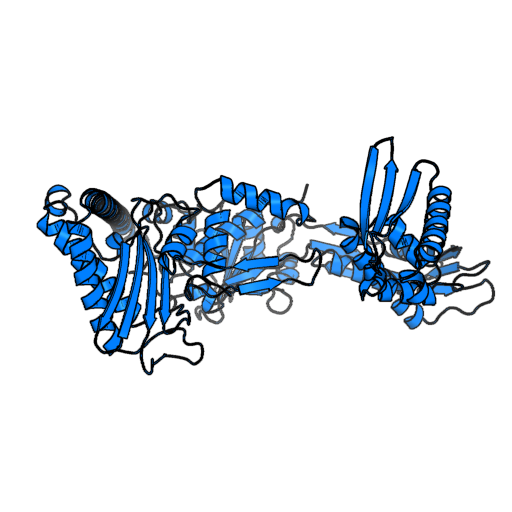 2832 C C . MET A 1 359 ? 9.075 2.119 -24.135 1.00 87.44 359 MET A C 1
ATOM 2834 O O . MET A 1 359 ? 9.256 2.215 -25.351 1.00 87.44 359 MET A O 1
ATOM 2838 N N . SER A 1 360 ? 9.802 1.307 -23.370 1.00 84.50 360 SER A N 1
ATOM 2839 C CA . SER A 1 360 ? 10.898 0.484 -23.885 1.00 84.50 360 SER A CA 1
ATOM 2840 C C . SER A 1 360 ? 10.397 -0.516 -24.927 1.00 84.50 360 SER A C 1
ATOM 2842 O O . SER A 1 360 ? 10.976 -0.618 -26.010 1.00 84.50 360 SER A O 1
ATOM 2844 N N . GLY A 1 361 ? 9.271 -1.183 -24.653 1.00 86.19 361 GLY A N 1
ATOM 2845 C CA . GLY A 1 361 ? 8.623 -2.092 -25.602 1.00 86.19 361 GLY A CA 1
ATOM 2846 C C . GLY A 1 361 ? 8.143 -1.389 -26.876 1.00 86.19 361 GLY A C 1
ATOM 2847 O O . GLY A 1 361 ? 8.369 -1.889 -27.977 1.00 86.19 361 GLY A O 1
ATOM 2848 N N . TYR A 1 362 ? 7.543 -0.201 -26.753 1.00 89.31 362 TYR A N 1
ATOM 2849 C CA . TYR A 1 362 ? 7.107 0.598 -27.901 1.00 89.31 362 TYR A CA 1
ATOM 2850 C C . TYR A 1 362 ? 8.279 1.023 -28.798 1.00 89.31 362 TYR A C 1
ATOM 2852 O O . TYR A 1 362 ? 8.201 0.905 -30.026 1.00 89.31 362 TYR A O 1
ATOM 2860 N N . ILE A 1 363 ? 9.375 1.500 -28.197 1.00 88.38 363 ILE A N 1
ATOM 2861 C CA . ILE A 1 363 ? 10.580 1.889 -28.937 1.00 88.38 363 ILE A CA 1
ATOM 2862 C C . ILE A 1 363 ? 11.176 0.669 -29.631 1.00 88.38 363 ILE A C 1
ATOM 2864 O O . ILE A 1 363 ? 11.509 0.772 -30.806 1.00 88.38 363 ILE A O 1
ATOM 2868 N N . LEU A 1 364 ? 11.263 -0.476 -28.947 1.00 88.44 364 LEU A N 1
ATOM 2869 C CA . LEU A 1 364 ? 11.784 -1.717 -29.517 1.00 88.44 364 LEU A CA 1
ATOM 2870 C C . LEU A 1 364 ? 10.957 -2.179 -30.721 1.00 88.44 364 LEU A C 1
ATOM 2872 O O . LEU A 1 364 ? 11.509 -2.415 -31.792 1.00 88.44 364 LEU A O 1
ATOM 2876 N N . GLN A 1 365 ? 9.631 -2.233 -30.582 1.00 88.62 365 GLN A N 1
ATOM 2877 C CA . GLN A 1 365 ? 8.735 -2.607 -31.677 1.00 88.62 365 GLN A CA 1
ATOM 2878 C C . GLN A 1 365 ? 8.891 -1.652 -32.866 1.00 88.62 365 GLN A C 1
ATOM 2880 O O . GLN A 1 365 ? 9.007 -2.080 -34.012 1.00 88.62 365 GLN A O 1
ATOM 2885 N N . THR A 1 366 ? 8.958 -0.349 -32.590 1.00 89.00 366 THR A N 1
ATOM 2886 C CA . THR A 1 366 ? 9.171 0.654 -33.635 1.00 89.00 366 THR A CA 1
ATOM 2887 C C . THR A 1 366 ? 10.561 0.539 -34.254 1.00 89.00 366 THR A C 1
ATOM 2889 O O . THR A 1 366 ? 10.716 0.849 -35.427 1.00 89.00 366 THR A O 1
ATOM 2892 N N . ALA A 1 367 ? 11.579 0.137 -33.497 1.00 89.56 367 ALA A N 1
ATOM 2893 C CA . ALA A 1 367 ? 12.949 -0.033 -33.970 1.00 89.56 367 ALA A CA 1
ATOM 2894 C C . ALA A 1 367 ? 13.090 -1.216 -34.930 1.00 89.56 367 ALA A C 1
ATOM 2896 O O . ALA A 1 367 ? 13.828 -1.113 -35.907 1.00 89.56 367 ALA A O 1
ATOM 2897 N N . LEU A 1 368 ? 12.352 -2.294 -34.674 1.00 89.94 368 LEU A N 1
ATOM 2898 C CA . LEU A 1 368 ? 12.357 -3.516 -35.476 1.00 89.94 368 LEU A CA 1
ATOM 2899 C C . LEU A 1 368 ? 11.508 -3.415 -36.753 1.00 89.94 368 LEU A C 1
ATOM 2901 O O . LEU A 1 368 ? 11.723 -4.183 -37.688 1.00 89.94 368 LEU A O 1
ATOM 2905 N N . ASP A 1 369 ? 10.571 -2.467 -36.817 1.00 87.81 369 ASP A N 1
ATOM 2906 C CA . ASP A 1 369 ? 9.735 -2.241 -37.998 1.00 87.81 369 ASP A CA 1
ATOM 2907 C C . ASP A 1 369 ? 10.580 -1.847 -39.226 1.00 87.81 369 ASP A C 1
ATOM 2909 O O . ASP A 1 369 ? 11.206 -0.775 -39.269 1.00 87.81 369 ASP A O 1
ATOM 2913 N N . GLY A 1 370 ? 10.612 -2.749 -40.212 1.00 85.62 370 GLY A N 1
ATOM 2914 C CA . GLY A 1 370 ? 11.408 -2.629 -41.434 1.00 85.62 370 GLY A CA 1
ATOM 2915 C C . GLY A 1 370 ? 12.922 -2.762 -41.228 1.00 85.62 370 GLY A C 1
ATOM 2916 O O . GLY A 1 370 ? 13.681 -2.252 -42.054 1.00 85.62 370 GLY A O 1
ATOM 2917 N N . ALA A 1 371 ? 13.365 -3.377 -40.126 1.00 91.69 371 ALA A N 1
ATOM 2918 C CA . ALA A 1 371 ? 14.778 -3.622 -39.857 1.00 91.69 371 ALA A CA 1
ATOM 2919 C C . ALA A 1 371 ? 15.288 -4.884 -40.577 1.00 91.69 371 ALA A C 1
ATOM 2921 O O . ALA A 1 371 ? 14.699 -5.959 -40.478 1.00 91.69 371 ALA A O 1
ATOM 2922 N N . GLU A 1 372 ? 16.425 -4.758 -41.255 1.00 92.50 372 GLU A N 1
ATOM 2923 C CA . GLU A 1 372 ? 17.116 -5.828 -41.976 1.00 92.50 372 GLU A CA 1
ATOM 2924 C C . GLU A 1 372 ? 18.539 -5.956 -41.423 1.00 92.50 372 GLU A C 1
ATOM 2926 O O . GLU A 1 372 ? 19.381 -5.080 -41.639 1.00 92.50 372 GLU A O 1
ATOM 2931 N N . LEU A 1 373 ? 18.810 -7.037 -40.683 1.00 92.12 373 LEU A N 1
ATOM 2932 C CA . LEU A 1 373 ? 20.151 -7.344 -40.180 1.00 92.12 373 LEU A CA 1
ATOM 2933 C C . LEU A 1 373 ? 20.874 -8.275 -41.153 1.00 92.12 373 LEU A C 1
ATOM 2935 O O . LEU A 1 373 ? 20.457 -9.418 -41.347 1.00 92.12 373 LEU A O 1
ATOM 2939 N N . HIS A 1 374 ? 21.978 -7.790 -41.716 1.00 92.44 374 HIS A N 1
ATOM 2940 C CA . HIS A 1 374 ? 22.883 -8.560 -42.558 1.00 92.44 374 HIS A CA 1
ATOM 2941 C C . HIS A 1 374 ? 24.123 -8.939 -41.754 1.00 92.44 374 HIS A C 1
ATOM 2943 O O . HIS A 1 374 ? 24.915 -8.084 -41.360 1.00 92.44 374 HIS A O 1
ATOM 2949 N N . VAL A 1 375 ? 24.270 -10.238 -41.503 1.00 89.56 375 VAL A N 1
ATOM 2950 C CA . VAL A 1 375 ? 25.323 -10.805 -40.647 1.00 89.56 375 VAL A CA 1
ATOM 2951 C C . VAL A 1 375 ? 26.717 -10.779 -41.274 1.00 89.56 375 VAL A C 1
ATOM 2953 O O . VAL A 1 375 ? 27.707 -10.801 -40.555 1.00 89.56 375 VAL A O 1
ATOM 2956 N N . THR A 1 376 ? 26.804 -10.702 -42.601 1.00 88.25 376 THR A N 1
ATOM 2957 C CA . THR A 1 376 ? 28.032 -10.465 -43.374 1.00 88.25 376 THR A CA 1
ATOM 2958 C C . THR A 1 376 ? 27.676 -9.682 -44.636 1.00 88.25 376 THR A C 1
ATOM 2960 O O . THR A 1 376 ? 26.500 -9.581 -44.996 1.00 88.25 376 THR A O 1
ATOM 2963 N N . SER A 1 377 ? 28.679 -9.171 -45.351 1.00 80.88 377 SER A N 1
ATOM 2964 C CA . SER A 1 377 ? 28.476 -8.417 -46.599 1.00 80.88 377 SER A CA 1
ATOM 2965 C C . SER A 1 377 ? 27.738 -9.195 -47.703 1.00 80.88 377 SER A C 1
ATOM 2967 O O . SER A 1 377 ? 27.105 -8.579 -48.559 1.00 80.88 377 SER A O 1
ATOM 2969 N N . GLN A 1 378 ? 27.797 -10.533 -47.685 1.00 80.25 378 GLN A N 1
ATOM 2970 C CA . GLN A 1 378 ? 27.194 -11.408 -48.700 1.00 80.25 378 GLN A CA 1
ATOM 2971 C C . GLN A 1 378 ? 25.994 -12.223 -48.192 1.00 80.25 378 GLN A C 1
ATOM 2973 O O . GLN A 1 378 ? 25.307 -12.856 -48.994 1.00 80.25 378 GLN A O 1
ATOM 2978 N N . ALA A 1 379 ? 25.730 -12.237 -46.882 1.00 84.75 379 ALA A N 1
ATOM 2979 C CA . ALA A 1 379 ? 24.613 -12.991 -46.329 1.00 84.75 379 ALA A CA 1
ATOM 2980 C C . ALA A 1 379 ? 23.262 -12.305 -46.613 1.00 84.75 379 ALA A C 1
ATOM 2982 O O . ALA A 1 379 ? 23.157 -11.070 -46.547 1.00 84.75 379 ALA A O 1
ATOM 2983 N N . PRO A 1 380 ? 22.197 -13.087 -46.883 1.00 87.38 380 PRO A N 1
ATOM 2984 C CA . PRO A 1 380 ? 20.848 -12.542 -46.937 1.00 87.38 380 PRO A CA 1
ATOM 2985 C C . PRO A 1 380 ? 20.457 -11.953 -45.576 1.00 87.38 380 PRO A C 1
ATOM 2987 O O . PRO A 1 380 ? 20.993 -12.344 -44.535 1.00 87.38 380 PRO A O 1
ATOM 2990 N N . ALA A 1 381 ? 19.503 -11.021 -45.588 1.00 89.25 381 ALA A N 1
ATOM 2991 C CA . ALA A 1 381 ? 18.954 -10.467 -44.358 1.00 89.25 381 ALA A CA 1
ATOM 2992 C C . ALA A 1 381 ? 18.370 -11.588 -43.488 1.00 89.25 381 ALA A C 1
ATOM 2994 O O . ALA A 1 381 ? 17.686 -12.490 -43.986 1.00 89.25 381 ALA A O 1
ATOM 2995 N N . LEU A 1 382 ? 18.608 -11.516 -42.179 1.00 89.56 382 LEU A N 1
ATOM 2996 C CA . LEU A 1 382 ? 17.913 -12.380 -41.234 1.00 89.56 382 LEU A CA 1
ATOM 2997 C C . LEU A 1 382 ? 16.408 -12.122 -41.293 1.00 89.56 382 LEU A C 1
ATOM 2999 O O . LEU A 1 382 ? 15.956 -10.996 -41.500 1.00 89.56 382 LEU A O 1
ATOM 3003 N N . SER A 1 383 ? 15.621 -13.175 -41.065 1.00 89.12 383 SER A N 1
ATOM 3004 C CA . SER A 1 383 ? 14.165 -13.031 -41.023 1.00 89.12 383 SER A CA 1
ATOM 3005 C C . SER A 1 383 ? 13.747 -12.035 -39.926 1.00 89.12 383 SER A C 1
ATOM 3007 O O . SER A 1 383 ? 14.328 -12.084 -38.834 1.00 89.12 383 SER A O 1
ATOM 3009 N N . PRO A 1 384 ? 12.711 -11.203 -40.147 1.00 87.31 384 PRO A N 1
ATOM 3010 C CA . PRO A 1 384 ? 12.244 -10.237 -39.150 1.00 87.31 384 PRO A CA 1
ATOM 3011 C C . PRO A 1 384 ? 11.939 -10.873 -37.787 1.00 87.31 384 PRO A C 1
ATOM 3013 O O . PRO A 1 384 ? 12.353 -10.358 -36.753 1.00 87.31 384 PRO A O 1
ATOM 3016 N N . LEU A 1 385 ? 11.314 -12.057 -37.790 1.00 87.94 385 LEU A N 1
ATOM 3017 C CA . LEU A 1 385 ? 10.997 -12.807 -36.572 1.00 87.94 385 LEU A CA 1
ATOM 3018 C C . LEU A 1 385 ? 12.253 -13.241 -35.796 1.00 87.94 385 LEU A C 1
ATOM 3020 O O . LEU A 1 385 ? 12.233 -13.297 -34.569 1.00 87.94 385 LEU A O 1
ATOM 3024 N N . ALA A 1 386 ? 13.347 -13.566 -36.492 1.00 88.94 386 ALA A N 1
ATOM 3025 C CA . ALA A 1 386 ? 14.606 -13.923 -35.840 1.00 88.94 386 ALA A CA 1
ATOM 3026 C C . ALA A 1 386 ? 15.243 -12.704 -35.160 1.00 88.94 386 ALA A C 1
ATOM 3028 O O . ALA A 1 386 ? 15.663 -12.803 -34.009 1.00 88.94 386 ALA A O 1
ATOM 3029 N N . VAL A 1 387 ? 15.268 -11.552 -35.841 1.00 89.06 387 VAL A N 1
ATOM 3030 C CA . VAL A 1 387 ? 15.792 -10.298 -35.274 1.00 89.06 387 VAL A CA 1
ATOM 3031 C C . VAL A 1 387 ? 14.957 -9.859 -34.071 1.00 89.06 387 VAL A C 1
ATOM 3033 O O . VAL A 1 387 ? 15.519 -9.500 -33.039 1.00 89.06 387 VAL A O 1
ATOM 3036 N N . GLU A 1 388 ? 13.630 -9.960 -34.166 1.00 89.44 388 GLU A N 1
ATOM 3037 C CA . GLU A 1 388 ? 12.718 -9.652 -33.065 1.00 89.44 388 GLU A CA 1
ATOM 3038 C C . GLU A 1 388 ? 12.967 -10.539 -31.841 1.00 89.44 388 GLU A C 1
ATOM 3040 O O . GLU A 1 388 ? 13.149 -10.015 -30.741 1.00 89.44 388 GLU A O 1
ATOM 3045 N N . LYS A 1 389 ? 13.045 -11.865 -32.019 1.00 90.00 389 LYS A N 1
ATOM 3046 C CA . LYS A 1 389 ? 13.333 -12.794 -30.916 1.00 90.00 389 LYS A CA 1
ATOM 3047 C C . LYS A 1 389 ? 14.672 -12.494 -30.247 1.00 90.00 389 LYS A C 1
ATOM 3049 O O . LYS A 1 389 ? 14.730 -12.436 -29.024 1.00 90.00 389 LYS A O 1
ATOM 3054 N N . MET A 1 390 ? 15.726 -12.252 -31.029 1.00 91.06 390 MET A N 1
ATOM 3055 C CA . MET A 1 390 ? 17.040 -11.908 -30.473 1.00 91.06 390 MET A CA 1
ATOM 3056 C C . MET A 1 390 ? 17.005 -10.582 -29.718 1.00 91.06 390 MET A C 1
ATOM 3058 O O . MET A 1 390 ? 17.577 -10.477 -28.637 1.00 91.06 390 MET A O 1
ATOM 3062 N N . ALA A 1 391 ? 16.307 -9.574 -30.242 1.00 90.31 391 ALA A N 1
ATOM 3063 C CA . ALA A 1 391 ? 16.193 -8.283 -29.581 1.00 90.31 391 ALA A CA 1
ATOM 3064 C C . ALA A 1 391 ? 15.385 -8.377 -28.271 1.00 90.31 391 ALA A C 1
ATOM 3066 O O . ALA A 1 391 ? 15.760 -7.757 -27.274 1.00 90.31 391 ALA A O 1
ATOM 3067 N N . GLN A 1 392 ? 14.331 -9.200 -28.233 1.00 89.44 392 GLN A N 1
ATOM 3068 C CA . GLN A 1 392 ? 13.585 -9.506 -27.007 1.00 89.44 392 GLN A CA 1
ATOM 3069 C C . GLN A 1 392 ? 14.472 -10.225 -25.981 1.00 89.44 392 GLN A C 1
ATOM 3071 O O . GLN A 1 392 ? 14.587 -9.746 -24.855 1.00 89.44 392 GLN A O 1
ATOM 3076 N N . SER A 1 393 ? 15.166 -11.302 -26.375 1.00 91.25 393 SER A N 1
ATOM 3077 C CA . SER A 1 393 ? 16.107 -12.024 -25.504 1.00 91.25 393 SER A CA 1
ATOM 3078 C C . SER A 1 393 ? 17.213 -11.112 -24.968 1.00 91.25 393 SER A C 1
ATOM 3080 O O . SER A 1 393 ? 17.509 -11.140 -23.775 1.00 91.25 393 SER A O 1
ATOM 3082 N N . TYR A 1 394 ? 17.769 -10.245 -25.817 1.00 91.88 394 TYR A N 1
ATOM 3083 C CA . TYR A 1 394 ? 18.756 -9.243 -25.421 1.00 91.88 394 TYR A CA 1
ATOM 3084 C C . TYR A 1 394 ? 18.199 -8.272 -24.373 1.00 91.88 394 TYR A C 1
ATOM 3086 O O . TYR A 1 394 ? 18.820 -8.056 -23.335 1.00 91.88 394 TYR A O 1
ATOM 3094 N N . THR A 1 395 ? 16.993 -7.744 -24.594 1.00 88.31 395 THR A N 1
ATOM 3095 C CA . THR A 1 395 ? 16.326 -6.834 -23.647 1.00 88.31 395 THR A CA 1
ATOM 3096 C C . THR A 1 395 ? 16.044 -7.514 -22.301 1.00 88.31 395 THR A C 1
ATOM 3098 O O . THR A 1 395 ? 16.285 -6.921 -21.249 1.00 88.31 395 THR A O 1
ATOM 3101 N N . THR A 1 396 ? 15.592 -8.773 -22.307 1.00 89.56 396 THR A N 1
ATOM 3102 C CA . THR A 1 396 ? 15.364 -9.569 -21.089 1.00 89.56 396 THR A CA 1
ATOM 3103 C C . THR A 1 396 ? 16.655 -9.807 -20.305 1.00 89.56 396 THR A C 1
ATOM 3105 O O . THR A 1 396 ? 16.669 -9.684 -19.076 1.00 89.56 396 THR A O 1
ATOM 3108 N N . VAL A 1 397 ? 17.754 -10.111 -20.998 1.00 92.75 397 VAL A N 1
ATOM 3109 C CA . VAL A 1 397 ? 19.064 -10.274 -20.362 1.00 92.75 397 VAL A CA 1
ATOM 3110 C C . VAL A 1 397 ? 19.551 -8.953 -19.774 1.00 92.75 397 VAL A C 1
ATOM 3112 O O . VAL A 1 397 ? 19.961 -8.946 -18.619 1.00 92.75 397 VAL A O 1
ATOM 3115 N N . LEU A 1 398 ? 19.426 -7.823 -20.477 1.00 89.94 398 LEU A N 1
ATOM 3116 C CA . LEU A 1 398 ? 19.791 -6.518 -19.912 1.00 89.94 398 LEU A CA 1
ATOM 3117 C C . LEU A 1 398 ? 18.997 -6.189 -18.641 1.00 89.94 398 LEU A C 1
ATOM 3119 O O . LEU A 1 398 ? 19.593 -5.786 -17.646 1.00 89.94 398 LEU A O 1
ATOM 3123 N N . ALA A 1 399 ? 17.682 -6.432 -18.625 1.00 86.81 399 ALA A N 1
ATOM 3124 C CA . ALA A 1 399 ? 16.870 -6.249 -17.420 1.00 86.81 399 ALA A CA 1
ATOM 3125 C C . ALA A 1 399 ? 17.338 -7.156 -16.263 1.00 86.81 399 ALA A C 1
ATOM 3127 O O . ALA A 1 399 ? 17.371 -6.740 -15.101 1.00 86.81 399 ALA A O 1
ATOM 3128 N N . THR A 1 400 ? 17.759 -8.383 -16.582 1.00 88.81 400 THR A N 1
ATOM 3129 C CA . THR A 1 400 ? 18.359 -9.315 -15.615 1.00 88.81 400 THR A CA 1
ATOM 3130 C C . THR A 1 400 ? 19.684 -8.779 -15.077 1.00 88.81 400 THR A C 1
ATOM 3132 O O . THR A 1 400 ? 19.886 -8.784 -13.864 1.00 88.81 400 THR A O 1
ATOM 3135 N N . ILE A 1 401 ? 20.549 -8.241 -15.939 1.00 91.69 401 ILE A N 1
ATOM 3136 C CA . ILE A 1 401 ? 21.817 -7.611 -15.550 1.00 91.69 401 ILE A CA 1
ATOM 3137 C C . ILE A 1 401 ? 21.569 -6.406 -14.641 1.00 91.69 401 ILE A C 1
ATOM 3139 O O . ILE A 1 401 ? 22.197 -6.298 -13.589 1.00 91.69 401 ILE A O 1
ATOM 3143 N N . THR A 1 402 ? 20.609 -5.539 -14.973 1.00 87.50 402 THR A N 1
ATOM 3144 C CA . THR A 1 402 ? 20.227 -4.405 -14.120 1.00 87.50 402 THR A CA 1
ATOM 3145 C C . THR A 1 402 ? 19.762 -4.875 -12.742 1.00 87.50 402 THR A C 1
ATOM 3147 O O . THR A 1 402 ? 20.179 -4.310 -11.735 1.00 87.50 402 THR A O 1
ATOM 3150 N N . ARG A 1 403 ? 18.963 -5.946 -12.658 1.00 86.44 403 ARG A N 1
ATOM 3151 C CA . ARG A 1 403 ? 18.531 -6.526 -11.374 1.00 86.44 403 ARG A CA 1
ATOM 3152 C C . ARG A 1 403 ? 19.703 -7.103 -10.569 1.00 86.44 403 ARG A C 1
ATOM 3154 O O . ARG A 1 403 ? 19.774 -6.891 -9.361 1.00 86.44 403 ARG A O 1
ATOM 3161 N N . LEU A 1 404 ? 20.631 -7.795 -11.231 1.00 87.75 404 LEU A N 1
ATOM 3162 C CA . LEU A 1 404 ? 21.824 -8.382 -10.607 1.00 87.75 404 LEU A CA 1
ATOM 3163 C C . LEU A 1 404 ? 22.910 -7.350 -10.274 1.00 87.75 404 LEU A C 1
ATOM 3165 O O . LEU A 1 404 ? 23.793 -7.644 -9.468 1.00 87.75 404 LEU A O 1
ATOM 3169 N N . SER A 1 405 ? 22.823 -6.139 -10.834 1.00 87.31 405 SER A N 1
ATOM 3170 C CA . SER A 1 405 ? 23.817 -5.073 -10.672 1.00 87.31 405 SER A CA 1
ATOM 3171 C C . SER A 1 405 ? 24.099 -4.704 -9.220 1.00 87.31 405 SER A C 1
ATOM 3173 O O . SER A 1 405 ? 25.180 -4.204 -8.928 1.00 87.31 405 SER A O 1
ATOM 3175 N N . ARG A 1 406 ? 23.167 -4.956 -8.292 1.00 81.38 406 ARG A N 1
ATOM 3176 C CA . ARG A 1 406 ? 23.380 -4.723 -6.856 1.00 81.38 406 ARG A CA 1
ATOM 3177 C C . ARG A 1 406 ? 24.455 -5.645 -6.272 1.00 81.38 406 ARG A C 1
ATOM 3179 O O . ARG A 1 406 ? 25.240 -5.193 -5.448 1.00 81.38 406 ARG A O 1
ATOM 3186 N N . ARG A 1 407 ? 24.526 -6.897 -6.738 1.00 81.81 407 ARG A N 1
ATOM 3187 C CA . ARG A 1 407 ? 25.427 -7.940 -6.213 1.00 81.81 407 ARG A CA 1
ATOM 3188 C C . ARG A 1 407 ? 26.636 -8.203 -7.109 1.00 81.81 407 ARG A C 1
ATOM 3190 O O . ARG A 1 407 ? 27.709 -8.496 -6.602 1.00 81.81 407 ARG A O 1
ATOM 3197 N N . ILE A 1 408 ? 26.482 -8.089 -8.427 1.00 88.69 408 ILE A N 1
ATOM 3198 C CA . ILE A 1 408 ? 27.524 -8.409 -9.414 1.00 88.69 408 ILE A CA 1
ATOM 3199 C C . ILE A 1 408 ? 27.816 -7.159 -10.254 1.00 88.69 408 ILE A C 1
ATOM 3201 O O . ILE A 1 408 ? 26.924 -6.344 -10.497 1.00 88.69 408 ILE A O 1
ATOM 3205 N N . SER A 1 409 ? 29.071 -6.955 -10.668 1.00 89.56 409 SER A N 1
ATOM 3206 C CA . SER A 1 409 ? 29.414 -5.843 -11.564 1.00 89.56 409 SER A CA 1
ATOM 3207 C C . SER A 1 409 ? 28.655 -5.969 -12.902 1.00 89.56 409 SER A C 1
ATOM 3209 O O . SER A 1 409 ? 28.750 -7.015 -13.552 1.00 89.56 409 SER A O 1
ATOM 3211 N N . PRO A 1 410 ? 27.919 -4.926 -13.342 1.00 90.62 410 PRO A N 1
ATOM 3212 C CA . PRO A 1 410 ? 27.241 -4.921 -14.640 1.00 90.62 410 PRO A CA 1
ATOM 3213 C C . PRO A 1 410 ? 28.194 -5.159 -15.807 1.00 90.62 410 PRO A C 1
ATOM 3215 O O . PRO A 1 410 ? 27.858 -5.910 -16.713 1.00 90.62 410 PRO A O 1
ATOM 3218 N N . ALA A 1 411 ? 29.397 -4.580 -15.756 1.00 90.75 411 ALA A N 1
ATOM 3219 C CA . ALA A 1 411 ? 30.401 -4.733 -16.804 1.00 90.75 411 ALA A CA 1
ATOM 3220 C C . ALA A 1 411 ? 30.840 -6.200 -16.949 1.00 90.75 411 ALA A C 1
ATOM 3222 O O . ALA A 1 411 ? 30.909 -6.730 -18.058 1.00 90.75 411 ALA A O 1
ATOM 3223 N N . VAL A 1 412 ? 31.049 -6.887 -15.819 1.00 93.25 412 VAL A N 1
ATOM 3224 C CA . VAL A 1 412 ? 31.368 -8.321 -15.797 1.00 93.25 412 VAL A CA 1
ATOM 3225 C C . VAL A 1 412 ? 30.219 -9.134 -16.392 1.00 93.25 412 VAL A C 1
ATOM 3227 O O . VAL A 1 412 ? 30.461 -9.950 -17.276 1.00 93.25 412 VAL A O 1
ATOM 3230 N N . LEU A 1 413 ? 28.976 -8.886 -15.965 1.00 93.94 413 LEU A N 1
ATOM 3231 C CA . LEU A 1 413 ? 27.791 -9.577 -16.487 1.00 93.94 413 LEU A CA 1
ATOM 3232 C C . LEU A 1 413 ? 27.577 -9.350 -17.992 1.00 93.94 413 LEU A C 1
ATOM 3234 O O . LEU A 1 413 ? 27.249 -10.294 -18.707 1.00 93.94 413 LEU A O 1
ATOM 3238 N N . GLU A 1 414 ? 27.776 -8.125 -18.483 1.00 92.31 414 GLU A N 1
ATOM 3239 C CA . GLU A 1 414 ? 27.682 -7.812 -19.913 1.00 92.31 414 GLU A CA 1
ATOM 3240 C C . GLU A 1 414 ? 28.741 -8.560 -20.725 1.00 92.31 414 GLU A C 1
ATOM 3242 O O . GLU A 1 414 ? 28.435 -9.067 -21.805 1.00 92.31 414 GLU A O 1
ATOM 3247 N N . LYS A 1 415 ? 29.969 -8.689 -20.203 1.00 92.06 415 LYS A N 1
ATOM 3248 C CA . LYS A 1 415 ? 31.017 -9.480 -20.860 1.00 92.06 415 LYS A CA 1
ATOM 3249 C C . LYS A 1 415 ? 30.677 -10.960 -20.929 1.00 92.06 415 LYS A C 1
ATOM 3251 O O . LYS A 1 415 ? 30.976 -11.580 -21.944 1.00 92.06 415 LYS A O 1
ATOM 3256 N N . MET A 1 416 ? 29.983 -11.513 -19.931 1.00 93.88 416 MET A N 1
ATOM 3257 C CA . MET A 1 416 ? 29.563 -12.921 -19.958 1.00 93.88 416 MET A CA 1
ATOM 3258 C C . MET A 1 416 ? 28.693 -13.274 -21.176 1.00 93.88 416 MET A C 1
ATOM 3260 O O . MET A 1 416 ? 28.689 -14.432 -21.580 1.00 93.88 416 MET A O 1
ATOM 3264 N N . ILE A 1 417 ? 27.988 -12.305 -21.781 1.00 92.31 417 ILE A N 1
ATOM 3265 C CA . ILE A 1 417 ? 27.200 -12.522 -23.010 1.00 92.31 417 ILE A CA 1
ATOM 3266 C C . ILE A 1 417 ? 28.102 -12.957 -24.174 1.00 92.31 417 ILE A C 1
ATOM 3268 O O . ILE A 1 417 ? 27.674 -13.720 -25.031 1.00 92.31 417 ILE A O 1
ATOM 3272 N N . TYR A 1 418 ? 29.344 -12.479 -24.223 1.00 89.25 418 TYR A N 1
ATOM 3273 C CA . TYR A 1 418 ? 30.264 -12.709 -25.341 1.00 89.25 418 TYR A CA 1
ATOM 3274 C C . TYR A 1 418 ? 31.352 -13.743 -25.025 1.00 89.25 418 TYR A C 1
ATOM 3276 O O . TYR A 1 418 ? 32.287 -13.906 -25.804 1.00 89.25 418 TYR A O 1
ATOM 3284 N N . MET A 1 419 ? 31.230 -14.432 -23.890 1.00 89.56 419 MET A N 1
ATOM 3285 C CA . MET A 1 419 ? 32.153 -15.471 -23.440 1.00 89.56 419 MET A CA 1
ATOM 3286 C C . MET A 1 419 ? 31.581 -16.863 -23.708 1.00 89.56 419 MET A C 1
ATOM 3288 O O . MET A 1 419 ? 30.364 -17.055 -23.732 1.00 89.56 419 MET A O 1
ATOM 3292 N N . GLU A 1 420 ? 32.462 -17.856 -23.832 1.00 89.31 420 GLU A N 1
ATOM 3293 C CA . GLU A 1 420 ? 32.036 -19.257 -23.849 1.00 89.31 420 GLU A CA 1
ATOM 3294 C C . GLU A 1 420 ? 31.330 -19.601 -22.518 1.00 89.31 420 GLU A C 1
ATOM 3296 O O . GLU A 1 420 ? 31.863 -19.266 -21.445 1.00 89.31 420 GLU A O 1
ATOM 3301 N N . PRO A 1 421 ? 30.147 -20.251 -22.548 1.00 90.19 421 PRO A N 1
ATOM 3302 C CA . PRO A 1 421 ? 29.426 -20.628 -21.340 1.00 90.19 421 PRO A CA 1
ATOM 3303 C C . PRO A 1 421 ? 30.250 -21.506 -20.393 1.00 90.19 421 PRO A C 1
ATOM 3305 O O . PRO A 1 421 ? 30.926 -22.452 -20.796 1.00 90.19 421 PRO A O 1
ATOM 3308 N N . VAL A 1 422 ? 30.140 -21.226 -19.099 1.00 90.00 422 VAL A N 1
ATOM 3309 C CA . VAL A 1 422 ? 30.808 -21.981 -18.040 1.00 90.00 422 VAL A CA 1
ATOM 3310 C C . VAL A 1 422 ? 30.124 -23.341 -17.879 1.00 90.00 422 VAL A C 1
ATOM 3312 O O . VAL A 1 422 ? 28.912 -23.425 -17.688 1.00 90.00 422 VAL A O 1
ATOM 3315 N N . SER A 1 423 ? 30.909 -24.418 -17.944 1.00 87.44 423 SER A N 1
ATOM 3316 C CA . SER A 1 423 ? 30.426 -25.788 -17.723 1.00 87.44 423 SER A CA 1
ATOM 3317 C C . SER A 1 423 ? 30.362 -26.138 -16.232 1.00 87.44 423 SER A C 1
ATOM 3319 O O . SER A 1 423 ? 31.111 -25.577 -15.434 1.00 87.44 423 SER A O 1
ATOM 3321 N N . GLU A 1 424 ? 29.559 -27.134 -15.840 1.00 84.19 424 GLU A N 1
ATOM 3322 C CA . GLU A 1 424 ? 29.523 -27.614 -14.445 1.00 84.19 424 GLU A CA 1
ATOM 3323 C C . GLU A 1 424 ? 30.897 -28.069 -13.923 1.00 84.19 424 GLU A C 1
ATOM 3325 O O . GLU A 1 424 ? 31.198 -27.906 -12.740 1.00 84.19 424 GLU A O 1
ATOM 3330 N N . ALA A 1 425 ? 31.746 -28.618 -14.798 1.00 83.88 425 ALA A N 1
ATOM 3331 C CA . ALA A 1 425 ? 33.113 -28.991 -14.445 1.00 83.88 425 ALA A CA 1
ATOM 3332 C C . ALA A 1 425 ? 33.969 -27.753 -14.132 1.00 83.88 425 ALA A C 1
ATOM 3334 O O . ALA A 1 425 ? 34.736 -27.756 -13.172 1.00 83.88 425 ALA A O 1
ATOM 3335 N N . THR A 1 426 ? 33.788 -26.673 -14.897 1.00 85.88 426 THR A N 1
ATOM 3336 C CA . THR A 1 426 ? 34.468 -25.388 -14.687 1.00 85.88 426 THR A CA 1
ATOM 3337 C C . THR A 1 426 ? 34.035 -24.723 -13.381 1.00 85.88 426 THR A C 1
ATOM 3339 O O . THR A 1 426 ? 34.873 -24.147 -12.700 1.00 85.88 426 THR A O 1
ATOM 3342 N N . VAL A 1 427 ? 32.755 -24.825 -12.999 1.00 85.25 427 VAL A N 1
ATOM 3343 C CA . VAL A 1 427 ? 32.230 -24.253 -11.741 1.00 85.25 427 VAL A CA 1
ATOM 3344 C C . VAL A 1 427 ? 32.922 -24.852 -10.510 1.00 85.25 427 VAL A C 1
ATOM 3346 O O . VAL A 1 427 ? 33.194 -24.133 -9.551 1.00 85.25 427 VAL A O 1
ATOM 3349 N N . LYS A 1 428 ? 33.224 -26.157 -10.543 1.00 83.75 428 LYS A N 1
ATOM 3350 C CA . LYS A 1 428 ? 33.820 -26.904 -9.420 1.00 83.75 428 LYS A CA 1
ATOM 3351 C C . LYS A 1 428 ? 35.347 -26.818 -9.357 1.00 83.75 428 LYS A C 1
ATOM 3353 O O . LYS A 1 428 ? 35.934 -27.157 -8.334 1.00 83.75 428 LYS A O 1
ATOM 3358 N N . ASP A 1 429 ? 35.997 -26.386 -10.435 1.00 86.56 429 ASP A N 1
ATOM 3359 C CA . ASP A 1 429 ? 37.452 -26.270 -10.517 1.00 86.56 429 ASP A CA 1
ATOM 3360 C C . ASP A 1 429 ? 37.877 -24.800 -10.411 1.00 86.56 429 ASP A C 1
ATOM 3362 O O . ASP A 1 429 ? 37.784 -24.023 -11.367 1.00 86.56 429 ASP A O 1
ATOM 3366 N N . LYS A 1 430 ? 38.410 -24.425 -9.241 1.00 88.75 430 LYS A N 1
ATOM 3367 C CA . LYS A 1 430 ? 38.945 -23.081 -8.978 1.00 88.75 430 LYS A CA 1
ATOM 3368 C C . LYS A 1 430 ? 39.939 -22.632 -10.050 1.00 88.75 430 LYS A C 1
ATOM 3370 O O . LYS A 1 430 ? 39.941 -21.463 -10.434 1.00 88.75 430 LYS A O 1
ATOM 3375 N N . GLY A 1 431 ? 40.805 -23.526 -10.524 1.00 89.56 431 GLY A N 1
ATOM 3376 C CA . GLY A 1 431 ? 41.830 -23.218 -11.515 1.00 89.56 431 GLY A CA 1
ATOM 3377 C C . GLY A 1 431 ? 41.235 -22.865 -12.876 1.00 89.56 431 GLY A C 1
ATOM 3378 O O . GLY A 1 431 ? 41.658 -21.878 -13.483 1.00 89.56 431 GLY A O 1
ATOM 3379 N N . LEU A 1 432 ? 40.241 -23.626 -13.339 1.00 90.06 432 LEU A N 1
ATOM 3380 C CA . LEU A 1 432 ? 39.526 -23.340 -14.586 1.00 90.06 432 LEU A CA 1
ATOM 3381 C C . LEU A 1 432 ? 38.693 -22.059 -14.474 1.00 90.06 432 LEU A C 1
ATOM 3383 O O . LEU A 1 432 ? 38.774 -21.206 -15.359 1.00 90.06 432 LEU A O 1
ATOM 3387 N N . LEU A 1 433 ? 37.968 -21.878 -13.368 1.00 91.06 433 LEU A N 1
ATOM 3388 C CA . LEU A 1 433 ? 37.149 -20.688 -13.143 1.00 91.06 433 LEU A CA 1
ATOM 3389 C C . LEU A 1 433 ? 38.002 -19.412 -13.055 1.00 91.06 433 LEU A C 1
ATOM 3391 O O . LEU A 1 433 ? 37.665 -18.392 -13.651 1.00 91.06 433 LEU A O 1
ATOM 3395 N N . THR A 1 434 ? 39.165 -19.487 -12.397 1.00 93.81 434 THR A N 1
ATOM 3396 C CA . THR A 1 434 ? 40.129 -18.373 -12.339 1.00 93.81 434 THR A CA 1
ATOM 3397 C C . THR A 1 434 ? 40.624 -17.983 -13.732 1.00 93.81 434 THR A C 1
ATOM 3399 O O . THR A 1 434 ? 40.772 -16.797 -14.018 1.00 93.81 434 THR A O 1
ATOM 3402 N N . ARG A 1 435 ? 40.895 -18.951 -14.620 1.00 93.88 435 ARG A N 1
ATOM 3403 C CA . ARG A 1 435 ? 41.320 -18.647 -16.000 1.00 93.88 435 ARG A CA 1
ATOM 3404 C C . ARG A 1 435 ? 40.216 -17.945 -16.783 1.00 93.88 435 ARG A C 1
ATOM 3406 O O . ARG A 1 435 ? 40.509 -16.966 -17.458 1.00 93.88 435 ARG A O 1
ATOM 3413 N N . TRP A 1 436 ? 38.975 -18.405 -16.641 1.00 94.81 436 TRP A N 1
ATOM 3414 C CA . TRP A 1 436 ? 37.820 -17.802 -17.305 1.00 94.81 436 TRP A CA 1
ATOM 3415 C C . TRP A 1 436 ? 37.599 -16.345 -16.863 1.00 94.81 436 TRP A C 1
ATOM 3417 O O . TRP A 1 436 ? 37.439 -15.459 -17.698 1.00 94.81 436 TRP A O 1
ATOM 3427 N N . PHE A 1 437 ? 37.702 -16.049 -15.562 1.00 95.12 437 PHE A N 1
ATOM 3428 C CA . PHE A 1 437 ? 37.597 -14.668 -15.075 1.00 95.12 437 PHE A CA 1
ATOM 3429 C C . PHE A 1 437 ? 38.788 -13.782 -15.446 1.00 95.12 437 PHE A C 1
ATOM 3431 O O . PHE A 1 437 ? 38.594 -12.590 -15.676 1.00 95.12 437 PHE A O 1
ATOM 3438 N N . LYS A 1 438 ? 40.001 -14.338 -15.568 1.00 94.44 438 LYS A N 1
ATOM 3439 C CA . LYS A 1 438 ? 41.155 -13.585 -16.087 1.00 94.44 438 LYS A CA 1
ATOM 3440 C C . LYS A 1 438 ? 40.941 -13.113 -17.521 1.00 94.44 438 LYS A C 1
ATOM 3442 O O . LYS A 1 438 ? 41.391 -12.027 -17.866 1.00 94.44 438 LYS A O 1
ATOM 3447 N N . GLU A 1 439 ? 40.262 -13.904 -18.347 1.00 94.31 439 GLU A N 1
ATOM 3448 C CA . GLU A 1 439 ? 39.912 -13.494 -19.707 1.00 94.31 439 GLU A CA 1
ATOM 3449 C C . GLU A 1 439 ? 38.920 -12.322 -19.698 1.00 94.31 439 GLU A C 1
ATOM 3451 O O . GLU A 1 439 ? 39.139 -11.330 -20.394 1.00 94.31 439 GLU A O 1
ATOM 3456 N N . ILE A 1 440 ? 37.898 -12.366 -18.834 1.00 93.81 440 ILE A N 1
ATOM 3457 C CA . ILE A 1 440 ? 36.980 -11.232 -18.639 1.00 93.81 440 ILE A CA 1
ATOM 3458 C C . ILE A 1 440 ? 37.729 -9.985 -18.153 1.00 93.81 440 ILE A C 1
ATOM 3460 O O . ILE A 1 440 ? 37.517 -8.902 -18.694 1.00 93.81 440 ILE A O 1
ATOM 3464 N N . GLU A 1 441 ? 38.615 -10.119 -17.164 1.00 94.06 441 GLU A N 1
ATOM 3465 C CA . GLU A 1 441 ? 39.414 -9.006 -16.632 1.00 94.06 441 GLU A CA 1
ATOM 3466 C C . GLU A 1 441 ? 40.272 -8.346 -17.724 1.00 94.06 441 GLU A C 1
ATOM 3468 O O . GLU A 1 441 ? 40.326 -7.116 -17.813 1.00 94.06 441 GLU A O 1
ATOM 3473 N N . GLN A 1 442 ? 40.894 -9.149 -18.595 1.00 92.62 442 GLN A N 1
ATOM 3474 C CA . GLN A 1 442 ? 41.678 -8.660 -19.732 1.00 92.62 442 GLN A CA 1
ATOM 3475 C C . GLN A 1 442 ? 40.811 -7.921 -20.753 1.00 92.62 442 GLN A C 1
ATOM 3477 O O . GLN A 1 442 ? 41.187 -6.834 -21.190 1.00 92.62 442 GLN A O 1
ATOM 3482 N N . GLN A 1 443 ? 39.646 -8.472 -21.111 1.00 90.62 443 GLN A N 1
ATOM 3483 C CA . GLN A 1 443 ? 38.729 -7.826 -22.052 1.00 90.62 443 GLN A CA 1
ATOM 3484 C C . GLN A 1 443 ? 38.162 -6.513 -21.497 1.00 90.62 443 GLN A C 1
ATOM 3486 O O . GLN A 1 443 ? 38.081 -5.533 -22.227 1.00 90.62 443 GLN A O 1
ATOM 3491 N N . LEU A 1 444 ? 37.790 -6.467 -20.214 1.00 90.69 444 LEU A N 1
ATOM 3492 C CA . LEU A 1 444 ? 37.304 -5.243 -19.569 1.00 90.69 444 LEU A CA 1
ATOM 3493 C C . LEU A 1 444 ? 38.380 -4.157 -19.515 1.00 90.69 444 LEU A C 1
ATOM 3495 O O . LEU A 1 444 ? 38.109 -3.002 -19.825 1.00 90.69 444 LEU A O 1
ATOM 3499 N N . SER A 1 445 ? 39.610 -4.538 -19.170 1.00 88.50 445 SER A N 1
ATOM 3500 C CA . SER A 1 445 ? 40.737 -3.600 -19.112 1.00 88.50 445 SER A CA 1
ATOM 3501 C C . SER A 1 445 ? 41.141 -3.071 -20.494 1.00 88.50 445 SER A C 1
ATOM 3503 O O . SER A 1 445 ? 41.748 -2.007 -20.588 1.00 88.50 445 SER A O 1
ATOM 3505 N N . ALA A 1 446 ? 40.832 -3.807 -21.567 1.00 88.50 446 ALA A N 1
ATOM 3506 C CA . ALA A 1 446 ? 41.064 -3.370 -22.941 1.00 88.50 446 ALA A CA 1
ATOM 3507 C C . ALA A 1 446 ? 39.983 -2.401 -23.454 1.00 88.50 446 ALA A C 1
ATOM 3509 O O . ALA A 1 446 ? 40.288 -1.564 -24.303 1.00 88.50 446 ALA A O 1
ATOM 3510 N N . ASP A 1 447 ? 38.749 -2.502 -22.948 1.00 85.62 447 ASP A N 1
ATOM 3511 C CA . ASP A 1 447 ? 37.638 -1.628 -23.342 1.00 85.62 447 ASP A CA 1
ATOM 3512 C C . ASP A 1 447 ? 37.818 -0.188 -22.827 1.00 85.62 447 ASP A C 1
ATOM 3514 O O . ASP A 1 447 ? 37.530 0.762 -23.556 1.00 85.62 447 ASP A O 1
ATOM 3518 N N . ASP A 1 448 ? 38.294 -0.016 -21.587 1.00 84.00 448 ASP A N 1
ATOM 3519 C CA . ASP A 1 448 ? 38.498 1.297 -20.967 1.00 84.00 448 ASP A CA 1
ATOM 3520 C C . ASP A 1 448 ? 39.752 1.320 -20.079 1.00 84.00 448 ASP A C 1
ATOM 3522 O O . ASP A 1 448 ? 39.785 0.774 -18.977 1.00 84.00 448 ASP A O 1
ATOM 3526 N N . LEU A 1 449 ? 40.786 2.026 -20.544 1.00 84.06 449 LEU A N 1
ATOM 3527 C CA . LEU A 1 449 ? 42.066 2.161 -19.840 1.00 84.06 449 LEU A CA 1
ATOM 3528 C C . LEU A 1 449 ? 41.978 3.009 -18.557 1.00 84.06 449 LEU A C 1
ATOM 3530 O O . LEU A 1 449 ? 42.934 3.037 -17.778 1.00 84.06 449 LEU A O 1
ATOM 3534 N N . SER A 1 450 ? 40.879 3.741 -18.346 1.00 85.75 450 SER A N 1
ATOM 3535 C CA . SER A 1 450 ? 40.682 4.597 -17.171 1.00 85.75 450 SER A CA 1
ATOM 3536 C C . SER A 1 450 ? 40.171 3.839 -15.942 1.00 85.75 450 SER A C 1
ATOM 3538 O O . SER A 1 450 ? 40.325 4.329 -14.817 1.00 85.75 450 SER A O 1
ATOM 3540 N N . ILE A 1 451 ? 39.629 2.633 -16.137 1.00 86.69 451 ILE A N 1
ATOM 3541 C CA . ILE A 1 451 ? 39.070 1.785 -15.084 1.00 86.69 451 ILE A CA 1
ATOM 3542 C C . ILE A 1 451 ? 39.970 0.565 -14.902 1.00 86.69 451 ILE A C 1
ATOM 3544 O O . ILE A 1 451 ? 40.329 -0.120 -15.856 1.00 86.69 451 ILE A O 1
ATOM 3548 N N . ARG A 1 452 ? 40.348 0.266 -13.654 1.00 89.38 452 ARG A N 1
ATOM 3549 C CA . ARG A 1 452 ? 41.091 -0.965 -13.343 1.00 89.38 452 ARG A CA 1
ATOM 3550 C C . ARG A 1 452 ? 40.161 -2.004 -12.744 1.00 89.38 452 ARG A C 1
ATOM 3552 O O . ARG A 1 452 ? 39.595 -1.773 -11.678 1.00 89.38 452 ARG A O 1
ATOM 3559 N N . TYR A 1 453 ? 40.077 -3.153 -13.402 1.00 92.12 453 TYR A N 1
ATOM 3560 C CA . TYR A 1 453 ? 39.363 -4.321 -12.906 1.00 92.12 453 TYR A CA 1
ATOM 3561 C C . TYR A 1 453 ? 40.338 -5.306 -12.266 1.00 92.12 453 TYR A C 1
ATOM 3563 O O . TYR A 1 453 ? 41.459 -5.482 -12.737 1.00 92.12 453 TYR A O 1
ATOM 3571 N N . ARG A 1 454 ? 39.905 -5.948 -11.184 1.00 93.19 454 ARG A N 1
ATOM 3572 C CA . ARG A 1 454 ? 40.568 -7.112 -10.596 1.00 93.19 454 ARG A CA 1
ATOM 3573 C C . ARG A 1 454 ? 39.511 -8.128 -10.210 1.00 93.19 454 ARG A C 1
ATOM 3575 O O . ARG A 1 454 ? 38.565 -7.765 -9.509 1.00 93.19 454 ARG A O 1
ATOM 3582 N N . ILE A 1 455 ? 39.667 -9.372 -10.651 1.00 94.62 455 ILE A N 1
ATOM 3583 C CA . ILE A 1 455 ? 38.736 -10.449 -10.318 1.00 94.62 455 ILE A CA 1
ATOM 3584 C C . ILE A 1 455 ? 39.487 -11.580 -9.620 1.00 94.62 455 ILE A C 1
ATOM 3586 O O . ILE A 1 455 ? 40.350 -12.237 -10.203 1.00 94.62 455 ILE A O 1
ATOM 3590 N N . GLU A 1 456 ? 39.146 -11.823 -8.358 1.00 93.81 456 GLU A N 1
ATOM 3591 C CA . GLU A 1 456 ? 39.756 -12.867 -7.540 1.00 93.81 456 GLU A CA 1
ATOM 3592 C C . GLU A 1 456 ? 38.759 -13.998 -7.284 1.00 93.81 456 GLU A C 1
ATOM 3594 O O . GLU A 1 456 ? 37.601 -13.772 -6.941 1.00 93.81 456 GLU A O 1
ATOM 3599 N N . VAL A 1 457 ? 39.220 -15.239 -7.462 1.00 92.94 457 VAL A N 1
ATOM 3600 C CA . VAL A 1 457 ? 38.434 -16.445 -7.187 1.00 92.94 457 VAL A CA 1
ATOM 3601 C C . VAL A 1 457 ? 39.047 -17.153 -5.986 1.00 92.94 457 VAL A C 1
ATOM 3603 O O . VAL A 1 457 ? 40.197 -17.606 -6.023 1.00 92.94 457 VAL A O 1
ATOM 3606 N N . THR A 1 458 ? 38.275 -17.268 -4.915 1.00 90.25 458 THR A N 1
ATOM 3607 C CA . THR A 1 458 ? 38.665 -17.929 -3.669 1.00 90.25 458 THR A CA 1
ATOM 3608 C C . THR A 1 458 ? 37.785 -19.152 -3.420 1.00 90.25 458 THR A C 1
ATOM 3610 O O . THR A 1 458 ? 36.699 -19.290 -3.973 1.00 90.25 458 THR A O 1
ATOM 3613 N N . GLN A 1 459 ? 38.290 -20.098 -2.634 1.00 85.38 459 GLN A N 1
ATOM 3614 C CA . GLN A 1 459 ? 37.572 -21.309 -2.243 1.00 85.38 459 GLN A CA 1
ATOM 3615 C C . GLN A 1 459 ? 37.921 -21.556 -0.779 1.00 85.38 459 GLN A C 1
ATOM 3617 O O . GLN A 1 459 ? 39.107 -21.626 -0.443 1.00 85.38 459 GLN A O 1
ATOM 3622 N N . GLU A 1 460 ? 36.912 -21.608 0.085 1.00 77.06 460 GLU A N 1
ATOM 3623 C CA . GLU A 1 460 ? 37.096 -21.822 1.520 1.00 77.06 460 GLU A CA 1
ATOM 3624 C C . GLU A 1 460 ? 36.981 -23.313 1.862 1.00 77.06 460 GLU A C 1
ATOM 3626 O O . GLU A 1 460 ? 35.970 -23.957 1.575 1.00 77.06 460 GLU A O 1
ATOM 3631 N N . GLY A 1 461 ? 38.020 -23.863 2.498 1.00 71.25 461 GLY A N 1
ATOM 3632 C CA . GLY A 1 461 ? 38.035 -25.246 2.987 1.00 71.25 461 GLY A CA 1
ATOM 3633 C C . GLY A 1 461 ? 37.798 -26.297 1.893 1.00 71.25 461 GLY A C 1
ATOM 3634 O O . GLY A 1 461 ? 38.355 -26.205 0.802 1.00 71.25 461 GLY A O 1
ATOM 3635 N N . GLU A 1 462 ? 36.970 -27.300 2.200 1.00 66.31 462 GLU A N 1
ATOM 3636 C CA . GLU A 1 462 ? 36.551 -28.375 1.279 1.00 66.31 462 GLU A CA 1
ATOM 3637 C C . GLU A 1 462 ? 35.247 -28.044 0.515 1.00 66.31 462 GLU A C 1
ATOM 3639 O O . GLU A 1 462 ? 34.608 -28.932 -0.047 1.00 66.31 462 GLU A O 1
ATOM 3644 N N . SER A 1 463 ? 34.805 -26.777 0.499 1.00 68.44 463 SER A N 1
ATOM 3645 C CA . SER A 1 463 ? 33.583 -26.383 -0.215 1.00 68.44 463 SER A CA 1
ATOM 3646 C C . SER A 1 463 ? 33.719 -26.622 -1.720 1.00 68.44 463 SER A C 1
ATOM 3648 O O . SER A 1 463 ? 34.699 -26.207 -2.331 1.00 68.44 463 SER A O 1
ATOM 3650 N N . ASN A 1 464 ? 32.697 -27.210 -2.351 1.00 70.12 464 ASN A N 1
ATOM 3651 C CA . ASN A 1 464 ? 32.624 -27.345 -3.813 1.00 70.12 464 ASN A CA 1
ATOM 3652 C C . ASN A 1 464 ? 32.323 -26.019 -4.537 1.00 70.12 464 ASN A C 1
ATOM 3654 O O . ASN A 1 464 ? 32.302 -25.995 -5.767 1.00 70.12 464 ASN A O 1
ATOM 3658 N N . TYR A 1 465 ? 32.063 -24.938 -3.797 1.00 76.62 465 TYR A N 1
ATOM 3659 C CA . TYR A 1 465 ? 31.723 -23.631 -4.347 1.00 76.62 465 TYR A CA 1
ATOM 3660 C C . TYR A 1 465 ? 32.860 -22.632 -4.134 1.00 76.62 465 TYR A C 1
ATOM 3662 O O . TYR A 1 465 ? 33.365 -22.463 -3.024 1.00 76.62 465 TYR A O 1
ATOM 3670 N N . CYS A 1 466 ? 33.226 -21.941 -5.211 1.00 85.50 466 CYS A N 1
ATOM 3671 C CA . CYS A 1 466 ? 34.120 -20.792 -5.175 1.00 85.50 466 CYS A CA 1
ATOM 3672 C C . CYS A 1 466 ? 33.343 -19.496 -4.900 1.00 85.50 466 CYS A C 1
ATOM 3674 O O . CYS A 1 466 ? 32.192 -19.356 -5.324 1.00 85.50 466 CYS A O 1
ATOM 3676 N N . THR A 1 467 ? 34.012 -18.535 -4.272 1.00 88.94 467 THR A N 1
ATOM 3677 C CA . THR A 1 467 ? 33.581 -17.141 -4.148 1.00 88.94 467 THR A CA 1
ATOM 3678 C C . THR A 1 467 ? 34.347 -16.303 -5.164 1.00 88.94 467 THR A C 1
ATOM 3680 O O . THR A 1 467 ? 35.556 -16.463 -5.329 1.00 88.94 467 THR A O 1
ATOM 3683 N N . ILE A 1 468 ? 33.636 -15.429 -5.868 1.00 92.88 468 ILE A N 1
ATOM 3684 C CA . ILE A 1 468 ? 34.182 -14.519 -6.866 1.00 92.88 468 ILE A CA 1
ATOM 3685 C C . ILE A 1 468 ? 34.069 -13.109 -6.307 1.00 92.88 468 ILE A C 1
ATOM 3687 O O . ILE A 1 468 ? 32.967 -12.655 -5.997 1.00 92.88 468 ILE A O 1
ATOM 3691 N N . GLU A 1 469 ? 35.193 -12.411 -6.214 1.00 92.50 469 GLU A N 1
ATOM 3692 C CA . GLU A 1 469 ? 35.258 -11.004 -5.839 1.00 92.50 469 GLU A CA 1
ATOM 3693 C C . GLU A 1 469 ? 35.696 -10.168 -7.042 1.00 92.50 469 GLU A C 1
ATOM 3695 O O . GLU A 1 469 ? 36.740 -10.408 -7.644 1.00 92.50 469 GLU A O 1
ATOM 3700 N N . THR A 1 470 ? 34.887 -9.177 -7.402 1.00 91.81 470 THR A N 1
ATOM 3701 C CA . THR A 1 470 ? 35.173 -8.214 -8.464 1.00 91.81 470 THR A CA 1
ATOM 3702 C C . THR A 1 470 ? 35.451 -6.857 -7.834 1.00 91.81 470 THR A C 1
ATOM 3704 O O . THR A 1 470 ? 34.573 -6.294 -7.177 1.00 91.81 470 THR A O 1
ATOM 3707 N N . THR A 1 471 ? 36.647 -6.325 -8.059 1.00 92.19 471 THR A N 1
ATOM 3708 C CA . THR A 1 471 ? 37.048 -4.974 -7.664 1.00 92.19 471 THR A CA 1
ATOM 3709 C C . THR A 1 471 ? 37.149 -4.091 -8.901 1.00 92.19 471 THR A C 1
ATOM 3711 O O . THR A 1 471 ? 37.910 -4.385 -9.821 1.00 92.19 471 THR A O 1
ATOM 3714 N N . GLU A 1 472 ? 36.402 -2.994 -8.906 1.00 90.81 472 GLU A N 1
ATOM 3715 C CA . GLU A 1 472 ? 36.422 -1.959 -9.939 1.00 90.81 472 GLU A CA 1
ATOM 3716 C C . GLU A 1 472 ? 36.998 -0.671 -9.345 1.00 90.81 472 GLU A C 1
ATOM 3718 O O . GLU A 1 472 ? 36.502 -0.178 -8.334 1.00 90.81 472 GLU A O 1
ATOM 3723 N N . ILE A 1 473 ? 38.077 -0.141 -9.923 1.00 88.31 473 ILE A N 1
ATOM 3724 C CA . ILE A 1 473 ? 38.757 1.057 -9.420 1.00 88.31 473 ILE A CA 1
ATOM 3725 C C . ILE A 1 473 ? 38.593 2.184 -10.433 1.00 88.31 473 ILE A C 1
ATOM 3727 O O . ILE A 1 473 ? 39.277 2.204 -11.460 1.00 88.31 473 ILE A O 1
ATOM 3731 N N . THR A 1 474 ? 37.767 3.164 -10.073 1.00 86.88 474 THR A N 1
ATOM 3732 C CA . THR A 1 474 ? 37.516 4.374 -10.867 1.00 86.88 474 THR A CA 1
ATOM 3733 C C . THR A 1 474 ? 37.967 5.586 -10.058 1.00 86.88 474 THR A C 1
ATOM 3735 O O . THR A 1 474 ? 37.591 5.739 -8.898 1.00 86.88 474 THR A O 1
ATOM 3738 N N . HIS A 1 475 ? 38.835 6.431 -10.625 1.00 82.38 475 HIS A N 1
ATOM 3739 C CA . HIS A 1 475 ? 39.410 7.601 -9.932 1.00 82.38 475 HIS A CA 1
ATOM 3740 C C . HIS A 1 475 ? 39.979 7.301 -8.525 1.00 82.38 475 HIS A C 1
ATOM 3742 O O . HIS A 1 475 ? 39.837 8.099 -7.601 1.00 82.38 475 HIS A O 1
ATOM 3748 N N . SER A 1 476 ? 40.638 6.147 -8.361 1.00 80.38 476 SER A N 1
ATOM 3749 C CA . SER A 1 476 ? 41.214 5.662 -7.090 1.00 80.38 476 SER A CA 1
ATOM 3750 C C . SER A 1 476 ? 40.206 5.281 -5.996 1.00 80.38 476 SER A C 1
ATOM 3752 O O . SER A 1 476 ? 40.625 4.979 -4.880 1.00 80.38 476 SER A O 1
ATOM 3754 N N . VAL A 1 477 ? 38.907 5.236 -6.301 1.00 83.31 477 VAL A N 1
ATOM 3755 C CA . VAL A 1 477 ? 37.876 4.709 -5.400 1.00 83.31 477 VAL A CA 1
ATOM 3756 C C . VAL A 1 477 ? 37.586 3.254 -5.788 1.00 83.31 477 VAL A C 1
ATOM 3758 O O . VAL A 1 477 ? 37.123 3.019 -6.905 1.00 83.31 477 VAL A O 1
ATOM 3761 N N . PRO A 1 478 ? 37.885 2.268 -4.920 1.00 86.06 478 PRO A N 1
ATOM 3762 C CA . PRO A 1 478 ? 37.567 0.873 -5.186 1.00 86.06 478 PRO A CA 1
ATOM 3763 C C . PRO A 1 478 ? 36.100 0.579 -4.858 1.00 86.06 478 PRO A C 1
ATOM 3765 O O . PRO A 1 478 ? 35.614 0.892 -3.771 1.00 86.06 478 PRO A O 1
ATOM 3768 N N . MET A 1 479 ? 35.412 -0.079 -5.782 1.00 85.88 479 MET A N 1
ATOM 3769 C CA . MET A 1 479 ? 34.089 -0.651 -5.586 1.00 85.88 479 MET A CA 1
ATOM 3770 C C . MET A 1 479 ? 34.206 -2.171 -5.650 1.00 85.88 479 MET A C 1
ATOM 3772 O O . MET A 1 479 ? 34.576 -2.731 -6.681 1.00 85.88 479 MET A O 1
ATOM 3776 N N . VAL A 1 480 ? 33.913 -2.832 -4.533 1.00 87.75 480 VAL A N 1
ATOM 3777 C CA . VAL A 1 480 ? 34.049 -4.285 -4.392 1.00 87.75 480 VAL A CA 1
ATOM 3778 C C . VAL A 1 480 ? 32.667 -4.923 -4.372 1.00 87.75 480 VAL A C 1
ATOM 3780 O O . VAL A 1 480 ? 31.758 -4.443 -3.694 1.00 87.75 480 VAL A O 1
ATOM 3783 N N . LYS A 1 481 ? 32.510 -6.004 -5.131 1.00 88.25 481 LYS A N 1
ATOM 3784 C CA . LYS A 1 481 ? 31.298 -6.826 -5.198 1.00 88.25 481 LYS A CA 1
ATOM 3785 C C . LYS A 1 481 ? 31.677 -8.295 -5.171 1.00 88.25 481 LYS A C 1
ATOM 3787 O O . LYS A 1 481 ? 32.677 -8.666 -5.778 1.00 88.25 481 LYS A O 1
ATOM 3792 N N . SER A 1 482 ? 30.871 -9.128 -4.519 1.00 87.75 482 SER A N 1
ATOM 3793 C CA . SER A 1 482 ? 31.136 -10.561 -4.428 1.00 87.75 482 SER A CA 1
ATOM 3794 C C . SER A 1 482 ? 29.892 -11.419 -4.649 1.00 87.75 482 SER A C 1
ATOM 3796 O O . SER A 1 482 ? 28.760 -11.051 -4.318 1.00 87.75 482 SER A O 1
ATOM 3798 N N . PHE A 1 483 ? 30.100 -12.587 -5.250 1.00 90.69 483 PHE A N 1
ATOM 3799 C CA . PHE A 1 483 ? 29.058 -13.577 -5.499 1.00 90.69 483 PHE A CA 1
ATOM 3800 C C . PHE A 1 483 ? 29.637 -14.993 -5.524 1.00 90.69 483 PHE A C 1
ATOM 3802 O O . PHE A 1 483 ? 30.839 -15.183 -5.697 1.00 90.69 483 PHE A O 1
ATOM 3809 N N . GLY A 1 484 ? 28.784 -15.991 -5.311 1.00 89.38 484 GLY A N 1
ATOM 3810 C CA . GLY A 1 484 ? 29.190 -17.391 -5.310 1.00 89.38 484 GLY A CA 1
ATOM 3811 C C . GLY A 1 484 ? 29.096 -18.028 -6.696 1.00 89.38 484 GLY A C 1
ATOM 3812 O O . GLY A 1 484 ? 28.366 -17.577 -7.580 1.00 89.38 484 GLY A O 1
ATOM 3813 N N . SER A 1 485 ? 29.855 -19.102 -6.883 1.00 88.56 485 SER A N 1
ATOM 3814 C CA . SER A 1 485 ? 29.856 -19.922 -8.102 1.00 88.56 485 SER A CA 1
ATOM 3815 C C . SER A 1 485 ? 28.535 -20.675 -8.354 1.00 88.56 485 SER A C 1
ATOM 3817 O O . SER A 1 485 ? 28.283 -21.108 -9.476 1.00 88.56 485 SER A O 1
ATOM 3819 N N . ASP A 1 486 ? 27.643 -20.752 -7.363 1.00 84.88 486 ASP A N 1
ATOM 3820 C CA . ASP A 1 486 ? 26.252 -21.201 -7.504 1.00 84.88 486 ASP A CA 1
ATOM 3821 C C . ASP A 1 486 ? 25.452 -20.345 -8.504 1.00 84.88 486 ASP A C 1
ATOM 3823 O O . ASP A 1 486 ? 24.532 -20.847 -9.151 1.00 84.88 486 ASP A O 1
ATOM 3827 N N . PHE A 1 487 ? 25.862 -19.089 -8.726 1.00 90.00 487 PHE A N 1
ATOM 3828 C CA . PHE A 1 487 ? 25.301 -18.225 -9.766 1.00 90.00 487 PHE A CA 1
ATOM 3829 C C . PHE A 1 487 ? 25.285 -18.895 -11.148 1.00 90.00 487 PHE A C 1
ATOM 3831 O O . PHE A 1 487 ? 24.314 -18.745 -11.887 1.00 90.00 487 PHE A O 1
ATOM 3838 N N . PHE A 1 488 ? 26.305 -19.683 -11.494 1.00 90.75 488 PHE A N 1
ATOM 3839 C CA . PHE A 1 488 ? 26.383 -20.361 -12.793 1.00 90.75 488 PHE A CA 1
ATOM 3840 C C . PHE A 1 488 ? 25.342 -21.481 -12.964 1.00 90.75 488 PHE A C 1
ATOM 3842 O O . PHE A 1 488 ? 25.094 -21.929 -14.082 1.00 90.75 488 PHE A O 1
ATOM 3849 N N . LEU A 1 489 ? 24.696 -21.910 -11.876 1.00 86.00 489 LEU A N 1
ATOM 3850 C CA . LEU A 1 489 ? 23.600 -22.882 -11.886 1.00 86.00 489 LEU A CA 1
ATOM 3851 C C . LEU A 1 489 ? 22.217 -22.207 -11.957 1.00 86.00 489 LEU A C 1
ATOM 3853 O O . LEU A 1 489 ? 21.209 -22.882 -12.185 1.00 86.00 489 LEU A O 1
ATOM 3857 N N . SER A 1 490 ? 22.162 -20.884 -11.780 1.00 89.44 490 SER A N 1
ATOM 3858 C CA . SER A 1 490 ? 20.922 -20.105 -11.738 1.00 89.44 490 SER A CA 1
ATOM 3859 C C . SER A 1 490 ? 20.217 -20.008 -13.097 1.00 89.44 490 SER A C 1
ATOM 3861 O O . SER A 1 490 ? 20.820 -20.146 -14.169 1.00 89.44 490 SER A O 1
ATOM 3863 N N . ALA A 1 491 ? 18.911 -19.723 -13.059 1.00 89.50 491 ALA A N 1
ATOM 3864 C CA . ALA A 1 491 ? 18.132 -19.434 -14.262 1.00 89.50 491 ALA A CA 1
ATOM 3865 C C . ALA A 1 491 ? 18.613 -18.142 -14.947 1.00 89.50 491 ALA A C 1
ATOM 3867 O O . ALA A 1 491 ? 18.620 -18.052 -16.176 1.00 89.50 491 ALA A O 1
ATOM 3868 N N . GLU A 1 492 ? 19.065 -17.166 -14.158 1.00 90.94 492 GLU A N 1
ATOM 3869 C CA . GLU A 1 492 ? 19.628 -15.910 -14.635 1.00 90.94 492 GLU A CA 1
ATOM 3870 C C . GLU A 1 492 ? 20.858 -16.141 -15.515 1.00 90.94 492 GLU A C 1
ATOM 3872 O O . GLU A 1 492 ? 20.875 -15.683 -16.660 1.00 90.94 492 GLU A O 1
ATOM 3877 N N . TYR A 1 493 ? 21.854 -16.895 -15.037 1.00 93.31 493 TYR A N 1
ATOM 3878 C CA . TYR A 1 493 ? 23.044 -17.190 -15.839 1.00 93.31 493 TYR A CA 1
ATOM 3879 C C . TYR A 1 493 ? 22.705 -18.006 -17.089 1.00 93.31 493 TYR A C 1
ATOM 3881 O O . TYR A 1 493 ? 23.218 -17.721 -18.171 1.00 93.31 493 TYR A O 1
ATOM 3889 N N . ARG A 1 494 ? 21.785 -18.975 -16.977 1.00 91.75 494 ARG A N 1
ATOM 3890 C CA . ARG A 1 494 ? 21.334 -19.765 -18.131 1.00 91.75 494 ARG A CA 1
ATOM 3891 C C . ARG A 1 494 ? 20.786 -18.876 -19.248 1.00 91.75 494 ARG A C 1
ATOM 3893 O O . ARG A 1 494 ? 21.140 -19.091 -20.403 1.00 91.75 494 ARG A O 1
ATOM 3900 N N . SER A 1 495 ? 19.998 -17.854 -18.905 1.00 92.75 495 SER A N 1
ATOM 3901 C CA . SER A 1 495 ? 19.471 -16.896 -19.886 1.00 92.75 495 SER A CA 1
ATOM 3902 C C . SER A 1 495 ? 20.575 -16.075 -20.571 1.00 92.75 495 SER A C 1
ATOM 3904 O O . SER A 1 495 ? 20.534 -15.881 -21.786 1.00 92.75 495 SER A O 1
ATOM 3906 N N . ILE A 1 496 ? 21.605 -15.664 -19.819 1.00 94.12 496 ILE A N 1
ATOM 3907 C CA . ILE A 1 496 ? 22.780 -14.949 -20.345 1.00 94.12 496 ILE A CA 1
ATOM 3908 C C . ILE A 1 496 ? 23.552 -15.851 -21.316 1.00 94.12 496 ILE A C 1
ATOM 3910 O O . ILE A 1 496 ? 23.856 -15.440 -22.434 1.00 94.12 496 ILE A O 1
ATOM 3914 N N . ALA A 1 497 ? 23.816 -17.100 -20.926 1.00 93.19 497 ALA A N 1
ATOM 3915 C CA . ALA A 1 497 ? 24.542 -18.072 -21.739 1.00 93.19 497 ALA A CA 1
ATOM 3916 C C . ALA A 1 497 ? 23.764 -18.526 -22.990 1.00 93.19 497 ALA A C 1
ATOM 3918 O O . ALA A 1 497 ? 24.362 -18.837 -24.020 1.00 93.19 497 ALA A O 1
ATOM 3919 N N . GLU A 1 498 ? 22.433 -18.609 -22.927 1.00 92.56 498 GLU A N 1
ATOM 3920 C CA . GLU A 1 498 ? 21.579 -18.887 -24.091 1.00 92.56 498 GLU A CA 1
ATOM 3921 C C . GLU A 1 498 ? 21.635 -17.761 -25.119 1.00 92.56 498 GLU A C 1
ATOM 3923 O O . GLU A 1 498 ? 21.828 -18.035 -26.304 1.00 92.56 498 GLU A O 1
ATOM 3928 N N . LEU A 1 499 ? 21.530 -16.508 -24.671 1.00 93.50 499 LEU A N 1
ATOM 3929 C CA . LEU A 1 499 ? 21.709 -15.351 -25.542 1.00 93.50 499 LEU A CA 1
ATOM 3930 C C . LEU A 1 499 ? 23.121 -15.326 -26.135 1.00 93.50 499 LEU A C 1
ATOM 3932 O O . LEU A 1 499 ? 23.269 -15.145 -27.341 1.00 93.50 499 LEU A O 1
ATOM 3936 N N . GLY A 1 500 ? 24.150 -15.555 -25.316 1.00 91.94 500 GLY A N 1
ATOM 3937 C CA . GLY A 1 500 ? 25.532 -15.580 -25.786 1.00 91.94 500 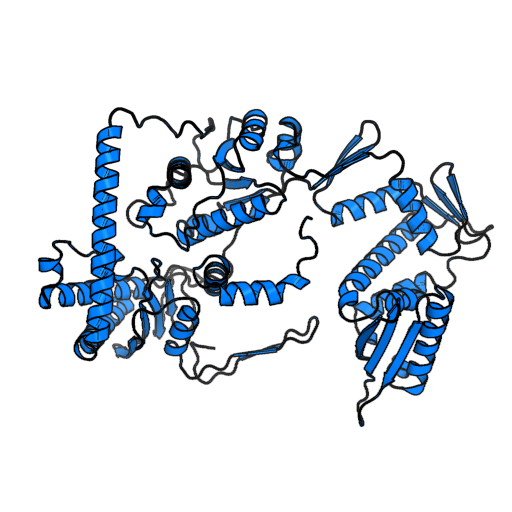GLY A CA 1
ATOM 3938 C C . GLY A 1 500 ? 25.757 -16.597 -26.900 1.00 91.94 500 GLY A C 1
ATOM 3939 O O . GLY A 1 500 ? 26.305 -16.252 -27.942 1.00 91.94 500 GLY A O 1
ATOM 3940 N N . ARG A 1 501 ? 25.205 -17.810 -26.764 1.00 90.69 501 ARG A N 1
ATOM 3941 C CA . ARG A 1 501 ? 25.240 -18.838 -27.820 1.00 90.69 501 ARG A CA 1
ATOM 3942 C C . ARG A 1 501 ? 24.548 -18.419 -29.118 1.00 90.69 501 ARG A C 1
ATOM 3944 O O . ARG A 1 501 ? 24.966 -18.858 -30.182 1.00 90.69 501 ARG A O 1
ATOM 3951 N N . GLN A 1 502 ? 23.498 -17.601 -29.048 1.00 89.38 502 GLN A N 1
ATOM 3952 C CA . GLN A 1 502 ? 22.830 -17.072 -30.244 1.00 89.38 502 GLN A CA 1
ATOM 3953 C C . GLN A 1 502 ? 23.648 -15.973 -30.933 1.00 89.38 502 GLN A C 1
ATOM 3955 O O . GLN A 1 502 ? 23.564 -15.825 -32.150 1.00 89.38 502 GLN A O 1
ATOM 3960 N N . LEU A 1 503 ? 24.410 -15.190 -30.163 1.00 89.12 503 LEU A N 1
ATOM 3961 C CA . LEU A 1 503 ? 25.181 -14.052 -30.667 1.00 89.12 503 LEU A CA 1
ATOM 3962 C C . LEU A 1 503 ? 26.609 -14.420 -31.083 1.00 89.12 503 LEU A C 1
ATOM 3964 O O . LEU A 1 503 ? 27.201 -13.719 -31.908 1.00 89.12 503 LEU A O 1
ATOM 3968 N N . LEU A 1 504 ? 27.171 -15.494 -30.527 1.00 84.62 504 LEU A N 1
ATOM 3969 C CA . LEU A 1 504 ? 28.532 -15.935 -30.807 1.00 84.62 504 LEU A CA 1
ATOM 3970 C C . LEU A 1 504 ? 28.681 -16.290 -32.292 1.00 84.62 504 LEU A C 1
ATOM 3972 O O . LEU A 1 504 ? 27.990 -17.160 -32.815 1.00 84.62 504 LEU A O 1
ATOM 3976 N N . GLY A 1 505 ? 29.580 -15.587 -32.982 1.00 81.69 505 GLY A N 1
ATOM 3977 C CA . GLY A 1 505 ? 29.800 -15.766 -34.420 1.00 81.69 505 GLY A CA 1
ATOM 3978 C C . GLY A 1 505 ? 28.658 -15.267 -35.315 1.00 81.69 505 GLY A C 1
ATOM 3979 O O . GLY A 1 505 ? 28.718 -15.471 -36.525 1.00 81.69 505 GLY A O 1
ATOM 3980 N N . LEU A 1 506 ? 27.637 -14.603 -34.756 1.00 85.31 506 LEU A N 1
ATOM 3981 C CA . LEU A 1 506 ? 26.504 -14.087 -35.527 1.00 85.31 506 LEU A CA 1
ATOM 3982 C C . LEU A 1 506 ? 26.905 -12.913 -36.423 1.00 85.31 506 LEU A C 1
ATOM 3984 O O . LEU A 1 506 ? 26.419 -12.814 -37.538 1.00 85.31 506 LEU A O 1
ATOM 3988 N N . VAL A 1 507 ? 27.748 -12.001 -35.936 1.00 86.00 507 VAL A N 1
ATOM 3989 C CA . VAL A 1 507 ? 28.155 -10.792 -36.666 1.00 86.00 507 VAL A CA 1
ATOM 3990 C C . VAL A 1 507 ? 29.563 -11.005 -37.213 1.00 86.00 507 VAL A C 1
ATOM 3992 O O . VAL A 1 507 ? 30.519 -11.076 -36.446 1.00 86.00 507 VAL A O 1
ATOM 3995 N N . GLY A 1 508 ? 29.678 -11.142 -38.532 1.00 83.81 508 GLY A N 1
ATOM 3996 C CA . GLY A 1 508 ? 30.945 -11.312 -39.237 1.00 83.81 508 GLY A CA 1
ATOM 3997 C C . GLY A 1 508 ? 31.420 -10.038 -39.937 1.00 83.81 508 GLY A C 1
ATOM 3998 O O . GLY A 1 508 ? 30.842 -8.958 -39.806 1.00 83.81 508 GLY A O 1
ATOM 3999 N N . GLU A 1 509 ? 32.498 -10.162 -40.709 1.00 85.62 509 GLU A N 1
ATOM 4000 C CA . GLU A 1 509 ? 33.102 -9.027 -41.405 1.00 85.62 509 GLU A CA 1
ATOM 4001 C C . GLU A 1 509 ? 32.134 -8.397 -42.426 1.00 85.62 509 GLU A C 1
ATOM 4003 O O . GLU A 1 509 ? 31.485 -9.077 -43.230 1.00 85.62 509 GLU A O 1
ATOM 4008 N N . GLY A 1 510 ? 32.023 -7.067 -42.382 1.00 86.62 510 GLY A N 1
ATOM 4009 C CA . GLY A 1 510 ? 31.133 -6.305 -43.259 1.00 86.62 510 GLY A CA 1
ATOM 4010 C C . GLY A 1 510 ? 29.644 -6.413 -42.916 1.00 86.62 510 GLY A C 1
ATOM 4011 O O . GLY A 1 510 ? 28.815 -6.086 -43.764 1.00 86.62 510 GLY A O 1
ATOM 4012 N N . ALA A 1 511 ? 29.291 -6.867 -41.709 1.00 92.62 511 ALA A N 1
ATOM 4013 C CA . ALA A 1 511 ? 27.916 -6.838 -41.227 1.00 92.62 511 ALA A CA 1
ATOM 4014 C C . ALA A 1 511 ? 27.356 -5.409 -41.168 1.00 92.62 511 ALA A C 1
ATOM 4016 O O . ALA A 1 511 ? 28.049 -4.447 -40.818 1.00 92.62 511 ALA A O 1
ATOM 4017 N N . TYR A 1 512 ? 26.072 -5.269 -41.482 1.00 92.94 512 TYR A N 1
ATOM 4018 C CA . TYR A 1 512 ? 25.376 -3.990 -41.420 1.00 92.94 512 TYR A CA 1
ATOM 4019 C C . TYR A 1 512 ? 23.917 -4.175 -41.023 1.00 92.94 512 TYR A C 1
ATOM 4021 O O . TYR A 1 512 ? 23.294 -5.211 -41.261 1.00 92.94 512 TYR A O 1
ATOM 4029 N N . ILE A 1 513 ? 23.369 -3.130 -40.417 1.00 93.88 513 ILE A N 1
ATOM 4030 C CA . ILE A 1 513 ? 21.947 -3.012 -40.138 1.00 93.88 513 ILE A CA 1
ATOM 4031 C C . ILE A 1 513 ? 21.345 -1.981 -41.086 1.00 93.88 513 ILE A C 1
ATOM 4033 O O . ILE A 1 513 ? 21.932 -0.924 -41.335 1.00 93.88 513 ILE A O 1
ATOM 4037 N N . LYS A 1 514 ? 20.177 -2.296 -41.634 1.00 91.94 514 LYS A N 1
ATOM 4038 C CA . LYS A 1 514 ? 19.435 -1.420 -42.532 1.00 91.94 514 LYS A CA 1
ATOM 4039 C C . LYS A 1 514 ? 18.024 -1.209 -42.010 1.00 91.94 514 LYS A C 1
ATOM 4041 O O . LYS A 1 514 ? 17.408 -2.118 -41.461 1.00 91.94 514 LYS A O 1
ATOM 4046 N N . ARG A 1 515 ? 17.516 0.008 -42.185 1.00 90.25 515 ARG A N 1
ATOM 4047 C CA . ARG A 1 515 ? 16.128 0.354 -41.894 1.00 90.25 515 ARG A CA 1
ATOM 4048 C C . ARG A 1 515 ? 15.637 1.407 -42.879 1.00 90.25 515 ARG A C 1
ATOM 4050 O O . ARG A 1 515 ? 16.111 2.545 -42.876 1.00 90.25 515 ARG A O 1
ATOM 4057 N N . GLY A 1 516 ? 14.689 1.021 -43.730 1.00 86.56 516 GLY A N 1
ATOM 4058 C CA . GLY A 1 516 ? 14.291 1.839 -44.877 1.00 86.56 516 GLY A CA 1
ATOM 4059 C C . GLY A 1 516 ? 15.482 2.088 -45.810 1.00 86.56 516 GLY A C 1
ATOM 4060 O O . GLY A 1 516 ? 16.124 1.144 -46.264 1.00 86.56 516 GLY A O 1
ATOM 4061 N N . GLU A 1 517 ? 15.794 3.358 -46.072 1.00 85.88 517 GLU A N 1
ATOM 4062 C CA . GLU A 1 517 ? 16.906 3.768 -46.949 1.00 85.88 517 GLU A CA 1
ATOM 4063 C C . GLU A 1 517 ? 18.246 3.939 -46.216 1.00 85.88 517 GLU A C 1
ATOM 4065 O O . GLU A 1 517 ? 19.287 4.106 -46.850 1.00 85.88 517 GLU A O 1
ATOM 4070 N N . LYS A 1 518 ? 18.247 3.909 -44.879 1.00 90.38 518 LYS A N 1
ATOM 4071 C CA . LYS A 1 518 ? 19.456 4.113 -44.076 1.00 90.38 518 LYS A CA 1
ATOM 4072 C C . LYS A 1 518 ? 20.124 2.787 -43.750 1.00 90.38 518 LYS A C 1
ATOM 4074 O O . LYS A 1 518 ? 19.452 1.824 -43.381 1.00 90.38 518 LYS A O 1
ATOM 4079 N N . MET A 1 519 ? 21.451 2.780 -43.802 1.00 92.81 519 MET A N 1
ATOM 4080 C CA . MET A 1 519 ? 22.283 1.643 -43.421 1.00 92.81 519 MET A CA 1
ATOM 4081 C C . MET A 1 519 ? 23.440 2.087 -42.528 1.00 92.81 519 MET A C 1
ATOM 4083 O O . MET A 1 519 ? 23.935 3.207 -42.663 1.00 92.81 519 MET A O 1
ATOM 4087 N N . SER A 1 520 ? 23.870 1.203 -41.630 1.00 93.31 520 SER A N 1
ATOM 4088 C CA . SER A 1 520 ? 25.019 1.424 -40.754 1.00 93.31 520 SER A CA 1
ATOM 4089 C C . SER A 1 520 ? 25.827 0.135 -40.583 1.00 93.31 520 SER A C 1
ATOM 4091 O O . SER A 1 520 ? 25.228 -0.904 -40.292 1.00 93.31 520 SER A O 1
ATOM 4093 N N . PRO A 1 521 ? 27.163 0.164 -40.751 1.00 93.81 521 PRO A N 1
ATOM 4094 C CA . PRO A 1 521 ? 28.012 -0.980 -40.436 1.00 93.81 521 PRO A CA 1
ATOM 4095 C C . PRO A 1 521 ? 27.999 -1.253 -38.928 1.00 93.81 521 PRO A C 1
ATOM 4097 O O . PRO A 1 521 ? 27.945 -0.324 -38.117 1.00 93.81 521 PRO A O 1
ATOM 4100 N N . VAL A 1 522 ? 28.040 -2.529 -38.547 1.00 92.38 522 VAL A N 1
ATOM 4101 C CA . VAL A 1 522 ? 27.973 -2.958 -37.143 1.00 92.38 522 VAL A CA 1
ATOM 4102 C C . VAL A 1 522 ? 29.015 -4.029 -36.852 1.00 92.38 522 VAL A C 1
ATOM 4104 O O . VAL A 1 522 ? 29.214 -4.944 -37.639 1.00 92.38 522 VAL A O 1
ATOM 4107 N N . ALA A 1 523 ? 29.665 -3.919 -35.697 1.00 89.06 523 ALA A N 1
ATOM 4108 C CA . ALA A 1 523 ? 30.632 -4.892 -35.193 1.00 89.06 523 ALA A CA 1
ATOM 4109 C C . ALA A 1 523 ? 30.031 -5.830 -34.132 1.00 89.06 523 ALA A C 1
ATOM 4111 O O . ALA A 1 523 ? 30.648 -6.816 -33.748 1.00 89.06 523 ALA A O 1
ATOM 4112 N N . SER A 1 524 ? 28.828 -5.531 -33.630 1.00 89.75 524 SER A N 1
ATOM 4113 C CA . SER A 1 524 ? 28.130 -6.365 -32.649 1.00 89.75 524 SER A CA 1
ATOM 4114 C C . SER A 1 524 ? 26.615 -6.209 -32.746 1.00 89.75 524 SER A C 1
ATOM 4116 O O . SER A 1 524 ? 26.100 -5.203 -33.243 1.00 89.75 524 SER A O 1
ATOM 4118 N N . PHE A 1 525 ? 25.888 -7.185 -32.199 1.00 90.06 525 PHE A N 1
ATOM 4119 C CA . PHE A 1 525 ? 24.434 -7.099 -32.082 1.00 90.06 525 PHE A CA 1
ATOM 4120 C C . PHE A 1 525 ? 23.996 -5.936 -31.177 1.00 90.06 525 PHE A C 1
ATOM 4122 O O . PHE A 1 525 ? 23.028 -5.250 -31.500 1.00 90.06 525 PHE A O 1
ATOM 4129 N N . LYS A 1 526 ? 24.753 -5.643 -30.104 1.00 90.19 526 LYS A N 1
ATOM 4130 C CA . LYS A 1 526 ? 24.540 -4.458 -29.251 1.00 90.19 526 LYS A CA 1
ATOM 4131 C C . LYS A 1 526 ? 24.548 -3.181 -30.087 1.00 90.19 526 LYS A C 1
ATOM 4133 O O . LYS A 1 526 ? 23.600 -2.411 -30.018 1.00 90.19 526 LYS A O 1
ATOM 4138 N N . GLN A 1 527 ? 25.568 -2.993 -30.927 1.00 90.69 527 GLN A N 1
ATOM 4139 C CA . GLN A 1 527 ? 25.678 -1.812 -31.787 1.00 90.69 527 GLN A CA 1
ATOM 4140 C C . GLN A 1 527 ? 24.521 -1.714 -32.791 1.00 90.69 527 GLN A C 1
ATOM 4142 O O . GLN A 1 527 ? 23.978 -0.627 -32.987 1.00 90.69 527 GLN A O 1
ATOM 4147 N N . ALA A 1 528 ? 24.113 -2.839 -33.391 1.00 91.56 528 ALA A N 1
ATOM 4148 C CA . ALA A 1 528 ? 22.961 -2.878 -34.289 1.00 91.56 528 ALA A CA 1
ATOM 4149 C C . ALA A 1 528 ? 21.672 -2.448 -33.580 1.00 91.56 528 ALA A C 1
ATOM 4151 O O . ALA A 1 528 ? 20.949 -1.587 -34.081 1.00 91.56 528 ALA A O 1
ATOM 4152 N N . LEU A 1 529 ? 21.410 -2.996 -32.391 1.00 90.44 529 LEU A N 1
ATOM 4153 C CA . LEU A 1 529 ? 20.222 -2.667 -31.613 1.00 90.44 529 LEU A CA 1
ATOM 4154 C C . LEU A 1 529 ? 20.240 -1.210 -31.129 1.00 90.44 529 LEU A C 1
ATOM 4156 O O . LEU A 1 529 ? 19.235 -0.518 -31.277 1.00 90.44 529 LEU A O 1
ATOM 4160 N N . THR A 1 530 ? 21.374 -0.714 -30.623 1.00 90.69 530 THR A N 1
ATOM 4161 C CA . THR A 1 530 ? 21.537 0.694 -30.222 1.00 90.69 530 THR A CA 1
ATOM 4162 C C . THR A 1 530 ? 21.229 1.633 -31.386 1.00 90.69 530 THR A C 1
ATOM 4164 O O . THR A 1 530 ? 20.424 2.551 -31.232 1.00 90.69 530 THR A O 1
ATOM 4167 N N . TRP A 1 531 ? 21.784 1.359 -32.569 1.00 92.88 531 TRP A N 1
ATOM 4168 C CA . TRP A 1 531 ? 21.517 2.156 -33.763 1.00 92.88 531 TRP A CA 1
ATOM 4169 C C . TRP A 1 531 ? 20.034 2.127 -34.165 1.00 92.88 531 TRP A C 1
ATOM 4171 O O . TRP A 1 531 ? 19.444 3.175 -34.432 1.00 92.88 531 TRP A O 1
ATOM 4181 N N . LEU A 1 532 ? 19.390 0.952 -34.144 1.00 91.62 532 LEU A N 1
ATOM 4182 C CA . LEU A 1 532 ? 17.956 0.830 -34.441 1.00 91.62 532 LEU A CA 1
ATOM 4183 C C . LEU A 1 532 ? 17.092 1.624 -33.458 1.00 91.62 532 LEU A C 1
ATOM 4185 O O . LEU A 1 532 ? 16.135 2.280 -33.877 1.00 91.62 532 LEU A O 1
ATOM 4189 N N . MET A 1 533 ? 17.418 1.577 -32.163 1.00 89.81 533 MET A N 1
ATOM 4190 C CA . MET A 1 533 ? 16.707 2.324 -31.125 1.00 89.81 533 MET A CA 1
ATOM 4191 C C . MET A 1 533 ? 16.866 3.838 -31.303 1.00 89.81 533 MET A C 1
ATOM 4193 O O . MET A 1 533 ? 15.894 4.578 -31.141 1.00 89.81 533 MET A O 1
ATOM 4197 N N . GLU A 1 534 ? 18.059 4.315 -31.662 1.00 90.62 534 GLU A N 1
ATOM 4198 C CA . GLU A 1 534 ? 18.297 5.730 -31.965 1.00 90.62 534 GLU A CA 1
ATOM 4199 C C . GLU A 1 534 ? 17.521 6.183 -33.204 1.00 90.62 534 GLU A C 1
ATOM 4201 O O . GLU A 1 534 ? 16.816 7.193 -33.153 1.00 90.62 534 GLU A O 1
ATOM 4206 N N . GLU A 1 535 ? 17.568 5.414 -34.295 1.00 90.62 535 GLU A N 1
ATOM 4207 C CA . GLU A 1 535 ? 16.778 5.702 -35.496 1.00 90.62 535 GLU A CA 1
ATOM 4208 C C . GLU A 1 535 ? 15.271 5.643 -35.221 1.00 90.62 535 GLU A C 1
ATOM 4210 O O . GLU A 1 535 ? 14.515 6.420 -35.799 1.00 90.62 535 GLU A O 1
ATOM 4215 N N . ALA A 1 536 ? 14.807 4.777 -34.313 1.00 88.25 536 ALA A N 1
ATOM 4216 C CA . ALA A 1 536 ? 13.403 4.736 -33.910 1.00 88.25 536 ALA A CA 1
ATOM 4217 C C . ALA A 1 536 ? 12.964 6.010 -33.204 1.00 88.25 536 ALA A C 1
ATOM 4219 O O . ALA A 1 536 ? 11.859 6.481 -33.460 1.00 88.25 536 ALA A O 1
ATOM 4220 N N . LYS A 1 537 ? 13.818 6.587 -32.360 1.00 88.00 537 LYS A N 1
ATOM 4221 C CA . LYS A 1 537 ? 13.523 7.843 -31.663 1.00 88.00 537 LYS A CA 1
ATOM 4222 C C . LYS A 1 537 ? 13.534 9.051 -32.608 1.00 88.00 537 LYS A C 1
ATOM 4224 O O . LYS A 1 537 ? 12.842 10.033 -32.339 1.00 88.00 537 LYS A O 1
ATOM 4229 N N . ARG A 1 538 ? 14.277 9.002 -33.723 1.00 86.62 538 ARG A N 1
ATOM 4230 C CA . ARG A 1 538 ? 14.344 10.111 -34.692 1.00 86.62 538 ARG A CA 1
ATOM 4231 C C . ARG A 1 538 ? 12.970 10.416 -35.296 1.00 86.62 538 ARG A C 1
ATOM 4233 O O . ARG A 1 538 ? 12.257 9.536 -35.769 1.00 86.62 538 ARG A O 1
ATOM 4240 N N . GLY A 1 539 ? 12.608 11.699 -35.301 1.00 82.19 539 GLY A N 1
ATOM 4241 C CA . GLY A 1 539 ? 11.330 12.178 -35.843 1.00 82.19 539 GLY A CA 1
ATOM 4242 C C . GLY A 1 539 ? 10.112 11.916 -34.949 1.00 82.19 539 GLY A C 1
ATOM 4243 O O . GLY A 1 539 ? 8.991 12.206 -35.367 1.00 82.19 539 GLY A O 1
ATOM 4244 N N . GLN A 1 540 ? 10.315 11.392 -33.735 1.00 89.88 540 GLN A N 1
ATOM 4245 C CA . GLN A 1 540 ? 9.275 11.283 -32.716 1.00 89.88 540 GLN A CA 1
ATOM 4246 C C . GLN A 1 540 ? 9.451 12.375 -31.661 1.00 89.88 540 GLN A C 1
ATOM 4248 O O . GLN A 1 540 ? 10.569 12.709 -31.270 1.00 89.88 540 GLN A O 1
ATOM 4253 N N . SER A 1 541 ? 8.336 12.925 -31.192 1.00 88.62 541 SER A N 1
ATOM 4254 C CA . SER A 1 541 ? 8.303 13.818 -30.037 1.00 88.62 541 SER A CA 1
ATOM 4255 C C . SER A 1 541 ? 7.802 13.039 -28.826 1.00 88.62 541 SER A C 1
ATOM 4257 O O . SER A 1 541 ? 6.757 12.392 -28.898 1.00 88.62 541 SER A O 1
ATOM 4259 N N . PHE A 1 542 ? 8.562 13.100 -27.734 1.00 89.25 542 PHE A N 1
ATOM 4260 C CA . PHE A 1 542 ? 8.225 12.487 -26.455 1.00 89.25 542 PHE A CA 1
ATOM 4261 C C . PHE A 1 542 ? 7.882 13.598 -25.466 1.00 89.25 542 PHE A C 1
ATOM 4263 O O . PHE A 1 542 ? 8.728 14.434 -25.152 1.00 89.25 542 PHE A O 1
ATOM 4270 N N . GLN A 1 543 ? 6.647 13.604 -24.978 1.00 88.56 543 GLN A N 1
ATOM 4271 C CA . GLN A 1 543 ? 6.204 14.470 -23.894 1.00 88.56 543 GLN A CA 1
ATOM 4272 C C . GLN A 1 543 ? 5.991 13.601 -22.657 1.00 88.56 543 GLN A C 1
ATOM 4274 O O . GLN A 1 543 ? 5.214 12.651 -22.704 1.00 88.56 543 GLN A O 1
ATOM 4279 N N . ARG A 1 544 ? 6.688 13.908 -21.561 1.00 87.88 544 ARG A N 1
ATOM 4280 C CA . ARG A 1 544 ? 6.435 13.303 -20.249 1.00 87.88 544 ARG A CA 1
ATOM 4281 C C . ARG A 1 544 ? 5.449 14.192 -19.500 1.00 87.88 544 ARG A C 1
ATOM 4283 O O . ARG A 1 544 ? 5.687 15.395 -19.429 1.00 87.88 544 ARG A O 1
ATOM 4290 N N . TYR A 1 545 ? 4.379 13.610 -18.972 1.00 85.25 545 TYR A N 1
ATOM 4291 C CA . TYR A 1 545 ? 3.452 14.322 -18.097 1.00 85.25 545 TYR A CA 1
ATOM 4292 C C . TYR A 1 545 ? 4.008 14.330 -16.676 1.00 85.25 545 TYR A C 1
ATOM 4294 O O . TYR A 1 545 ? 4.431 13.285 -16.180 1.00 85.25 545 TYR A O 1
ATOM 4302 N N . LYS A 1 546 ? 4.027 15.499 -16.030 1.00 79.38 546 LYS A N 1
ATOM 4303 C CA . LYS A 1 546 ? 4.411 15.620 -14.611 1.00 79.38 546 LYS A CA 1
ATOM 4304 C C . LYS A 1 546 ? 3.207 15.702 -13.680 1.00 79.38 546 LYS A C 1
ATOM 4306 O O . LYS A 1 546 ? 3.278 15.224 -12.556 1.00 79.38 546 LYS A O 1
ATOM 4311 N N . GLY A 1 547 ? 2.096 16.241 -14.169 1.00 81.56 547 GLY A N 1
ATOM 4312 C CA . GLY A 1 547 ? 0.846 16.330 -13.424 1.00 81.56 547 GLY A CA 1
ATOM 4313 C C . GLY A 1 547 ? -0.369 16.285 -14.340 1.00 81.56 547 GLY A C 1
ATOM 4314 O O . GLY A 1 547 ? -0.286 16.574 -15.537 1.00 81.56 547 GLY A O 1
ATOM 4315 N N . LEU A 1 548 ? -1.521 15.947 -13.772 1.00 83.62 548 LEU A N 1
ATOM 4316 C CA . LEU A 1 548 ? -2.802 15.840 -14.472 1.00 83.62 548 LEU A CA 1
ATOM 4317 C C . LEU A 1 548 ? -3.248 17.188 -15.053 1.00 83.62 548 LEU A C 1
ATOM 4319 O O . LEU A 1 548 ? -3.948 17.227 -16.063 1.00 83.62 548 LEU A O 1
ATOM 4323 N N . GLY A 1 549 ? -2.821 18.301 -14.447 1.00 78.25 549 GLY A N 1
ATOM 4324 C CA . GLY A 1 549 ? -3.096 19.656 -14.936 1.00 78.25 549 GLY A CA 1
ATOM 4325 C C . GLY A 1 549 ? -2.414 20.009 -16.266 1.00 78.25 549 GLY A C 1
ATOM 4326 O O . GLY A 1 549 ? -2.818 20.974 -16.908 1.00 78.25 549 GLY A O 1
ATOM 4327 N N . GLU A 1 550 ? -1.411 19.238 -16.704 1.00 83.50 550 GLU A N 1
ATOM 4328 C CA . GLU A 1 550 ? -0.761 19.410 -18.015 1.00 83.50 550 GLU A CA 1
ATOM 4329 C C . GLU A 1 550 ? -1.566 18.777 -19.162 1.00 83.50 550 GLU A C 1
ATOM 4331 O O . GLU A 1 550 ? -1.272 19.002 -20.340 1.00 83.50 550 GLU A O 1
ATOM 4336 N N . MET A 1 551 ? -2.577 17.969 -18.830 1.00 87.69 551 MET A N 1
ATOM 4337 C CA . MET A 1 551 ? -3.458 17.329 -19.796 1.00 87.69 551 MET A CA 1
ATOM 4338 C C . MET A 1 551 ? -4.666 18.216 -20.087 1.00 87.69 551 MET A C 1
ATOM 4340 O O . MET A 1 551 ? -5.375 18.672 -19.187 1.00 87.69 551 MET A O 1
ATOM 4344 N N . ASN A 1 552 ? -4.956 18.402 -21.374 1.00 89.81 552 ASN A N 1
ATOM 4345 C CA . ASN A 1 552 ? -6.220 19.009 -21.784 1.00 89.81 552 ASN A CA 1
ATOM 4346 C C . ASN A 1 552 ? -7.397 18.071 -21.438 1.00 89.81 552 ASN A C 1
ATOM 4348 O O . ASN A 1 552 ? -7.199 16.853 -21.405 1.00 89.81 552 ASN A O 1
ATOM 4352 N N . PRO A 1 553 ? -8.624 18.595 -21.251 1.00 92.81 553 PRO A N 1
ATOM 4353 C CA . PRO A 1 553 ? -9.789 17.795 -20.860 1.00 92.81 553 PRO A CA 1
ATOM 4354 C C . PRO A 1 553 ? -10.027 16.544 -21.719 1.00 92.81 553 PRO A C 1
ATOM 4356 O O . PRO A 1 553 ? -10.256 15.471 -21.167 1.00 92.81 553 PRO A O 1
ATOM 4359 N N . ASP A 1 554 ? -9.890 16.655 -23.043 1.00 90.81 554 ASP A N 1
ATOM 4360 C CA . ASP A 1 554 ? -10.070 15.524 -23.964 1.00 90.81 554 ASP A CA 1
ATOM 4361 C C . ASP A 1 554 ? -9.008 14.433 -23.752 1.00 90.81 554 ASP A C 1
ATOM 4363 O O . ASP A 1 554 ? -9.315 13.245 -23.749 1.00 90.81 554 ASP A O 1
ATOM 4367 N N . GLN A 1 555 ? -7.757 14.828 -23.485 1.00 90.62 555 GLN A N 1
ATOM 4368 C CA . GLN A 1 555 ? -6.670 13.881 -23.217 1.00 90.62 555 GLN A CA 1
ATOM 4369 C C . GLN A 1 555 ? -6.896 13.153 -21.894 1.00 90.62 555 GLN A C 1
ATOM 4371 O O . GLN A 1 555 ? -6.669 11.948 -21.796 1.00 90.62 555 GLN A O 1
ATOM 4376 N N . LEU A 1 556 ? -7.345 13.878 -20.869 1.00 91.75 556 LEU A N 1
ATOM 4377 C CA . LEU A 1 556 ? -7.650 13.297 -19.567 1.00 91.75 556 LEU A CA 1
ATOM 4378 C C . LEU A 1 556 ? -8.821 12.307 -19.669 1.00 91.75 556 LEU A C 1
ATOM 4380 O O . LEU A 1 556 ? -8.767 11.226 -19.074 1.00 91.75 556 LEU A O 1
ATOM 4384 N N . TRP A 1 557 ? -9.834 12.639 -20.476 1.00 93.69 557 TRP A N 1
ATOM 4385 C CA . TRP A 1 557 ? -10.942 11.743 -20.792 1.00 93.69 557 TRP A CA 1
ATOM 4386 C C . TRP A 1 557 ? -10.461 10.451 -21.456 1.00 93.69 557 TRP A C 1
ATOM 4388 O O . TRP A 1 557 ? -10.620 9.380 -20.871 1.00 93.69 557 TRP A O 1
ATOM 4398 N N . GLU A 1 558 ? -9.815 10.555 -22.620 1.00 90.38 558 GLU A N 1
ATOM 4399 C CA . GLU A 1 558 ? -9.404 9.410 -23.447 1.00 90.38 558 GLU A CA 1
ATOM 4400 C C . GLU A 1 558 ? -8.449 8.455 -22.724 1.00 90.38 558 GLU A C 1
ATOM 4402 O O . GLU A 1 558 ? -8.433 7.255 -22.995 1.00 90.38 558 GLU A O 1
ATOM 4407 N N . THR A 1 559 ? -7.635 8.979 -21.807 1.00 88.62 559 THR A N 1
ATOM 4408 C CA . THR A 1 559 ? -6.571 8.197 -21.169 1.00 88.62 559 THR A CA 1
ATOM 4409 C C . THR A 1 559 ? -6.943 7.655 -19.795 1.00 88.62 559 THR A C 1
ATOM 4411 O O . THR A 1 559 ? -6.538 6.546 -19.446 1.00 88.62 559 THR A O 1
ATOM 4414 N N . THR A 1 560 ? -7.686 8.428 -18.997 1.00 91.56 560 THR A N 1
ATOM 4415 C CA . THR A 1 560 ? -7.790 8.184 -17.549 1.00 91.56 560 THR A CA 1
ATOM 4416 C C . THR A 1 560 ? -9.235 8.067 -17.066 1.00 91.56 560 THR A C 1
ATOM 4418 O O . THR A 1 560 ? -9.494 7.347 -16.098 1.00 91.56 560 THR A O 1
ATOM 4421 N N . MET A 1 561 ? -10.198 8.719 -17.727 1.00 93.94 561 MET A N 1
ATOM 4422 C CA . MET A 1 561 ? -11.589 8.767 -17.248 1.00 93.94 561 MET A CA 1
ATOM 4423 C C . MET A 1 561 ? -12.550 7.876 -18.038 1.00 93.94 561 MET A C 1
ATOM 4425 O O . MET A 1 561 ? -13.500 7.363 -17.434 1.00 93.94 561 MET A O 1
ATOM 4429 N N . ASP A 1 562 ? -12.301 7.653 -19.331 1.00 94.44 562 ASP A N 1
ATOM 4430 C CA . ASP A 1 562 ? -13.129 6.811 -20.195 1.00 94.44 562 ASP A CA 1
ATOM 4431 C C . ASP A 1 562 ? -13.132 5.359 -19.701 1.00 94.44 562 ASP A C 1
ATOM 4433 O O . ASP A 1 562 ? -12.097 4.691 -19.641 1.00 94.44 562 ASP A O 1
ATOM 4437 N N . ALA A 1 563 ? -14.317 4.849 -19.363 1.00 92.25 563 ALA A N 1
ATOM 4438 C CA . ALA A 1 563 ? -14.496 3.492 -18.864 1.00 92.25 563 ALA A CA 1
ATOM 4439 C C . ALA A 1 563 ? -14.052 2.408 -19.864 1.00 92.25 563 ALA A C 1
ATOM 4441 O O . ALA A 1 563 ? -13.742 1.299 -19.429 1.00 92.25 563 ALA A O 1
ATOM 4442 N N . ALA A 1 564 ? -14.003 2.713 -21.165 1.00 90.50 564 ALA A N 1
ATOM 4443 C CA . ALA A 1 564 ? -13.572 1.774 -22.197 1.00 90.50 564 ALA A CA 1
ATOM 4444 C C . ALA A 1 564 ? -12.043 1.651 -22.330 1.00 90.50 564 ALA A C 1
ATOM 4446 O O . ALA A 1 564 ? -11.565 0.622 -22.805 1.00 90.50 564 ALA A O 1
ATOM 4447 N N . GLN A 1 565 ? -11.281 2.678 -21.937 1.00 87.69 565 GLN A N 1
ATOM 4448 C CA . GLN A 1 565 ? -9.829 2.759 -22.180 1.00 87.69 565 GLN A CA 1
ATOM 4449 C C . GLN A 1 565 ? -8.991 2.818 -20.899 1.00 87.69 565 GLN A C 1
ATOM 4451 O O . GLN A 1 565 ? -7.834 2.388 -20.888 1.00 87.69 565 GLN A O 1
ATOM 4456 N N . ARG A 1 566 ? -9.556 3.349 -19.811 1.00 92.00 566 ARG A N 1
ATOM 4457 C CA . ARG A 1 566 ? -8.811 3.601 -18.577 1.00 92.00 566 ARG A CA 1
ATOM 4458 C C . ARG A 1 566 ? -8.331 2.320 -17.903 1.00 92.00 566 ARG A C 1
ATOM 4460 O O . ARG A 1 566 ? -8.932 1.250 -18.000 1.00 92.00 566 ARG A O 1
ATOM 4467 N N . ARG A 1 567 ? -7.288 2.478 -17.094 1.00 90.38 567 ARG A N 1
ATOM 4468 C CA . ARG A 1 567 ? -6.749 1.435 -16.218 1.00 90.38 567 ARG A CA 1
ATOM 4469 C C . ARG A 1 567 ? -6.907 1.888 -14.769 1.00 90.38 567 ARG A C 1
ATOM 4471 O O . ARG A 1 567 ? -6.486 2.987 -14.413 1.00 90.38 567 ARG A O 1
ATOM 4478 N N . LEU A 1 568 ? -7.526 1.046 -13.946 1.00 94.12 568 LEU A N 1
ATOM 4479 C CA . LEU A 1 568 ? -7.729 1.295 -12.520 1.00 94.12 568 LEU A CA 1
ATOM 4480 C C . LEU A 1 568 ? -7.096 0.169 -11.705 1.00 94.12 568 LEU A C 1
ATOM 4482 O O . LEU A 1 568 ? -7.248 -1.004 -12.044 1.00 94.12 568 LEU A O 1
ATOM 4486 N N . VAL A 1 569 ? -6.441 0.523 -10.604 1.00 94.75 569 VAL A N 1
ATOM 4487 C CA . VAL A 1 569 ? -6.000 -0.435 -9.586 1.00 94.75 569 VAL A CA 1
ATOM 4488 C C . VAL A 1 569 ? -7.068 -0.491 -8.505 1.00 94.75 569 VAL A C 1
ATOM 4490 O O . VAL A 1 569 ? -7.379 0.532 -7.899 1.00 94.75 569 VAL A O 1
ATOM 4493 N N . ARG A 1 570 ? -7.650 -1.668 -8.263 1.00 96.25 570 ARG A N 1
ATOM 4494 C CA . ARG A 1 570 ? -8.599 -1.866 -7.160 1.00 96.25 570 ARG A CA 1
ATOM 4495 C C . ARG A 1 570 ? -7.827 -2.070 -5.860 1.00 96.25 570 ARG A C 1
ATOM 4497 O O . ARG A 1 570 ? -6.971 -2.946 -5.797 1.00 96.25 570 ARG A O 1
ATOM 4504 N N . VAL A 1 571 ? -8.144 -1.285 -4.835 1.00 95.62 571 VAL A N 1
ATOM 4505 C CA . VAL A 1 571 ? -7.519 -1.406 -3.511 1.00 95.62 571 VAL A CA 1
ATOM 4506 C C . VAL A 1 571 ? -8.141 -2.591 -2.770 1.00 95.62 571 VAL A C 1
ATOM 4508 O O . VAL A 1 571 ? -9.358 -2.764 -2.801 1.00 95.62 571 VAL A O 1
ATOM 4511 N N . GLN A 1 572 ? -7.315 -3.413 -2.122 1.00 89.62 572 GLN A N 1
ATOM 4512 C CA . GLN A 1 572 ? -7.750 -4.573 -1.340 1.00 89.62 572 GLN A CA 1
ATOM 4513 C C . GLN A 1 572 ? -6.957 -4.670 -0.033 1.00 89.62 572 GLN A C 1
ATOM 4515 O O . GLN A 1 572 ? -5.805 -4.245 0.028 1.00 89.62 572 GLN A O 1
ATOM 4520 N N . ILE A 1 573 ? -7.577 -5.240 1.004 1.00 87.12 573 ILE A N 1
ATOM 4521 C CA . ILE A 1 573 ? -6.936 -5.516 2.296 1.00 87.12 573 ILE A CA 1
ATOM 4522 C C . ILE A 1 573 ? -6.660 -7.023 2.370 1.00 87.12 573 ILE A C 1
ATOM 4524 O O . ILE A 1 573 ? -7.545 -7.824 2.684 1.00 87.12 573 ILE A O 1
ATOM 4528 N N . GLU A 1 574 ? -5.434 -7.424 2.036 1.00 79.88 574 GLU A N 1
ATOM 4529 C CA . GLU A 1 574 ? -5.029 -8.838 2.030 1.00 79.88 574 GLU A CA 1
ATOM 4530 C C . GLU A 1 574 ? -4.675 -9.360 3.419 1.00 79.88 574 GLU A C 1
ATOM 4532 O O . GLU A 1 574 ? -5.041 -10.484 3.742 1.00 79.88 574 GLU A O 1
ATOM 4537 N N . ASP A 1 575 ? -4.029 -8.551 4.257 1.00 80.25 575 ASP A N 1
ATOM 4538 C CA . ASP A 1 575 ? -3.687 -8.879 5.641 1.00 80.25 575 ASP A CA 1
ATOM 4539 C C . ASP A 1 575 ? -3.911 -7.644 6.518 1.00 80.25 575 ASP A C 1
ATOM 4541 O O . ASP A 1 575 ? -3.253 -6.617 6.357 1.00 80.25 575 ASP A O 1
ATOM 4545 N N . VAL A 1 576 ? -4.868 -7.747 7.442 1.00 77.62 576 VAL A N 1
ATOM 4546 C CA . VAL A 1 576 ? -5.256 -6.654 8.343 1.00 77.62 576 VAL A CA 1
ATOM 4547 C C . VAL A 1 576 ? -4.141 -6.330 9.340 1.00 77.62 576 VAL A C 1
ATOM 4549 O O . VAL A 1 576 ? -3.954 -5.168 9.683 1.00 77.62 576 VAL A O 1
ATOM 4552 N N . VAL A 1 577 ? -3.384 -7.330 9.800 1.00 76.31 577 VAL A N 1
ATOM 4553 C CA . VAL A 1 577 ? -2.309 -7.129 10.783 1.00 76.31 577 VAL A CA 1
ATOM 4554 C C . VAL A 1 577 ? -1.138 -6.418 10.119 1.00 76.31 577 VAL A C 1
ATOM 4556 O O . VAL A 1 577 ? -0.690 -5.384 10.612 1.00 76.31 577 VAL A O 1
ATOM 4559 N N . ALA A 1 578 ? -0.691 -6.924 8.967 1.00 81.12 578 ALA A N 1
ATOM 4560 C CA . ALA A 1 578 ? 0.404 -6.307 8.225 1.00 81.12 578 ALA A CA 1
ATOM 4561 C C . ALA A 1 578 ? 0.033 -4.894 7.741 1.00 81.12 578 ALA A C 1
ATOM 4563 O O . ALA A 1 578 ? 0.843 -3.972 7.836 1.00 81.12 578 ALA A O 1
ATOM 4564 N N . ALA A 1 579 ? -1.205 -4.694 7.270 1.00 85.44 579 ALA A N 1
ATOM 4565 C CA . ALA A 1 579 ? -1.686 -3.371 6.886 1.00 85.44 579 ALA A CA 1
ATOM 4566 C C . ALA A 1 579 ? -1.712 -2.401 8.080 1.00 85.44 579 ALA A C 1
ATOM 4568 O O . ALA A 1 579 ? -1.225 -1.278 7.949 1.00 85.44 579 ALA A O 1
ATOM 4569 N N . ASP A 1 580 ? -2.227 -2.823 9.244 1.00 83.00 580 ASP A N 1
ATOM 4570 C CA . ASP A 1 580 ? -2.240 -2.009 10.469 1.00 83.00 580 ASP A CA 1
ATOM 4571 C C . ASP A 1 580 ? -0.827 -1.575 10.875 1.00 83.00 580 ASP A C 1
ATOM 4573 O O . ASP A 1 580 ? -0.590 -0.391 11.116 1.00 83.00 580 ASP A O 1
ATOM 4577 N N . GLU A 1 581 ? 0.130 -2.505 10.869 1.00 83.75 581 GLU A N 1
ATOM 4578 C CA . GLU A 1 581 ? 1.523 -2.222 11.216 1.00 83.75 581 GLU A CA 1
ATOM 4579 C C . GLU A 1 581 ? 2.177 -1.240 10.235 1.00 83.75 581 GLU A C 1
ATOM 4581 O O . GLU A 1 581 ? 2.869 -0.308 10.662 1.00 83.75 581 GLU A O 1
ATOM 4586 N N . ILE A 1 582 ? 1.932 -1.398 8.929 1.00 88.94 582 ILE A N 1
ATOM 4587 C CA . ILE A 1 582 ? 2.450 -0.489 7.899 1.00 88.94 582 ILE A CA 1
ATOM 4588 C C . ILE A 1 582 ? 1.866 0.914 8.085 1.00 88.94 582 ILE A C 1
ATOM 4590 O O . ILE A 1 582 ? 2.624 1.887 8.110 1.00 88.94 582 ILE A O 1
ATOM 4594 N N . PHE A 1 583 ? 0.547 1.046 8.261 1.00 89.31 583 PHE A N 1
ATOM 4595 C CA . PHE A 1 583 ? -0.079 2.353 8.475 1.00 89.31 583 PHE A CA 1
ATOM 4596 C C . PHE A 1 583 ? 0.392 3.004 9.777 1.00 89.31 583 PHE A C 1
ATOM 4598 O O . PHE A 1 583 ? 0.718 4.190 9.771 1.00 89.31 583 PHE A O 1
ATOM 4605 N N . THR A 1 584 ? 0.514 2.256 10.873 1.00 85.44 584 THR A N 1
ATOM 4606 C CA . THR A 1 584 ? 1.018 2.804 12.139 1.00 85.44 584 THR A CA 1
ATOM 4607 C C . THR A 1 584 ? 2.489 3.215 12.031 1.00 85.44 584 THR A C 1
ATOM 4609 O O . THR A 1 584 ? 2.851 4.298 12.488 1.00 85.44 584 THR A O 1
ATOM 4612 N N . THR A 1 585 ? 3.337 2.422 11.373 1.00 87.12 585 THR A N 1
ATOM 4613 C CA . THR A 1 585 ? 4.751 2.767 11.141 1.00 87.12 585 THR A CA 1
ATOM 4614 C C . THR A 1 585 ? 4.891 4.017 10.266 1.00 87.12 585 THR A C 1
ATOM 4616 O O . THR A 1 585 ? 5.589 4.969 10.618 1.00 87.12 585 THR A O 1
ATOM 4619 N N . LEU A 1 586 ? 4.203 4.055 9.123 1.00 89.38 586 LEU A N 1
ATOM 4620 C CA . LEU A 1 586 ? 4.360 5.131 8.144 1.00 89.38 586 LEU A CA 1
ATOM 4621 C C . LEU A 1 586 ? 3.608 6.401 8.528 1.00 89.38 586 LEU A C 1
ATOM 4623 O O . LEU A 1 586 ? 4.118 7.494 8.301 1.00 89.38 586 LEU A O 1
ATOM 4627 N N . MET A 1 587 ? 2.438 6.294 9.154 1.00 89.31 587 MET A N 1
ATOM 4628 C CA . MET A 1 587 ? 1.545 7.432 9.395 1.00 89.31 587 MET A CA 1
ATOM 4629 C C . MET A 1 587 ? 1.418 7.811 10.872 1.00 89.31 587 MET A C 1
ATOM 4631 O O . MET A 1 587 ? 0.920 8.901 11.153 1.00 89.31 587 MET A O 1
ATOM 4635 N N . GLY A 1 588 ? 1.911 6.990 11.803 1.00 85.06 588 GLY A N 1
ATOM 4636 C CA . GLY A 1 588 ? 1.798 7.211 13.248 1.00 85.06 588 GLY A CA 1
ATOM 4637 C C . GLY A 1 588 ? 2.725 8.286 13.825 1.00 85.06 588 GLY A C 1
ATOM 4638 O O . GLY A 1 588 ? 3.419 9.024 13.115 1.00 85.06 588 GLY A O 1
ATOM 4639 N N . ASP A 1 589 ? 2.719 8.419 15.149 1.00 79.38 589 ASP A N 1
ATOM 4640 C CA . ASP A 1 589 ? 3.476 9.467 15.843 1.00 79.38 589 ASP A CA 1
ATOM 4641 C C . ASP A 1 589 ? 4.951 9.160 16.063 1.00 79.38 589 ASP A C 1
ATOM 4643 O O . ASP A 1 589 ? 5.758 10.090 16.093 1.00 79.38 589 ASP A O 1
ATOM 4647 N N . ASN A 1 590 ? 5.321 7.883 16.117 1.00 79.38 590 ASN A N 1
ATOM 4648 C CA . ASN A 1 590 ? 6.699 7.490 16.352 1.00 79.38 590 ASN A CA 1
ATOM 4649 C C . ASN A 1 590 ? 7.570 7.695 15.097 1.00 79.38 590 ASN A C 1
ATOM 4651 O O . ASN A 1 590 ? 7.255 7.199 14.014 1.00 79.38 590 ASN A O 1
ATOM 4655 N N . VAL A 1 591 ? 8.665 8.443 15.244 1.00 85.75 591 VAL A N 1
ATOM 4656 C CA . VAL A 1 591 ? 9.567 8.808 14.140 1.00 85.75 591 VAL A CA 1
ATOM 4657 C C . VAL A 1 591 ? 10.584 7.706 13.854 1.00 85.75 591 VAL A C 1
ATOM 4659 O O . VAL A 1 591 ? 10.897 7.464 12.691 1.00 85.75 591 VAL A O 1
ATOM 4662 N N . GLU A 1 592 ? 11.072 7.017 14.886 1.00 84.75 592 GLU A N 1
ATOM 4663 C CA . GLU A 1 592 ? 12.185 6.067 14.754 1.00 84.75 592 GLU A CA 1
ATOM 4664 C C . GLU A 1 592 ? 11.836 4.855 13.871 1.00 84.75 592 GLU A C 1
ATOM 4666 O O . GLU A 1 592 ? 12.548 4.616 12.897 1.00 84.75 592 GLU A O 1
ATOM 4671 N N . PRO A 1 593 ? 10.695 4.157 14.076 1.00 84.94 593 PRO A N 1
ATOM 4672 C CA . PRO A 1 593 ? 10.312 3.022 13.231 1.00 84.94 593 PRO A CA 1
ATOM 4673 C C . PRO A 1 593 ? 10.114 3.422 11.768 1.00 84.94 593 PRO A C 1
ATOM 4675 O O . PRO A 1 593 ? 10.426 2.661 10.853 1.00 84.94 593 PRO A O 1
ATOM 4678 N N . ARG A 1 594 ? 9.611 4.640 11.535 1.00 87.94 594 ARG A N 1
ATOM 4679 C CA . ARG A 1 594 ? 9.482 5.199 10.191 1.00 87.94 594 ARG A CA 1
ATOM 4680 C C . ARG A 1 594 ? 10.849 5.433 9.561 1.00 87.94 594 ARG A C 1
ATOM 4682 O O . ARG A 1 594 ? 11.018 5.120 8.387 1.00 87.94 594 ARG A O 1
ATOM 4689 N N . ARG A 1 595 ? 11.803 5.994 10.312 1.00 84.50 595 ARG A N 1
ATOM 4690 C CA . ARG A 1 595 ? 13.164 6.239 9.823 1.00 84.50 595 ARG A CA 1
ATOM 4691 C C . ARG A 1 595 ? 13.831 4.925 9.429 1.00 84.50 595 ARG A C 1
ATOM 4693 O O . ARG A 1 595 ? 14.277 4.812 8.294 1.00 84.50 595 ARG A O 1
ATOM 4700 N N . ASP A 1 596 ? 13.770 3.918 10.296 1.00 82.38 596 ASP A N 1
ATOM 4701 C CA . ASP A 1 596 ? 14.304 2.580 10.024 1.00 82.38 596 ASP A CA 1
ATOM 4702 C C . ASP A 1 596 ? 13.658 1.950 8.783 1.00 82.38 596 ASP A C 1
ATOM 4704 O O . ASP A 1 596 ? 14.337 1.346 7.950 1.00 82.38 596 ASP A O 1
ATOM 4708 N N . PHE A 1 597 ? 12.336 2.098 8.631 1.00 84.75 597 PHE A N 1
ATOM 4709 C CA . PHE A 1 597 ? 11.629 1.627 7.444 1.00 84.75 597 PHE A CA 1
ATOM 4710 C C . PHE A 1 597 ? 12.132 2.329 6.178 1.00 84.75 597 PHE A C 1
ATOM 4712 O O . PHE A 1 597 ? 12.381 1.663 5.173 1.00 84.75 597 PHE A O 1
ATOM 4719 N N . ILE A 1 598 ? 12.300 3.654 6.214 1.00 83.81 598 ILE A N 1
ATOM 4720 C CA . ILE A 1 598 ? 12.815 4.430 5.081 1.00 83.81 598 ILE A CA 1
ATOM 4721 C C . ILE A 1 598 ? 14.245 3.997 4.757 1.00 83.81 598 ILE A C 1
ATOM 4723 O O . ILE A 1 598 ? 14.514 3.681 3.607 1.00 83.81 598 ILE A O 1
ATOM 4727 N N . GLU A 1 599 ? 15.140 3.911 5.740 1.00 79.31 599 GLU A N 1
ATOM 4728 C CA . GLU A 1 599 ? 16.543 3.523 5.539 1.00 79.31 599 GLU A CA 1
ATOM 4729 C C . GLU A 1 599 ? 16.668 2.129 4.906 1.00 79.31 599 GLU A C 1
ATOM 4731 O O . GLU A 1 599 ? 17.392 1.953 3.926 1.00 79.31 599 GLU A O 1
ATOM 4736 N N . ARG A 1 600 ? 15.896 1.149 5.396 1.00 77.31 600 ARG A N 1
ATOM 4737 C CA . ARG A 1 600 ? 15.892 -0.222 4.856 1.00 77.31 600 ARG A CA 1
ATOM 4738 C C . ARG A 1 600 ? 15.356 -0.309 3.430 1.00 77.31 600 ARG A C 1
ATOM 4740 O O . ARG A 1 600 ? 15.771 -1.188 2.679 1.00 77.31 600 ARG A O 1
ATOM 4747 N N . ASN A 1 601 ? 14.417 0.563 3.066 1.00 75.50 601 ASN A N 1
ATOM 4748 C CA . ASN A 1 601 ? 13.740 0.523 1.770 1.00 75.50 601 ASN A CA 1
ATOM 4749 C C . ASN A 1 601 ? 14.241 1.587 0.780 1.00 75.50 601 ASN A C 1
ATOM 4751 O O . ASN A 1 601 ? 13.862 1.539 -0.388 1.00 75.50 601 ASN A O 1
ATOM 4755 N N . ALA A 1 602 ? 15.117 2.506 1.196 1.00 69.81 602 ALA A N 1
ATOM 4756 C CA . ALA A 1 602 ? 15.594 3.620 0.376 1.00 69.81 602 ALA A CA 1
ATOM 4757 C C . ALA A 1 602 ? 16.264 3.143 -0.919 1.00 69.81 602 ALA A C 1
ATOM 4759 O O . ALA A 1 602 ? 16.002 3.682 -1.989 1.00 69.81 602 ALA A O 1
ATOM 4760 N N . LEU A 1 603 ? 17.064 2.075 -0.845 1.00 57.09 603 LEU A N 1
ATOM 4761 C CA . LEU A 1 603 ? 17.755 1.493 -2.003 1.00 57.09 603 LEU A CA 1
ATOM 4762 C C . LEU A 1 603 ? 16.818 0.730 -2.956 1.00 57.09 603 LEU A C 1
ATOM 4764 O O . LEU A 1 603 ? 17.200 0.427 -4.089 1.00 57.09 603 LEU A O 1
ATOM 4768 N N . SER A 1 604 ? 15.601 0.404 -2.510 1.00 53.38 604 SER A N 1
ATOM 4769 C CA . SER A 1 604 ? 14.571 -0.256 -3.320 1.00 53.38 604 SER A CA 1
ATOM 4770 C C . SER A 1 604 ? 13.798 0.724 -4.205 1.00 53.38 604 SER A C 1
ATOM 4772 O O . SER A 1 604 ? 13.151 0.287 -5.156 1.00 53.38 604 SER A O 1
ATOM 4774 N N . VAL A 1 605 ? 13.883 2.030 -3.933 1.00 49.12 605 VAL A N 1
ATOM 4775 C CA . VAL A 1 605 ? 13.210 3.073 -4.710 1.00 49.12 605 VAL A CA 1
ATOM 4776 C C . VAL A 1 605 ? 14.093 3.464 -5.897 1.00 49.12 605 VAL A C 1
ATOM 4778 O O . VAL A 1 605 ? 15.059 4.202 -5.750 1.00 49.12 605 VAL A O 1
ATOM 4781 N N . ALA A 1 606 ? 13.774 2.942 -7.084 1.00 46.72 606 ALA A N 1
ATOM 4782 C CA . ALA A 1 606 ? 14.518 3.240 -8.313 1.00 46.72 606 ALA A CA 1
ATOM 4783 C C . ALA A 1 606 ? 14.201 4.634 -8.893 1.00 46.72 606 ALA A C 1
ATOM 4785 O O . ALA A 1 606 ? 15.051 5.219 -9.552 1.00 46.72 606 ALA A O 1
ATOM 4786 N N . ASN A 1 607 ? 13.006 5.170 -8.611 1.00 44.44 607 ASN A N 1
ATOM 4787 C CA . ASN A 1 607 ? 12.498 6.426 -9.166 1.00 44.44 607 ASN A CA 1
ATOM 4788 C C . ASN A 1 607 ? 11.936 7.311 -8.039 1.00 44.44 607 ASN A C 1
ATOM 4790 O O . ASN A 1 607 ? 10.730 7.338 -7.799 1.00 44.44 607 ASN A O 1
ATOM 4794 N N . LEU A 1 608 ? 12.812 8.008 -7.315 1.00 38.31 608 LEU A N 1
ATOM 4795 C CA . LEU A 1 608 ? 12.431 9.262 -6.662 1.00 38.31 608 LEU A CA 1
ATOM 4796 C C . LEU A 1 608 ? 12.585 10.340 -7.733 1.00 38.31 608 LEU A C 1
ATOM 4798 O O . LEU A 1 608 ? 13.701 10.563 -8.197 1.00 38.31 608 LEU A O 1
ATOM 4802 N N . ASP A 1 609 ? 11.479 10.941 -8.173 1.00 37.34 609 ASP A N 1
ATOM 4803 C CA . ASP A 1 609 ? 11.539 12.099 -9.066 1.00 37.34 609 ASP A CA 1
ATOM 4804 C C . ASP A 1 609 ? 12.386 13.194 -8.392 1.00 37.34 609 ASP A C 1
ATOM 4806 O O . ASP A 1 609 ? 12.028 13.701 -7.326 1.00 37.34 609 ASP A O 1
ATOM 4810 N N . ILE A 1 610 ? 13.529 13.508 -9.009 1.00 30.25 610 ILE A N 1
ATOM 4811 C CA . ILE A 1 610 ? 14.309 14.732 -8.786 1.00 30.25 610 ILE A CA 1
ATOM 4812 C C . ILE A 1 610 ? 13.969 15.706 -9.910 1.00 30.25 610 ILE A C 1
ATOM 4814 O O . ILE A 1 610 ? 13.949 15.264 -11.086 1.00 30.25 610 ILE A O 1
#

Foldseek 3Di:
DQQDAPDWDWDWDPPDPGDIDIDHDNNHVQVVQVVLCVLFAFLDDDWQWDWDADPNKIKTKTKTATPAFAFAEWEAEPNQTAQVEELLVVLQLVLQFVLLQVVCVVVCVCVVLVFDFDSSLLRTRMHMYIYMYDDPWDAPDPSRNYTYPNVNSVVSNVVSNVSVNVVCVVDVVRSVSSNVSSSVSRVLVVVLVVVVVVVVVVCPPPPVDQPPQKLAAQDQPQAQAAEEEEEAVLLLVLQSVQFDSHHYMYHYAYAAQDQPRADHPSRNCVDPRSVSVQSQQQQHWDDPRGDNVRGRHLAYEYEAFPAPRSVRNVLSVVSCCVRIPVVSLASLRYWYFQFFQKWKDFPPDIDGHRDPVSVVVVLLVLLLVQKFWDQAPPRGTDDSVLLSVLSVLVVVLLVLLVVCVVADPSLLSVVLLQAQQQDPVCQQDQVSVVVRVVVSQVVSCVVDVQKHKDWDWADPDPDSKIKIWIWIAHPNDTDIHIDISCVSVDPSVVSSNVSSVVFHSRHDYHIWMDGDPDIDGDPGSVRNSVVSSVVSCPSMDMDGDRTSSVDRSNSCNQETRPPVHIDIDGRHCPDSSVVSVVCCQCSNDRDVSVVVVCVVCVVVDPDNDD